Protein AF-A0A1D7XZS8-F1 (afdb_monomer_lite)

Secondary structure (DSSP, 8-state):
-------------------EEES-SS--TT-SEEE--SS------EE-HHHHHT-TTPPTT-EEEE-SSS-EEEEE-SSSEEE---TT--------SS----TT--B-SS--TT-EEEE-TTS-EEEE--SS---------TTSTT--------TT------------TT---TT--B----TTSS-SPPPEEEEETTEEEEE-TTS------SS------S-----S----TTPPPP-PPPP-SHHHHHHHHHHHHHSPPPPTT-EEEEETTEEEEE-SS--EEEEE-SSSSS--EEEEEEEESS--TTEES---BS-TT-TT--BPEEEEE-SS-SS--EEEEEEEESS--TTEES----S-TT-TTSSTTSPP-SSSS-SSSSS-S--

pLDDT: mean 73.13, std 20.8, range [30.55, 97.38]

Sequence (391 aa):
MKKLLILSIAIFSMGLTAQVGINTPVIDASAALEITSTEGGILIPRMTETERDEIIAAADGLMIYQTDATAGFYYYNGTAWTALAGAGSGSWDHVATQNISLQDFWINNDGGAAKGLQIDNDGLLYGTGASAALEQWSVDEDNGPGALNILAENNTGDNIAVRILGNNPDDYYSGGKLVFGDYLSGEYGPYIAESSDEDLEIVLPDGTLDINVNEDVNVSADNLSVTAVLNMNSNPVQNVADPTEAQDVATKNYVDSFIGSGTEGQVLTMVGGVATWIDPCVSSLFYADTDSDGYGDNSVLTVACAQPVGYVSNADDCDDSDANIGAATVWYLDADSDGYGDDFTSITACVQPNGYVTVGFDCNDSDASTNPGAEEVNDGYDNNCDGNIDD

Radius of gyration: 63.7 Å; chains: 1; bounding box: 103×76×210 Å

Foldseek 3Di:
DDDDDDPDDDPPPDDDLDAAEAPDPDDPPPHSYYYDDPPDDDQFAEEAPVVVVPDPPFDAQRWYAHDDDPTAIWGDNRPDTDGPDDPDPPCPVDDPPDDDDQPQQAPDDPPDSFFHWDADPQRWIFTDDDDDDDDTQTPDPPPDDDDRDDDDDDPPPDDDDDDDPPPDPPDPPQPHWDWDDDPPDPDDDTFTFGDDDPDGDGADPVRDDDDDDPDDDDDPDPDDDDPDDDDPPPDDDPPDDQDPDPVSNVVVCCCCVQAPDADPQWDFDQDPNGTDTDNPAPWAKWAFQQVVLQEGDPVGIDTDRDHDPRTHRHNQQPDSVDSVQGGWAKWAAQQPPLQEHAPVHIDTGSDDDPRTHRHYQQPDSVDSQAELPHDFDPPQDRRNNPPDRHD

Structure (mmCIF, N/CA/C/O backbone):
data_AF-A0A1D7XZS8-F1
#
_entry.id   AF-A0A1D7XZS8-F1
#
loop_
_atom_site.group_PDB
_atom_site.id
_atom_site.type_symbol
_atom_site.label_atom_id
_atom_site.label_alt_id
_atom_site.label_comp_id
_atom_site.label_asym_id
_atom_site.label_entity_id
_atom_site.label_seq_id
_atom_site.pdbx_PDB_ins_code
_atom_site.Cartn_x
_atom_site.Cartn_y
_atom_site.Cartn_z
_atom_site.occupancy
_atom_site.B_iso_or_equiv
_atom_site.auth_seq_id
_atom_site.auth_comp_id
_atom_site.auth_asym_id
_atom_site.auth_atom_id
_atom_site.pdbx_PDB_model_num
ATOM 1 N N . MET A 1 1 ? -61.570 -59.603 113.183 1.00 50.09 1 MET A N 1
ATOM 2 C CA . MET A 1 1 ? -60.506 -59.229 112.221 1.00 50.09 1 MET A CA 1
ATOM 3 C C . MET A 1 1 ? -61.133 -58.994 110.855 1.00 50.09 1 MET A C 1
ATOM 5 O O . MET A 1 1 ? -61.981 -59.799 110.493 1.00 50.09 1 MET A O 1
ATOM 9 N N . LYS A 1 2 ? -60.616 -58.005 110.105 1.00 42.25 2 LYS A N 1
ATOM 10 C CA . LYS A 1 2 ? -60.876 -57.672 108.681 1.00 42.25 2 LYS A CA 1
ATOM 11 C C . LYS A 1 2 ? -61.953 -56.601 108.464 1.00 42.25 2 LYS A C 1
ATOM 13 O O . LYS A 1 2 ? -63.057 -56.770 108.947 1.00 42.25 2 LYS A O 1
ATOM 18 N N . LYS A 1 3 ? -61.740 -55.522 107.711 1.00 47.28 3 LYS A N 1
ATOM 19 C CA . LYS A 1 3 ? -60.551 -54.810 107.201 1.00 47.28 3 LYS A CA 1
ATOM 20 C C . LYS A 1 3 ? -61.117 -53.439 106.803 1.00 47.28 3 LYS A C 1
ATOM 22 O O . LYS A 1 3 ? -62.114 -53.385 106.092 1.00 47.28 3 LYS A O 1
ATOM 27 N N . LEU A 1 4 ? -60.517 -52.369 107.307 1.00 50.34 4 LEU A N 1
ATOM 28 C CA . LEU A 1 4 ? -60.847 -50.993 106.953 1.00 50.34 4 LEU A CA 1
ATOM 29 C C . LEU A 1 4 ? -60.444 -50.780 105.482 1.00 50.34 4 LEU A C 1
ATOM 31 O O . LEU A 1 4 ? -59.271 -50.961 105.159 1.00 50.34 4 LEU A O 1
ATOM 35 N N . LEU A 1 5 ? -61.387 -50.462 104.591 1.00 51.59 5 LEU A N 1
ATOM 36 C CA . LEU A 1 5 ? -61.077 -50.093 103.207 1.00 51.59 5 LEU A CA 1
ATOM 37 C C . LEU A 1 5 ? -61.160 -48.567 103.099 1.00 51.59 5 LEU A C 1
ATOM 39 O O . LEU A 1 5 ? -62.227 -48.004 102.879 1.00 51.59 5 LEU A O 1
ATOM 43 N N . ILE A 1 6 ? -60.031 -47.899 103.340 1.00 57.22 6 ILE A N 1
ATOM 44 C CA . ILE A 1 6 ? -59.873 -46.471 103.053 1.00 57.22 6 ILE A CA 1
ATOM 45 C C . ILE A 1 6 ? -59.673 -46.363 101.541 1.00 57.22 6 ILE A C 1
ATOM 47 O O . ILE A 1 6 ? -58.634 -46.761 101.019 1.00 57.22 6 ILE A O 1
ATOM 51 N N . LEU A 1 7 ? -60.691 -45.871 100.838 1.00 55.28 7 LEU A N 1
ATOM 52 C CA . LEU A 1 7 ? -60.605 -45.534 99.422 1.00 55.28 7 LEU A CA 1
ATOM 53 C C . LEU A 1 7 ? -59.886 -44.183 99.301 1.00 55.28 7 LEU A C 1
ATOM 55 O O . LEU A 1 7 ? -60.484 -43.126 99.478 1.00 55.28 7 LEU A O 1
ATOM 59 N N . SER A 1 8 ? -58.581 -44.225 99.055 1.00 58.16 8 SER A N 1
ATOM 60 C CA . SER A 1 8 ? -57.766 -43.057 98.725 1.00 58.16 8 SER A CA 1
ATOM 61 C C . SER A 1 8 ? -58.109 -42.566 97.316 1.00 58.16 8 SER A C 1
ATOM 63 O O . SER A 1 8 ? -57.704 -43.179 96.329 1.00 58.16 8 SER A O 1
ATOM 65 N N . ILE A 1 9 ? -58.858 -41.466 97.227 1.00 63.44 9 ILE A N 1
ATOM 66 C CA . ILE A 1 9 ? -59.061 -40.707 95.988 1.00 63.44 9 ILE A CA 1
ATOM 67 C C . ILE A 1 9 ? -57.753 -39.973 95.675 1.00 63.44 9 ILE A C 1
ATOM 69 O O . ILE A 1 9 ? -57.393 -39.005 96.343 1.00 63.44 9 ILE A O 1
ATOM 73 N N . ALA A 1 10 ? -57.023 -40.463 94.675 1.00 59.81 10 ALA A N 1
ATOM 74 C CA . ALA A 1 10 ? -55.903 -39.751 94.079 1.00 59.81 10 ALA A CA 1
ATOM 75 C C . ALA A 1 10 ? -56.461 -38.643 93.173 1.00 59.81 10 ALA A C 1
ATOM 77 O O . ALA A 1 10 ? -57.046 -38.924 92.128 1.00 59.81 10 ALA A O 1
ATOM 78 N N . ILE A 1 11 ? -56.308 -37.384 93.585 1.00 61.03 11 ILE A N 1
ATOM 79 C CA . ILE A 1 11 ? -56.611 -36.223 92.744 1.00 61.03 11 ILE A CA 1
ATOM 80 C C . ILE A 1 11 ? -55.483 -36.120 91.713 1.00 61.03 11 ILE A C 1
ATOM 82 O O . ILE A 1 11 ? -54.400 -35.617 92.004 1.00 61.03 11 ILE A O 1
ATOM 86 N N . PHE A 1 12 ? -55.717 -36.670 90.522 1.00 59.75 12 PHE A N 1
ATOM 87 C CA . PHE A 1 12 ? -54.808 -36.548 89.389 1.00 59.75 12 PHE A CA 1
ATOM 88 C C . PHE A 1 12 ? -54.987 -35.148 88.789 1.00 59.75 12 PHE A C 1
ATOM 90 O O . PHE A 1 12 ? -56.002 -34.849 88.164 1.00 59.75 12 PHE A O 1
ATOM 97 N N . SER A 1 13 ? -54.020 -34.267 89.040 1.00 58.34 13 SER A N 1
ATOM 98 C CA . SER A 1 13 ? -53.939 -32.934 88.441 1.00 58.34 13 SER A CA 1
ATOM 99 C C . SER A 1 13 ? -53.639 -33.071 86.944 1.00 58.34 13 SER A C 1
ATOM 101 O O . SER A 1 13 ? -52.476 -33.085 86.544 1.00 58.34 13 SER A O 1
ATOM 103 N N . MET A 1 14 ? -54.672 -33.193 86.109 1.00 61.84 14 MET A N 1
ATOM 104 C CA . MET A 1 14 ? -54.529 -33.004 84.665 1.00 61.84 14 MET A CA 1
ATOM 105 C C . MET A 1 14 ? -54.455 -31.500 84.395 1.00 61.84 14 MET A C 1
ATOM 107 O O . MET A 1 14 ? -55.420 -30.780 84.644 1.00 61.84 14 MET A O 1
ATOM 111 N N . GLY A 1 15 ? -53.307 -31.016 83.918 1.00 58.53 15 GLY A N 1
ATOM 112 C CA . GLY A 1 15 ? -53.203 -29.657 83.396 1.00 58.53 15 GLY A CA 1
ATOM 113 C C . GLY A 1 15 ? -54.010 -29.563 82.105 1.00 58.53 15 GLY A C 1
ATOM 114 O O . GLY A 1 15 ? -53.618 -30.142 81.097 1.00 58.53 15 GLY A O 1
ATOM 115 N N . LEU A 1 16 ? -55.154 -28.882 82.142 1.00 60.12 16 LEU A N 1
ATOM 116 C CA . LEU A 1 16 ? -55.897 -28.525 80.937 1.00 60.12 16 LEU A CA 1
ATOM 117 C C . LEU A 1 16 ? -55.290 -27.233 80.386 1.00 60.12 16 LEU A C 1
ATOM 119 O O . LEU A 1 16 ? -55.381 -26.186 81.024 1.00 60.12 16 LEU A O 1
ATOM 123 N N . THR A 1 17 ? -54.664 -27.293 79.215 1.00 64.12 17 THR A N 1
ATOM 124 C CA . THR A 1 17 ? -54.335 -26.092 78.440 1.00 64.12 17 THR A CA 1
ATOM 125 C C . THR A 1 17 ? -55.594 -25.662 77.694 1.00 64.12 17 THR A C 1
ATOM 127 O O . THR A 1 17 ? -56.103 -26.416 76.866 1.00 64.12 17 THR A O 1
ATOM 130 N N . ALA A 1 18 ? -56.131 -24.482 78.001 1.00 73.56 18 ALA A N 1
ATOM 131 C CA . ALA A 1 18 ? -57.262 -23.925 77.266 1.00 73.56 18 ALA A CA 1
ATOM 132 C C . ALA A 1 18 ? -56.742 -23.136 76.054 1.00 73.56 18 ALA A C 1
ATOM 134 O O . ALA A 1 18 ? -56.054 -22.134 76.232 1.00 73.56 18 ALA A O 1
ATOM 135 N N . GLN A 1 19 ? -57.062 -23.590 74.841 1.00 88.50 19 GLN A N 1
ATOM 136 C CA . GLN A 1 19 ? -56.927 -22.784 73.624 1.00 88.50 19 GLN A CA 1
ATOM 137 C C . GLN A 1 19 ? -58.160 -21.887 73.480 1.00 88.50 19 GLN A C 1
ATOM 139 O O . GLN A 1 19 ? -59.268 -22.290 73.848 1.00 88.50 19 GLN A O 1
ATOM 144 N N . VAL A 1 20 ? -57.983 -20.679 72.948 1.00 89.88 20 VAL A N 1
ATOM 145 C CA . VAL A 1 20 ? -59.090 -19.745 72.708 1.00 89.88 20 VAL A CA 1
ATOM 146 C C . VAL A 1 20 ? -59.402 -19.703 71.216 1.00 89.88 20 VAL A C 1
ATOM 148 O O . VAL A 1 20 ? -58.560 -19.322 70.413 1.00 89.88 20 VAL A O 1
ATOM 151 N N . GLY A 1 21 ? -60.625 -20.072 70.845 1.00 88.94 21 GLY A N 1
ATOM 152 C CA . GLY A 1 21 ? -61.147 -19.916 69.488 1.00 88.94 21 GLY A CA 1
ATOM 153 C C . GLY A 1 21 ? -62.226 -18.840 69.465 1.00 88.94 21 GLY A C 1
ATOM 154 O O . GLY A 1 21 ? -63.149 -18.881 70.280 1.00 88.94 21 GLY A O 1
ATOM 155 N N . ILE A 1 22 ? -62.137 -17.884 68.542 1.00 91.38 22 ILE A N 1
ATOM 156 C CA . ILE A 1 22 ? -63.198 -16.903 68.283 1.00 91.38 22 ILE A CA 1
ATOM 157 C C . ILE A 1 22 ? -63.746 -17.165 66.884 1.00 91.38 22 ILE A C 1
ATOM 159 O O . ILE A 1 22 ? -63.009 -17.101 65.902 1.00 91.38 22 ILE A O 1
ATOM 163 N N . ASN A 1 23 ? -65.047 -17.459 66.804 1.00 90.00 23 ASN A N 1
ATOM 164 C CA . ASN A 1 23 ? -65.766 -17.796 65.567 1.00 90.00 23 ASN A CA 1
ATOM 165 C C . ASN A 1 23 ? -65.222 -19.023 64.800 1.00 90.00 23 ASN A C 1
ATOM 167 O O . ASN A 1 23 ? -65.618 -19.245 63.658 1.00 90.00 23 ASN A O 1
ATOM 171 N N . THR A 1 24 ? -64.389 -19.859 65.431 1.00 89.50 24 THR A N 1
ATOM 172 C CA . THR A 1 24 ? -63.979 -21.170 64.907 1.00 89.50 24 THR A CA 1
ATOM 173 C C . THR A 1 24 ? -64.181 -22.272 65.955 1.00 89.50 24 THR A C 1
ATOM 175 O O . THR A 1 24 ? -63.744 -22.117 67.097 1.00 89.50 24 THR A O 1
ATOM 178 N N . PRO A 1 25 ? -64.873 -23.377 65.618 1.00 82.94 25 PRO A N 1
ATOM 179 C CA . PRO A 1 25 ? -65.054 -24.513 66.521 1.00 82.94 25 PRO A CA 1
ATOM 180 C C . PRO A 1 25 ? -63.902 -25.528 66.459 1.00 82.94 25 PRO A C 1
ATOM 182 O O . PRO A 1 25 ? -63.841 -26.423 67.300 1.00 82.94 25 PRO A O 1
ATOM 185 N N . VAL A 1 26 ? -63.016 -25.418 65.465 1.00 87.44 26 VAL A N 1
ATOM 186 C CA . VAL A 1 26 ? -61.825 -26.259 65.313 1.00 87.44 26 VAL A CA 1
ATOM 187 C C . VAL A 1 26 ? -60.626 -25.333 65.399 1.00 87.44 26 VAL A C 1
ATOM 189 O O . VAL A 1 26 ? -60.422 -24.518 64.507 1.00 87.44 26 VAL A O 1
ATOM 192 N N . ILE A 1 27 ? -59.887 -25.439 66.498 1.00 88.75 27 ILE A N 1
ATOM 193 C CA . ILE A 1 27 ? -58.671 -24.662 66.733 1.00 88.75 27 ILE A CA 1
ATOM 194 C C . ILE A 1 27 ? -57.485 -25.537 66.333 1.00 88.75 27 ILE A C 1
ATOM 196 O O . ILE A 1 27 ? -57.446 -26.719 66.694 1.00 88.75 27 ILE A O 1
ATOM 200 N N . ASP A 1 28 ? -56.533 -24.982 65.590 1.00 90.62 28 ASP A N 1
ATOM 201 C CA . ASP A 1 28 ? -55.296 -25.686 65.271 1.00 90.62 28 ASP A CA 1
ATOM 202 C C . ASP A 1 28 ? -54.538 -26.055 66.561 1.00 90.62 28 ASP A C 1
ATOM 204 O O . ASP A 1 28 ? -54.425 -25.266 67.503 1.00 90.62 28 ASP A O 1
ATOM 208 N N . ALA A 1 29 ? -53.991 -27.271 66.624 1.00 88.75 29 ALA A N 1
ATOM 209 C CA . ALA A 1 29 ? -53.291 -27.762 67.813 1.00 88.75 29 ALA A CA 1
ATOM 210 C C . ALA A 1 29 ? -52.065 -26.903 68.193 1.00 88.75 29 ALA A C 1
ATOM 212 O O . ALA A 1 29 ? -51.626 -26.939 69.343 1.00 88.75 29 ALA A O 1
ATOM 213 N N . SER A 1 30 ? -51.520 -26.130 67.250 1.00 89.88 30 SER A N 1
ATOM 214 C CA . SER A 1 30 ? -50.400 -25.209 67.468 1.00 89.88 30 SER A CA 1
ATOM 215 C C . SER A 1 30 ? -50.817 -23.808 67.939 1.00 89.88 30 SER A C 1
ATOM 217 O O . SER A 1 30 ? -49.971 -23.055 68.424 1.00 89.88 30 SER A O 1
ATOM 219 N N . ALA A 1 31 ? -52.102 -23.450 67.849 1.00 89.56 31 ALA A N 1
ATOM 220 C CA . ALA A 1 31 ? -52.586 -22.117 68.186 1.00 89.56 31 ALA A CA 1
ATOM 221 C C . ALA A 1 31 ? -52.987 -22.005 69.667 1.00 89.56 31 ALA A C 1
ATOM 223 O O . ALA A 1 31 ? -53.771 -22.797 70.188 1.00 89.56 31 ALA A O 1
ATOM 224 N N . ALA A 1 32 ? -52.491 -20.977 70.358 1.00 89.62 32 ALA A N 1
ATOM 225 C CA . ALA A 1 32 ? -53.021 -20.584 71.669 1.00 89.62 32 ALA A CA 1
ATOM 226 C C . ALA A 1 32 ? -54.293 -19.717 71.535 1.00 89.62 32 ALA A C 1
ATOM 228 O O . ALA A 1 32 ? -55.173 -19.763 72.398 1.00 89.62 32 ALA A O 1
ATOM 229 N N . LEU A 1 33 ? -54.393 -18.956 70.438 1.00 91.19 33 LEU A N 1
ATOM 230 C CA . LEU A 1 33 ? -55.533 -18.127 70.052 1.00 91.19 33 LEU A CA 1
ATOM 231 C C . LEU A 1 33 ? -55.736 -18.227 68.535 1.00 91.19 33 LEU A C 1
ATOM 233 O O . LEU A 1 33 ? -54.812 -17.928 67.782 1.00 91.19 33 LEU A O 1
ATOM 237 N N . GLU A 1 34 ? -56.941 -18.587 68.097 1.00 92.81 34 GLU A N 1
ATOM 238 C CA . GLU A 1 34 ? -57.340 -18.573 66.687 1.00 92.81 34 GLU A CA 1
ATOM 239 C C . GLU A 1 34 ? -58.623 -17.760 66.505 1.00 92.81 34 GLU A C 1
ATOM 241 O O . GLU A 1 34 ? -59.586 -17.894 67.266 1.00 92.81 34 GLU A O 1
ATOM 246 N N . ILE A 1 35 ? -58.631 -16.880 65.505 1.00 92.88 35 ILE A N 1
ATOM 247 C CA . ILE A 1 35 ? -59.754 -15.990 65.210 1.00 92.88 35 ILE A CA 1
ATOM 248 C C . ILE A 1 35 ? -60.073 -16.118 63.726 1.00 92.88 35 ILE A C 1
ATOM 250 O O . ILE A 1 35 ? -59.239 -15.793 62.884 1.00 92.88 35 ILE A O 1
ATOM 254 N N . THR A 1 36 ? -61.292 -16.544 63.403 1.00 92.94 36 THR A N 1
ATOM 255 C CA . THR A 1 36 ? -61.761 -16.640 62.016 1.00 92.94 36 THR A CA 1
ATOM 256 C C . THR A 1 36 ? -62.870 -15.624 61.780 1.00 92.94 36 THR A C 1
ATOM 258 O O . THR A 1 36 ? -63.898 -15.635 62.447 1.00 92.94 36 THR A O 1
ATOM 261 N N . SER A 1 37 ? -62.684 -14.710 60.834 1.00 91.56 37 SER A N 1
ATOM 262 C CA . SER A 1 37 ? -63.700 -13.716 60.484 1.00 91.56 37 SER A CA 1
ATOM 263 C C . SER A 1 37 ? -63.494 -13.230 59.057 1.00 91.56 37 SER A C 1
ATOM 265 O O . SER A 1 37 ? -62.362 -13.003 58.641 1.00 91.56 37 SER A O 1
ATOM 267 N N . THR A 1 38 ? -64.585 -13.061 58.311 1.00 92.62 38 THR A N 1
ATOM 268 C CA . THR A 1 38 ? -64.575 -12.468 56.962 1.00 92.62 38 THR A CA 1
ATOM 269 C C . THR A 1 38 ? -64.985 -10.995 56.960 1.00 92.62 38 THR A C 1
ATOM 271 O O . THR A 1 38 ? -64.855 -10.334 55.936 1.00 92.62 38 THR A O 1
ATOM 274 N N . GLU A 1 39 ? -65.492 -10.479 58.085 1.00 93.12 39 GLU A N 1
ATOM 275 C CA . GLU A 1 39 ? -66.082 -9.131 58.185 1.00 93.12 39 GLU A CA 1
ATOM 276 C C . GLU A 1 39 ? -65.430 -8.251 59.265 1.00 93.12 39 GLU A C 1
ATOM 278 O O . GLU A 1 39 ? -65.639 -7.041 59.291 1.00 93.12 39 GLU A O 1
ATOM 283 N N . GLY A 1 40 ? -64.634 -8.834 60.164 1.00 89.31 40 GLY A N 1
ATOM 284 C CA . GLY A 1 40 ? -64.031 -8.136 61.302 1.00 89.31 40 GLY A CA 1
ATOM 285 C C . GLY A 1 40 ? -62.576 -8.535 61.523 1.00 89.31 40 GLY A C 1
ATOM 286 O O . GLY A 1 40 ? -62.188 -9.657 61.215 1.00 89.31 40 GLY A O 1
ATOM 287 N N . GLY A 1 41 ? -61.780 -7.618 62.069 1.00 88.62 41 GLY A N 1
ATOM 288 C CA . GLY A 1 41 ? -60.377 -7.845 62.418 1.00 88.62 41 GLY A CA 1
ATOM 289 C C . GLY A 1 41 ? -60.128 -7.805 63.925 1.00 88.62 41 GLY A C 1
ATOM 290 O O . GLY A 1 41 ? -61.054 -7.709 64.730 1.00 88.62 41 GLY A O 1
ATOM 291 N N . ILE A 1 42 ? -58.853 -7.837 64.304 1.00 92.50 42 ILE A N 1
ATOM 292 C CA . ILE A 1 42 ? -58.421 -7.633 65.688 1.00 92.50 42 ILE A CA 1
ATOM 293 C C . ILE A 1 42 ? -58.088 -6.152 65.859 1.00 92.50 42 ILE A C 1
ATOM 295 O O . ILE A 1 42 ? -57.175 -5.638 65.214 1.00 92.50 42 ILE A O 1
ATOM 299 N N . LEU A 1 43 ? -58.817 -5.463 66.738 1.00 91.31 43 LEU A N 1
ATOM 300 C CA . LEU A 1 43 ? -58.447 -4.117 67.164 1.00 91.31 43 LEU A CA 1
ATOM 301 C C . LEU A 1 43 ? -57.498 -4.229 68.359 1.00 91.31 43 LEU A C 1
ATOM 303 O O . LEU A 1 43 ? -57.924 -4.517 69.476 1.00 91.31 43 LEU A O 1
ATOM 307 N N . ILE A 1 44 ? -56.209 -4.025 68.116 1.00 93.62 44 ILE A N 1
ATOM 308 C CA . ILE A 1 44 ? -55.196 -4.016 69.176 1.00 93.62 44 ILE A CA 1
ATOM 309 C C . ILE A 1 44 ? -55.241 -2.698 69.969 1.00 93.62 44 ILE A C 1
ATOM 311 O O . ILE A 1 44 ? -55.820 -1.723 69.475 1.00 93.62 44 ILE A O 1
ATOM 315 N N . PRO A 1 45 ? -54.657 -2.633 71.183 1.00 96.69 45 PRO A N 1
ATOM 316 C CA . PRO A 1 45 ? -54.600 -1.398 71.958 1.00 96.69 45 PRO A CA 1
ATOM 317 C C . PRO A 1 45 ? -54.054 -0.236 71.126 1.00 96.69 45 PRO A C 1
ATOM 319 O O . PRO A 1 45 ? -52.997 -0.346 70.503 1.00 96.69 45 PRO A O 1
ATOM 322 N N . ARG A 1 46 ? -54.809 0.865 71.104 1.00 96.06 46 ARG A N 1
ATOM 323 C CA . ARG A 1 46 ? -54.465 2.089 70.379 1.00 96.06 46 ARG A CA 1
ATOM 324 C C . ARG A 1 46 ? -54.137 3.174 71.382 1.00 96.06 46 ARG A C 1
ATOM 326 O O . ARG A 1 46 ? -54.931 3.388 72.296 1.00 96.06 46 ARG A O 1
ATOM 333 N N . MET A 1 47 ? -53.002 3.827 71.205 1.00 96.88 47 MET A N 1
ATOM 334 C CA . MET A 1 47 ? -52.481 4.801 72.160 1.00 96.88 47 MET A CA 1
ATOM 335 C C . MET A 1 47 ? -51.551 5.796 71.467 1.00 96.88 47 MET A C 1
ATOM 337 O O . MET A 1 47 ? -51.064 5.534 70.365 1.00 96.88 47 MET A O 1
ATOM 341 N N . THR A 1 48 ? -51.317 6.934 72.104 1.00 97.12 48 THR A N 1
ATOM 342 C CA . THR A 1 48 ? -50.293 7.905 71.705 1.00 97.12 48 THR A CA 1
ATOM 343 C C . THR A 1 48 ? -48.888 7.412 72.056 1.00 97.12 48 THR A C 1
ATOM 345 O O . THR A 1 48 ? -48.727 6.508 72.874 1.00 97.12 48 THR A O 1
ATOM 348 N N . GLU A 1 49 ? -47.855 8.015 71.472 1.00 95.75 49 GLU A N 1
ATOM 349 C CA . GLU A 1 49 ? -46.454 7.748 71.812 1.00 95.75 49 GLU A CA 1
ATOM 350 C C . GLU A 1 49 ? -46.188 7.957 73.309 1.00 95.75 49 GLU A C 1
ATOM 352 O O . GLU A 1 49 ? -45.529 7.139 73.944 1.00 95.75 49 GLU A O 1
ATOM 357 N N . THR A 1 50 ? -46.773 9.004 73.898 1.00 96.81 50 THR A N 1
ATOM 358 C CA . THR A 1 50 ? -46.634 9.277 75.336 1.00 96.81 50 THR A CA 1
ATOM 359 C C . THR A 1 50 ? -47.255 8.163 76.181 1.00 96.81 50 THR A C 1
ATOM 361 O O . THR A 1 50 ? -46.610 7.659 77.092 1.00 96.81 50 THR A O 1
ATOM 364 N N . GLU A 1 51 ? -48.470 7.721 75.851 1.00 97.38 51 GLU A N 1
ATOM 365 C CA . GLU A 1 51 ? -49.145 6.621 76.559 1.00 97.38 51 GLU A CA 1
ATOM 366 C C . GLU A 1 51 ? -48.434 5.267 76.357 1.00 97.38 51 GLU A C 1
ATOM 368 O O . GLU A 1 51 ? -48.403 4.438 77.265 1.00 97.38 51 GLU A O 1
ATOM 373 N N . ARG A 1 52 ? -47.832 5.037 75.183 1.00 96.06 52 ARG A N 1
ATOM 374 C CA . ARG A 1 52 ? -46.998 3.859 74.895 1.00 96.06 52 ARG A CA 1
ATOM 375 C C . ARG A 1 52 ? -45.757 3.824 75.787 1.00 96.06 52 ARG A C 1
ATOM 377 O O . ARG A 1 52 ? -45.413 2.769 76.321 1.00 96.06 52 ARG A O 1
ATOM 384 N N . ASP A 1 53 ? -45.093 4.964 75.947 1.00 94.25 53 ASP A N 1
ATOM 385 C CA . ASP A 1 53 ? -43.867 5.083 76.741 1.00 94.25 53 ASP A CA 1
ATOM 386 C C . ASP A 1 53 ? -44.133 5.012 78.258 1.00 94.25 53 ASP A C 1
ATOM 388 O O . ASP A 1 53 ? -43.223 4.730 79.038 1.00 94.25 53 ASP A O 1
ATOM 392 N N . GLU A 1 54 ? -45.390 5.175 78.686 1.00 96.62 54 GLU A N 1
ATOM 393 C CA . GLU A 1 54 ? -45.835 4.939 80.066 1.00 96.62 54 GLU A CA 1
ATOM 394 C C . GLU A 1 54 ? -46.000 3.446 80.416 1.00 96.62 54 GLU A C 1
ATOM 396 O O . GLU A 1 54 ? -46.176 3.102 81.590 1.00 96.62 54 GLU A O 1
ATOM 401 N N . ILE A 1 55 ? -45.919 2.529 79.442 1.00 94.88 55 ILE A N 1
ATOM 402 C CA . ILE A 1 55 ? -45.992 1.085 79.701 1.00 94.88 55 ILE A CA 1
ATOM 403 C C . ILE A 1 55 ? -44.706 0.617 80.397 1.00 94.88 55 ILE A C 1
ATOM 405 O O . ILE A 1 55 ? -43.681 0.338 79.775 1.00 94.88 55 ILE A O 1
ATOM 409 N N . ILE A 1 56 ? -44.778 0.476 81.720 1.00 92.44 56 ILE A N 1
ATOM 410 C CA . ILE A 1 56 ? -43.682 -0.043 82.544 1.00 92.44 56 ILE A CA 1
ATOM 411 C C . ILE A 1 56 ? -43.579 -1.563 82.372 1.00 92.44 56 ILE A C 1
ATOM 413 O O . ILE A 1 56 ? -44.569 -2.276 82.527 1.00 92.44 56 ILE A O 1
ATOM 417 N N . ALA A 1 57 ? -42.361 -2.061 82.128 1.00 92.12 57 ALA A N 1
ATOM 418 C CA . ALA A 1 57 ? -42.063 -3.489 81.976 1.00 92.12 57 ALA A CA 1
ATOM 419 C C . ALA A 1 57 ? -42.902 -4.177 80.878 1.00 92.12 57 ALA A C 1
ATOM 421 O O . ALA A 1 57 ? -43.490 -5.238 81.100 1.00 92.12 57 ALA A O 1
ATOM 422 N N . ALA A 1 58 ? -42.959 -3.561 79.690 1.00 94.06 58 ALA A N 1
ATOM 423 C CA . ALA A 1 58 ? -43.564 -4.162 78.506 1.00 94.06 58 ALA A CA 1
ATOM 424 C C . ALA A 1 58 ? -42.977 -5.560 78.230 1.00 94.06 58 ALA A C 1
ATOM 426 O O . ALA A 1 58 ? -41.767 -5.768 78.317 1.00 94.06 58 ALA A O 1
ATOM 427 N N . ALA A 1 59 ? -43.843 -6.519 77.906 1.00 96.25 59 ALA A N 1
ATOM 428 C CA . ALA A 1 59 ? -43.421 -7.871 77.561 1.00 96.25 59 ALA A CA 1
ATOM 429 C C . ALA A 1 59 ? -42.835 -7.925 76.141 1.00 96.25 59 ALA A C 1
ATOM 431 O O . ALA A 1 59 ? -43.319 -7.233 75.243 1.00 96.25 59 ALA A O 1
ATOM 432 N N . ASP A 1 60 ? -41.843 -8.787 75.922 1.00 96.19 60 ASP A N 1
ATOM 433 C CA . ASP A 1 60 ? -41.295 -9.076 74.595 1.00 96.19 60 ASP A CA 1
ATOM 434 C C . ASP A 1 60 ? -42.418 -9.530 73.647 1.00 96.19 60 ASP A C 1
ATOM 436 O O . ASP A 1 60 ? -43.181 -10.451 73.946 1.00 96.19 60 ASP A O 1
ATOM 440 N N . GLY A 1 61 ? -42.543 -8.860 72.502 1.00 93.81 61 GLY A N 1
ATOM 441 C CA . GLY A 1 61 ? -43.596 -9.103 71.518 1.00 93.81 61 GLY A CA 1
ATOM 442 C C . GLY A 1 61 ? -44.935 -8.415 71.810 1.00 93.81 61 GLY A C 1
ATOM 443 O O . GLY A 1 61 ? -45.871 -8.598 71.031 1.00 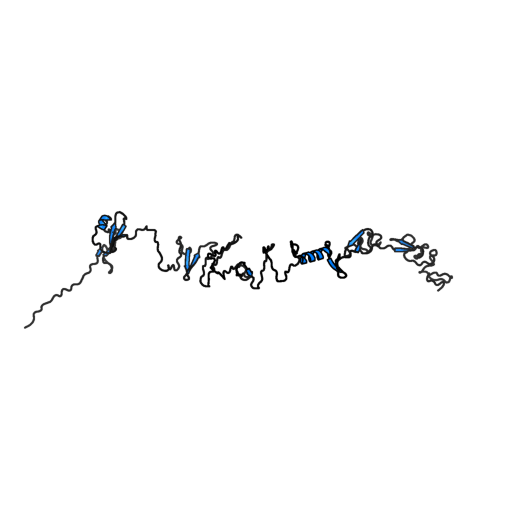93.81 61 GLY A O 1
ATOM 444 N N . LEU A 1 62 ? -45.057 -7.611 72.879 1.00 95.69 62 LEU A N 1
ATOM 445 C CA . LEU A 1 62 ? -46.260 -6.806 73.125 1.00 95.69 62 LEU A CA 1
ATOM 446 C C . LEU A 1 62 ? -46.503 -5.868 71.941 1.00 95.69 62 LEU A C 1
ATOM 448 O O . LEU A 1 62 ? -45.625 -5.078 71.604 1.00 95.69 62 LEU A O 1
ATOM 452 N N . MET A 1 63 ? -47.692 -5.938 71.342 1.00 95.50 63 MET A N 1
ATOM 453 C CA . MET A 1 63 ? -48.040 -5.193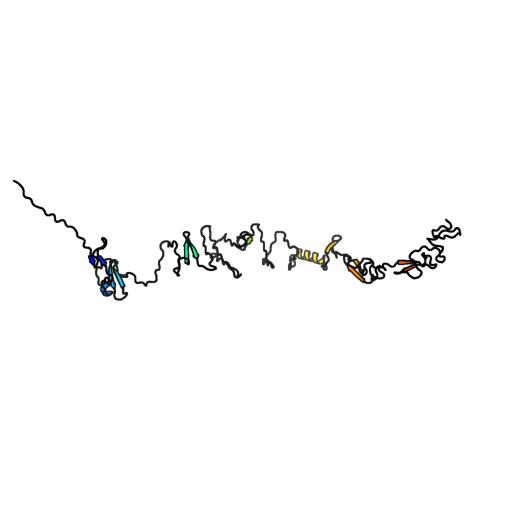 70.133 1.00 95.50 63 MET A CA 1
ATOM 454 C C . MET A 1 63 ? -49.099 -4.123 70.411 1.00 95.50 63 MET A C 1
ATOM 456 O O . MET A 1 63 ? -50.109 -4.386 71.068 1.00 95.50 63 MET A O 1
ATOM 460 N N . ILE A 1 64 ? -48.877 -2.926 69.872 1.00 95.75 64 ILE A N 1
ATOM 461 C CA . ILE A 1 64 ? -49.772 -1.768 69.972 1.00 95.75 64 ILE A CA 1
ATOM 462 C C . ILE A 1 64 ? -49.900 -1.081 68.612 1.00 95.75 64 ILE A C 1
ATOM 464 O O . ILE A 1 64 ? -49.068 -1.266 67.722 1.00 95.75 64 ILE A O 1
ATOM 468 N N . TYR A 1 65 ? -50.948 -0.279 68.451 1.00 94.88 65 TYR A N 1
ATOM 469 C CA . TYR A 1 65 ? -51.063 0.654 67.337 1.00 94.88 65 TYR A CA 1
ATOM 470 C C . TYR A 1 65 ? -50.882 2.080 67.860 1.00 94.88 65 TYR A C 1
ATOM 472 O O . TYR A 1 65 ? -51.715 2.574 68.624 1.00 94.88 65 TYR A O 1
ATOM 480 N N . GLN A 1 66 ? -49.808 2.745 67.446 1.00 94.56 66 GLN A N 1
ATOM 481 C CA . GLN A 1 66 ? -49.567 4.138 67.795 1.00 94.56 66 GLN A CA 1
ATOM 482 C C . GLN A 1 66 ? -50.420 5.050 66.911 1.00 94.56 66 GLN A C 1
ATOM 484 O O . GLN A 1 66 ? -50.445 4.890 65.689 1.00 94.56 66 GLN A O 1
ATOM 489 N N . THR A 1 67 ? -51.136 5.999 67.512 1.00 95.00 67 THR A N 1
ATOM 490 C CA . THR A 1 67 ? -52.084 6.868 66.792 1.00 95.00 67 THR A CA 1
ATOM 491 C C . THR A 1 67 ? -51.523 8.229 66.383 1.00 95.00 67 THR A C 1
ATOM 493 O O . THR A 1 67 ? -52.166 8.927 65.603 1.00 95.00 67 THR A O 1
ATOM 496 N N . ASP A 1 68 ? -50.355 8.613 66.892 1.00 93.44 68 ASP A N 1
ATOM 497 C CA . ASP A 1 68 ? -49.698 9.904 66.663 1.00 93.44 68 ASP A CA 1
ATOM 498 C C . ASP A 1 68 ? -48.193 9.746 66.362 1.00 93.44 68 ASP A C 1
ATOM 500 O O . ASP A 1 68 ? -47.699 8.634 66.167 1.00 93.44 68 ASP A O 1
ATOM 504 N N . ALA A 1 69 ? -47.477 10.872 66.251 1.00 88.75 69 ALA A N 1
ATOM 505 C CA . ALA A 1 69 ? -46.095 10.945 65.772 1.00 88.75 69 ALA A CA 1
ATOM 506 C C . ALA A 1 69 ? -45.909 10.137 64.473 1.00 88.75 69 ALA A C 1
ATOM 508 O O . ALA A 1 69 ? -46.441 10.522 63.430 1.00 88.75 69 ALA A O 1
ATOM 509 N N . THR A 1 70 ? -45.210 9.002 64.532 1.00 89.19 70 THR A N 1
ATOM 510 C CA . THR A 1 70 ? -45.213 8.016 63.444 1.00 89.19 70 THR A CA 1
ATOM 511 C C . THR A 1 70 ? -46.295 6.977 63.720 1.00 89.19 70 THR A C 1
ATOM 513 O O . THR A 1 70 ? -46.064 5.991 64.414 1.00 89.19 70 THR A O 1
ATOM 516 N N . ALA A 1 71 ? -47.500 7.212 63.202 1.00 89.75 71 ALA A N 1
ATOM 517 C CA . ALA A 1 71 ? -48.609 6.286 63.394 1.00 89.75 71 ALA A CA 1
ATOM 518 C C . ALA A 1 71 ? -48.323 4.935 62.717 1.00 89.75 71 ALA A C 1
ATOM 520 O O . ALA A 1 71 ? -47.867 4.886 61.573 1.00 89.75 71 ALA A O 1
ATOM 521 N N . GLY A 1 72 ? -48.625 3.836 63.405 1.00 91.25 72 GLY A N 1
ATOM 522 C CA . GLY A 1 72 ? -48.380 2.499 62.872 1.00 91.25 72 GLY A CA 1
ATOM 523 C C . GLY A 1 72 ? -48.417 1.400 63.923 1.00 91.25 72 GLY A C 1
ATOM 524 O O . GLY A 1 72 ? -48.662 1.642 65.105 1.00 91.25 72 GLY A O 1
ATOM 525 N N . PHE A 1 73 ? -48.169 0.172 63.477 1.00 92.88 73 PHE A N 1
ATOM 526 C CA . PHE A 1 73 ? -48.011 -0.976 64.362 1.00 92.88 73 PHE A CA 1
ATOM 527 C C . PHE A 1 73 ? -46.612 -0.978 64.974 1.00 92.88 73 PHE A C 1
ATOM 529 O O . PHE A 1 73 ? -45.618 -0.869 64.258 1.00 92.88 73 PHE A O 1
ATOM 536 N N . TYR A 1 74 ? -46.544 -1.146 66.290 1.00 93.75 74 TYR A N 1
ATOM 537 C CA . TYR A 1 74 ? -45.298 -1.282 67.035 1.00 93.75 74 TYR A CA 1
ATOM 538 C C . TYR A 1 74 ? -45.335 -2.548 67.873 1.00 93.75 74 TYR A C 1
ATOM 540 O O . TYR A 1 74 ? -46.381 -2.908 68.415 1.00 93.75 74 TYR A O 1
ATOM 548 N N . TYR A 1 75 ? -44.180 -3.188 68.020 1.00 95.25 75 TYR A N 1
ATOM 549 C CA . TYR A 1 75 ? -43.972 -4.240 69.003 1.00 95.25 75 TYR A CA 1
ATOM 550 C C . TYR A 1 75 ? -42.799 -3.893 69.916 1.00 95.25 75 TYR A C 1
ATOM 552 O O . TYR A 1 75 ? -41.844 -3.233 69.499 1.00 95.25 75 TYR A O 1
ATOM 560 N N . TYR A 1 76 ? -42.855 -4.331 71.167 1.00 96.50 76 TYR A N 1
ATOM 561 C CA . TYR A 1 76 ? -41.724 -4.209 72.076 1.00 96.50 76 TYR A CA 1
ATOM 562 C C . TYR A 1 76 ? -40.742 -5.361 71.830 1.00 96.50 76 TYR A C 1
ATOM 564 O O . TYR A 1 76 ? -41.109 -6.528 71.945 1.00 96.50 76 TYR A O 1
ATOM 572 N N . ASN A 1 77 ? -39.494 -5.061 71.471 1.00 92.94 77 ASN A N 1
ATOM 573 C CA . ASN A 1 77 ? -38.488 -6.080 71.130 1.00 92.94 77 ASN A CA 1
ATOM 574 C C . ASN A 1 77 ? -37.680 -6.594 72.345 1.00 92.94 77 ASN A C 1
ATOM 576 O O . ASN A 1 77 ? -36.657 -7.250 72.166 1.00 92.94 77 ASN A O 1
ATOM 580 N N . GLY A 1 78 ? -38.100 -6.229 73.559 1.00 92.50 78 GLY A N 1
ATOM 581 C CA . GLY A 1 78 ? -37.404 -6.492 74.823 1.00 92.50 78 GLY A CA 1
ATOM 582 C C . GLY A 1 78 ? -36.563 -5.322 75.336 1.00 92.50 78 GLY A C 1
ATOM 583 O O . GLY A 1 78 ? -36.316 -5.214 76.538 1.00 92.50 78 GLY A O 1
ATOM 584 N N . THR A 1 79 ? -36.194 -4.384 74.461 1.00 92.56 79 THR A N 1
ATOM 585 C CA . THR A 1 79 ? -35.421 -3.183 74.827 1.00 92.56 79 THR A CA 1
ATOM 586 C C . THR A 1 79 ? -36.055 -1.873 74.369 1.00 92.56 79 THR A C 1
ATOM 588 O O . THR A 1 79 ? -35.892 -0.855 75.037 1.00 92.56 79 THR A O 1
ATOM 591 N N . ALA A 1 80 ? -36.781 -1.880 73.250 1.00 92.94 80 ALA A N 1
ATOM 592 C CA . ALA A 1 80 ? -37.413 -0.697 72.685 1.00 92.94 80 ALA A CA 1
ATOM 593 C C . ALA A 1 80 ? -38.670 -1.042 71.877 1.00 92.94 80 ALA A C 1
ATOM 595 O O . ALA A 1 80 ? -38.832 -2.153 71.358 1.00 92.94 80 ALA A O 1
ATOM 596 N N . TRP A 1 81 ? -39.537 -0.043 71.715 1.00 93.75 81 TRP A N 1
ATOM 597 C CA . TRP A 1 81 ? -40.644 -0.085 70.767 1.00 93.75 81 TRP A CA 1
ATOM 598 C C . TRP A 1 81 ? -40.114 0.011 69.335 1.00 93.75 81 TRP A C 1
ATOM 600 O O . TRP A 1 81 ? -39.487 0.996 68.954 1.00 93.75 81 TRP A O 1
ATOM 610 N N . THR A 1 82 ? -40.361 -1.028 68.539 1.00 92.88 82 THR A N 1
ATOM 611 C CA . THR A 1 82 ? -39.926 -1.141 67.142 1.00 92.88 82 THR A CA 1
ATOM 612 C C . THR A 1 82 ? -41.141 -1.120 66.227 1.00 92.88 82 THR A C 1
ATOM 614 O O . THR A 1 82 ? -42.100 -1.860 66.448 1.00 92.88 82 THR A O 1
ATOM 617 N N . ALA A 1 83 ? -41.107 -0.278 65.195 1.00 89.81 83 ALA A N 1
ATOM 618 C CA . ALA A 1 83 ? -42.161 -0.239 64.190 1.00 89.81 83 ALA A CA 1
ATOM 619 C C . ALA A 1 83 ? -42.154 -1.536 63.367 1.00 89.81 83 ALA A C 1
ATOM 621 O O . ALA A 1 83 ? -41.112 -1.959 62.862 1.00 89.81 83 ALA A O 1
ATOM 622 N N . LEU A 1 84 ? -43.322 -2.146 63.187 1.00 85.88 84 LEU A N 1
ATOM 623 C CA . LEU A 1 84 ? -43.519 -3.290 62.304 1.00 85.88 84 LEU A CA 1
ATOM 624 C C . LEU A 1 84 ? -43.623 -2.761 60.859 1.00 85.88 84 LEU A C 1
ATOM 626 O O . LEU A 1 84 ? -44.718 -2.602 60.338 1.00 85.88 84 LEU A O 1
ATOM 630 N N . ALA A 1 85 ? -42.472 -2.375 60.291 1.00 70.19 85 ALA A N 1
ATOM 631 C CA . ALA A 1 85 ? -42.241 -1.859 58.934 1.00 70.19 85 ALA A CA 1
ATOM 632 C C . ALA A 1 85 ? -43.373 -1.002 58.317 1.00 70.19 85 ALA A C 1
ATOM 634 O O . ALA A 1 85 ? -44.342 -1.508 57.753 1.00 70.19 85 ALA A O 1
ATOM 635 N N . GLY A 1 86 ? -43.188 0.322 58.302 1.00 55.50 86 GLY A N 1
ATOM 636 C CA . GLY A 1 86 ? -43.910 1.182 57.364 1.00 55.50 86 GLY A CA 1
ATOM 637 C C . GLY A 1 86 ? -43.367 0.980 55.947 1.00 55.50 86 GLY A C 1
ATOM 638 O O . GLY A 1 86 ? -42.158 1.064 55.730 1.00 55.50 86 GLY A O 1
ATOM 639 N N . ALA A 1 87 ? -44.243 0.735 54.973 1.00 48.50 87 ALA A N 1
ATOM 640 C CA . ALA A 1 87 ? -43.900 0.834 53.558 1.00 48.50 87 ALA A CA 1
ATOM 641 C C . ALA A 1 87 ? -43.400 2.263 53.270 1.00 48.50 87 ALA A C 1
ATOM 643 O O . ALA A 1 87 ? -44.209 3.182 53.169 1.00 48.50 87 ALA A O 1
ATOM 644 N N . GLY A 1 88 ? -42.080 2.485 53.205 1.00 51.50 88 GLY A N 1
ATOM 645 C CA . GLY A 1 88 ? -41.563 3.821 52.886 1.00 51.50 88 GLY A CA 1
ATOM 646 C C . GLY A 1 88 ? -40.120 4.182 53.238 1.00 51.50 88 GLY A C 1
ATOM 647 O O . GLY A 1 88 ? -39.677 5.236 52.792 1.00 51.50 88 GLY A O 1
ATOM 648 N N . SER A 1 89 ? -39.336 3.375 53.961 1.00 50.47 89 SER A N 1
ATOM 649 C CA . SER A 1 89 ? -37.893 3.650 54.088 1.00 50.47 89 SER A CA 1
ATOM 650 C C . SER A 1 89 ? -37.147 3.123 52.858 1.00 50.47 89 SER A C 1
ATOM 652 O O . SER A 1 89 ? -36.520 2.068 52.896 1.00 50.47 89 SER A O 1
ATOM 654 N N . GLY A 1 90 ? -37.263 3.851 51.744 1.00 50.69 90 GLY A N 1
ATOM 655 C CA . GLY A 1 90 ? -36.592 3.604 50.461 1.00 50.69 90 GLY A CA 1
ATOM 656 C C . GLY A 1 90 ? -35.075 3.821 50.491 1.00 50.69 90 GLY A C 1
ATOM 657 O O . GLY A 1 90 ? -34.534 4.505 49.634 1.00 50.69 90 GLY A O 1
ATOM 658 N N . SER A 1 91 ? -34.395 3.246 51.477 1.00 49.31 91 SER A N 1
ATOM 659 C CA . SER A 1 91 ? -32.941 3.114 51.508 1.00 49.31 91 SER A CA 1
ATOM 660 C C . SER A 1 91 ? -32.612 1.778 52.152 1.00 49.31 91 SER A C 1
ATOM 662 O O . SER A 1 91 ? -32.090 1.697 53.262 1.00 49.31 91 SER A O 1
ATOM 664 N N . TRP A 1 92 ? -32.983 0.711 51.453 1.00 52.25 92 TRP A N 1
ATOM 665 C CA . TRP A 1 92 ? -32.423 -0.609 51.688 1.00 52.25 92 TRP A CA 1
ATOM 666 C C . TRP A 1 92 ? -30.983 -0.600 51.170 1.00 52.25 92 TRP A C 1
ATOM 668 O O . TRP A 1 92 ? -30.689 -1.138 50.108 1.00 52.25 92 TRP A O 1
ATOM 678 N N . ASP A 1 93 ? -30.102 0.093 51.891 1.00 55.06 93 ASP A N 1
ATOM 679 C CA . ASP A 1 93 ? -28.666 0.034 51.645 1.00 55.06 93 ASP A CA 1
ATOM 680 C C . ASP A 1 93 ? -28.182 -1.313 52.191 1.00 55.06 93 ASP A C 1
ATOM 682 O O . ASP A 1 93 ? -27.796 -1.467 53.352 1.00 55.06 93 ASP A O 1
ATOM 686 N N . HIS A 1 94 ? -28.381 -2.353 51.387 1.00 65.81 94 HIS A N 1
ATOM 687 C CA . HIS A 1 94 ? -27.943 -3.694 51.712 1.00 65.81 94 HIS A CA 1
ATOM 688 C C . HIS A 1 94 ? -26.516 -3.870 51.218 1.00 65.81 94 HIS A C 1
ATOM 690 O O . HIS A 1 94 ? -26.275 -4.089 50.034 1.00 65.81 94 HIS A O 1
ATOM 696 N N . VAL A 1 95 ? -25.565 -3.848 52.148 1.00 67.44 95 VAL A N 1
ATOM 697 C CA . VAL A 1 95 ? -24.242 -4.414 51.889 1.00 67.44 95 VAL A CA 1
ATOM 698 C C . VAL A 1 95 ? -24.395 -5.929 51.910 1.00 67.44 95 VAL A C 1
ATOM 700 O O . VAL A 1 95 ? -24.658 -6.522 52.959 1.00 67.44 95 VAL A O 1
ATOM 703 N N . ALA A 1 96 ? -24.257 -6.565 50.750 1.00 66.31 96 ALA A N 1
ATOM 704 C CA . ALA A 1 96 ? -24.205 -8.014 50.676 1.00 66.31 96 ALA A CA 1
ATOM 705 C C . ALA A 1 96 ? -22.945 -8.501 51.407 1.00 66.31 96 ALA A C 1
ATOM 707 O O . ALA A 1 96 ? -21.822 -8.276 50.967 1.00 66.31 96 ALA A O 1
ATOM 708 N N . THR A 1 97 ? -23.123 -9.139 52.563 1.00 68.62 97 THR A N 1
ATOM 709 C CA . THR A 1 97 ? -22.024 -9.750 53.337 1.00 68.62 97 THR A CA 1
ATOM 710 C C . THR A 1 97 ? -21.693 -11.167 52.866 1.00 68.62 97 THR A C 1
ATOM 712 O O . THR A 1 97 ? -20.802 -11.814 53.410 1.00 68.62 97 THR A O 1
ATOM 715 N N . GLN A 1 98 ? -22.427 -11.653 51.866 1.00 74.44 98 GLN A N 1
ATOM 716 C CA . GLN A 1 98 ? -22.271 -12.937 51.194 1.00 74.44 98 GLN A CA 1
ATOM 717 C C . GLN A 1 98 ? -22.580 -12.750 49.706 1.00 74.44 98 GLN A C 1
ATOM 719 O O . GLN A 1 98 ? -23.232 -11.774 49.328 1.00 74.44 98 GLN A O 1
ATOM 724 N N . ASN A 1 99 ? -22.149 -13.697 48.875 1.00 67.44 99 ASN A N 1
ATOM 725 C CA . ASN A 1 99 ? -22.422 -13.673 47.440 1.00 67.44 99 ASN A CA 1
ATOM 726 C C . ASN A 1 99 ? -23.937 -13.632 47.178 1.00 67.44 99 ASN A C 1
ATOM 728 O O . ASN A 1 99 ? -24.698 -14.426 47.738 1.00 67.44 99 ASN A O 1
ATOM 732 N N . ILE A 1 100 ? -24.373 -12.725 46.303 1.00 72.88 100 ILE A N 1
ATOM 733 C CA . ILE A 1 100 ? -25.761 -12.665 45.838 1.00 72.88 100 ILE A CA 1
ATOM 734 C C . ILE A 1 100 ? -25.931 -13.738 44.757 1.00 72.88 100 ILE A C 1
ATOM 736 O O . ILE A 1 100 ? -25.495 -13.558 43.625 1.00 72.88 100 ILE A O 1
ATOM 740 N N . SER A 1 101 ? -26.548 -14.871 45.101 1.00 72.69 101 SER A N 1
ATOM 741 C CA . SER A 1 101 ? -26.881 -15.912 44.121 1.00 72.69 101 SER A CA 1
ATOM 742 C C . SER A 1 101 ? -28.167 -15.540 43.383 1.00 72.69 101 SER A C 1
ATOM 744 O O . SER A 1 101 ? -29.248 -15.557 43.971 1.00 72.69 101 SER A O 1
ATOM 746 N N . LEU A 1 102 ? -28.045 -15.196 42.100 1.00 69.38 102 LEU A N 1
ATOM 747 C CA . LEU A 1 102 ? -29.179 -14.818 41.251 1.00 69.38 102 LEU A CA 1
ATOM 748 C C . LEU A 1 102 ? -29.817 -16.004 40.509 1.00 69.38 102 LEU A C 1
ATOM 750 O O . LEU A 1 102 ? -30.926 -15.862 40.004 1.00 69.38 102 LEU A O 1
ATOM 754 N N . GLN A 1 103 ? -29.169 -17.177 40.482 1.00 73.50 103 GLN A N 1
ATOM 755 C CA . GLN A 1 103 ? -29.600 -18.337 39.682 1.00 73.50 103 GLN A CA 1
ATOM 756 C C . GLN A 1 103 ? -29.910 -17.907 38.236 1.00 73.50 103 GLN A C 1
ATOM 758 O O . GLN A 1 103 ? -29.028 -17.349 37.592 1.00 73.50 103 GLN A O 1
ATOM 763 N N . ASP A 1 104 ? -31.148 -18.101 37.769 1.00 66.38 104 ASP A N 1
ATOM 764 C CA . ASP A 1 104 ? -31.620 -17.743 36.423 1.00 66.38 104 ASP A CA 1
ATOM 765 C C . ASP A 1 104 ? -32.235 -16.325 36.338 1.00 66.38 104 ASP A C 1
ATOM 767 O O . ASP A 1 104 ? -32.780 -15.937 35.300 1.00 66.38 104 ASP A O 1
ATOM 771 N N . PHE A 1 105 ? -32.219 -15.551 37.429 1.00 66.75 105 PHE A N 1
ATOM 772 C CA . PHE A 1 105 ? -32.812 -14.214 37.482 1.00 66.75 105 PHE A CA 1
ATOM 773 C C . PHE A 1 105 ? -31.810 -13.121 37.093 1.00 66.75 105 PHE A C 1
ATOM 775 O O . PHE A 1 105 ? -30.628 -13.169 37.421 1.00 66.75 105 PHE A O 1
ATOM 782 N N . TRP A 1 106 ? -32.317 -12.086 36.425 1.00 69.88 106 TRP A N 1
ATOM 783 C CA . TRP A 1 106 ? -31.532 -10.960 35.921 1.00 69.88 106 TRP A CA 1
ATOM 784 C C . TRP A 1 106 ? -31.693 -9.737 36.828 1.00 69.88 106 TRP A C 1
ATOM 786 O O . TRP A 1 106 ? -32.793 -9.470 37.317 1.00 69.88 106 TRP A O 1
ATOM 796 N N . ILE A 1 107 ? -30.633 -8.938 36.993 1.00 74.75 107 ILE A N 1
ATOM 797 C CA . ILE A 1 107 ? -30.756 -7.589 37.557 1.00 74.75 107 ILE A CA 1
ATOM 798 C C . ILE A 1 107 ? -31.322 -6.689 36.457 1.00 74.75 107 ILE A C 1
ATOM 800 O O . ILE A 1 107 ? -30.623 -6.337 35.504 1.00 74.75 107 ILE A O 1
ATOM 804 N N . ASN A 1 108 ? -32.602 -6.332 36.564 1.00 67.94 108 ASN A N 1
ATOM 805 C CA . ASN A 1 108 ? -33.260 -5.424 35.630 1.00 67.94 108 ASN A CA 1
ATOM 806 C C . ASN A 1 108 ? -34.334 -4.561 36.302 1.00 67.94 108 ASN A C 1
ATOM 808 O O . ASN A 1 108 ? -34.858 -4.901 37.359 1.00 67.94 108 ASN A O 1
ATOM 812 N N . ASN A 1 109 ? -34.644 -3.428 35.669 1.00 60.34 109 ASN A N 1
ATOM 813 C CA . ASN A 1 109 ? -35.699 -2.509 36.108 1.00 60.34 109 ASN A CA 1
ATOM 814 C C . ASN A 1 109 ? -37.059 -2.796 35.437 1.00 60.34 109 ASN A C 1
ATOM 816 O O . ASN A 1 109 ? -38.087 -2.291 35.875 1.00 60.34 109 ASN A O 1
ATOM 820 N N . ASP A 1 110 ? -37.074 -3.611 34.378 1.00 56.81 110 ASP A N 1
ATOM 821 C CA . ASP A 1 110 ? -38.238 -3.746 33.493 1.00 56.81 110 ASP A CA 1
ATOM 822 C C . ASP A 1 110 ? -39.105 -4.985 33.787 1.00 56.81 110 ASP A C 1
ATOM 824 O O . ASP A 1 110 ? -40.107 -5.212 33.109 1.00 56.81 110 ASP A O 1
ATOM 828 N N . GLY A 1 111 ? -38.747 -5.810 34.782 1.00 54.91 111 GLY A N 1
ATOM 829 C CA . GLY A 1 111 ? -39.555 -6.955 35.227 1.00 54.91 111 GLY A CA 1
ATOM 830 C C . GLY A 1 111 ? -39.706 -8.080 34.192 1.00 54.91 111 GLY A C 1
ATOM 831 O O . GLY A 1 111 ? -40.551 -8.961 34.351 1.00 54.91 111 GLY A O 1
ATOM 832 N N . GLY A 1 112 ? -38.913 -8.055 33.116 1.00 57.25 112 GLY A N 1
ATOM 833 C CA . GLY A 1 112 ? -38.914 -9.063 32.057 1.00 57.25 112 GLY A CA 1
ATOM 834 C C . GLY A 1 112 ? -37.902 -10.180 32.317 1.00 57.25 112 GLY A C 1
ATOM 835 O O . GLY A 1 112 ? -36.787 -9.924 32.753 1.00 57.25 112 GLY A O 1
ATOM 836 N N . ALA A 1 113 ? -38.254 -11.425 31.992 1.00 55.66 113 ALA A N 1
ATOM 837 C CA . ALA A 1 113 ? -37.430 -12.613 32.260 1.00 55.66 113 ALA A CA 1
ATOM 838 C C . ALA A 1 113 ? -36.207 -12.805 31.329 1.00 55.66 113 ALA A C 1
ATOM 840 O O . ALA A 1 113 ? -35.598 -13.867 31.353 1.00 55.66 113 ALA A O 1
ATOM 841 N N . ALA A 1 114 ? -35.870 -11.839 30.465 1.00 55.88 114 ALA A N 1
ATOM 842 C CA . ALA A 1 114 ? -34.889 -12.055 29.389 1.00 55.88 114 ALA A CA 1
ATOM 843 C C . ALA A 1 114 ? -34.045 -10.821 29.023 1.00 55.88 114 ALA A C 1
ATOM 845 O O . ALA A 1 114 ? -33.513 -10.758 27.917 1.00 55.88 114 ALA A O 1
ATOM 846 N N . LYS A 1 115 ? -33.994 -9.797 29.886 1.00 63.06 115 LYS A N 1
ATOM 847 C CA . LYS A 1 115 ? -33.201 -8.580 29.645 1.00 63.06 115 LYS A CA 1
ATOM 848 C C . LYS A 1 115 ? -32.626 -8.068 30.958 1.00 63.06 115 LYS A C 1
ATOM 850 O O . LYS A 1 115 ? -33.392 -7.933 31.904 1.00 63.06 115 LYS A O 1
ATOM 855 N N . GLY A 1 116 ? -31.333 -7.768 31.039 1.00 65.12 116 GLY A N 1
ATOM 856 C CA . GLY A 1 116 ? -30.706 -7.242 32.261 1.00 65.12 116 GLY A CA 1
ATOM 857 C C . GLY A 1 116 ? -29.208 -7.504 32.329 1.00 65.12 116 GLY A C 1
ATOM 858 O O . GLY A 1 116 ? -28.614 -7.841 31.311 1.00 65.12 116 GLY A O 1
ATOM 859 N N . LEU A 1 117 ? -28.633 -7.399 33.528 1.00 71.81 117 LEU A N 1
ATOM 860 C CA . LEU A 1 117 ? -27.264 -7.816 33.850 1.00 71.81 117 LEU A CA 1
ATOM 861 C C . LEU A 1 117 ? -27.285 -9.077 34.728 1.00 71.81 117 LEU A C 1
ATOM 863 O O . LEU A 1 117 ? -28.081 -9.158 35.667 1.00 71.81 117 LEU A O 1
ATOM 867 N N . GLN A 1 118 ? -26.409 -10.036 34.447 1.00 69.25 118 GLN A N 1
ATOM 868 C CA . GLN A 1 118 ? -26.227 -11.260 35.225 1.00 69.25 118 GLN A CA 1
ATOM 869 C C . GLN A 1 118 ? -24.731 -11.548 35.391 1.00 69.25 118 GLN A C 1
ATOM 871 O O . GLN A 1 118 ? -23.931 -11.181 34.538 1.00 69.25 118 GLN A O 1
ATOM 876 N N . ILE A 1 119 ? -24.359 -12.161 36.513 1.00 69.25 119 ILE A N 1
ATOM 877 C CA . ILE A 1 119 ? -23.004 -12.653 36.776 1.00 69.25 119 ILE A CA 1
ATOM 878 C C . ILE A 1 119 ? -23.101 -14.181 36.766 1.00 69.25 119 ILE A C 1
ATOM 880 O O . ILE A 1 119 ? -23.979 -14.719 37.449 1.00 69.25 119 ILE A O 1
ATOM 884 N N . ASP A 1 120 ? -22.291 -14.874 35.966 1.00 61.22 120 ASP A N 1
ATOM 885 C CA . ASP A 1 120 ? -22.275 -16.344 35.967 1.00 61.22 120 ASP A CA 1
ATOM 886 C C . ASP A 1 120 ? -21.525 -16.923 37.183 1.00 61.22 120 ASP A C 1
ATOM 888 O O . ASP A 1 120 ? -21.115 -16.210 38.102 1.00 61.22 120 ASP A O 1
ATOM 892 N N . ASN A 1 121 ? -21.393 -18.252 37.220 1.00 56.56 121 ASN A N 1
ATOM 893 C CA . ASN A 1 121 ? -20.717 -18.954 38.313 1.00 56.56 121 ASN A CA 1
ATOM 894 C C . ASN A 1 121 ? -19.214 -18.647 38.395 1.00 56.56 121 ASN A C 1
ATOM 896 O O . ASN A 1 121 ? -18.624 -18.896 39.447 1.00 56.56 121 ASN A O 1
ATOM 900 N N . ASP A 1 122 ? -18.637 -18.097 37.328 1.00 52.81 122 ASP A N 1
ATOM 901 C CA . ASP A 1 122 ? -17.215 -17.795 37.198 1.00 52.81 122 ASP A CA 1
ATOM 902 C C . ASP A 1 122 ? -16.935 -16.296 37.444 1.00 52.81 122 ASP A C 1
ATOM 904 O O . ASP A 1 122 ? -15.789 -15.860 37.469 1.00 52.81 122 ASP A O 1
ATOM 908 N N . GLY A 1 123 ? -17.976 -15.502 37.734 1.00 53.41 123 GLY A N 1
ATOM 909 C CA . GLY A 1 123 ? -17.853 -14.079 38.056 1.00 53.41 123 GLY A CA 1
ATOM 910 C C . GLY A 1 123 ? -17.934 -13.157 36.839 1.00 53.41 123 GLY A C 1
ATOM 911 O O . GLY A 1 123 ? -17.780 -11.942 36.986 1.00 53.41 123 GLY A O 1
ATOM 912 N N . LEU A 1 124 ? -18.226 -13.702 35.656 1.00 53.50 124 LEU A N 1
ATOM 913 C CA . LEU A 1 124 ? -18.304 -12.942 34.419 1.00 53.50 124 LEU A CA 1
ATOM 914 C C . LEU A 1 124 ? -19.643 -12.209 34.317 1.00 53.50 124 LEU A C 1
ATOM 916 O O . LEU A 1 124 ? -20.716 -12.808 34.409 1.00 53.50 124 LEU A O 1
ATOM 920 N N . LEU A 1 125 ? -19.582 -10.897 34.091 1.00 66.81 125 LEU A N 1
ATOM 921 C CA . LEU A 1 125 ? -20.762 -10.065 33.874 1.00 66.81 125 LEU A CA 1
ATOM 922 C C . LEU A 1 125 ? -21.242 -10.187 32.420 1.00 66.81 125 LEU A C 1
ATOM 924 O O . LEU A 1 125 ? -20.496 -9.884 31.495 1.00 66.81 125 LEU A O 1
ATOM 928 N N . TYR A 1 126 ? -22.506 -10.551 32.206 1.00 62.16 126 TYR A N 1
ATOM 929 C CA . TYR A 1 126 ? -23.145 -10.549 30.890 1.00 62.16 126 TYR A CA 1
ATOM 930 C C . TYR A 1 126 ? -24.477 -9.799 30.904 1.00 62.16 126 TYR A C 1
ATOM 932 O O . TYR A 1 126 ? -25.229 -9.814 31.879 1.00 62.16 126 TYR A O 1
ATOM 940 N N . GLY A 1 127 ? -24.774 -9.121 29.794 1.00 59.53 127 GLY A N 1
ATOM 941 C CA . GLY A 1 127 ? -26.040 -8.436 29.570 1.00 59.53 127 GLY A CA 1
ATOM 942 C C . GLY A 1 127 ? -26.678 -8.881 28.263 1.00 59.53 127 GLY A C 1
ATOM 943 O O . GLY A 1 127 ? -25.982 -9.054 27.268 1.00 59.53 127 GLY A O 1
ATOM 944 N N . THR A 1 128 ? -27.998 -9.072 28.238 1.00 58.00 128 THR A N 1
ATOM 945 C CA . THR A 1 128 ? -28.716 -9.352 26.983 1.00 58.00 128 THR A CA 1
ATOM 946 C C . THR A 1 128 ? -29.855 -8.360 26.783 1.00 58.00 128 THR A C 1
ATOM 948 O O . THR A 1 128 ? -30.621 -8.051 27.696 1.00 58.00 128 THR A O 1
ATOM 951 N N . GLY A 1 129 ? -29.949 -7.815 25.568 1.00 48.75 129 GLY A N 1
ATOM 952 C CA . GLY A 1 129 ? -30.969 -6.854 25.167 1.00 48.75 129 GLY A CA 1
ATOM 953 C C . GLY A 1 129 ? -31.143 -6.873 23.651 1.00 48.75 129 GLY A C 1
ATOM 954 O O . GLY A 1 129 ? -30.301 -6.387 22.909 1.00 48.75 129 GLY A O 1
ATOM 955 N N . ALA A 1 130 ? -32.231 -7.471 23.170 1.00 38.25 130 ALA A N 1
ATOM 956 C CA . ALA A 1 130 ? -32.503 -7.604 21.741 1.00 38.25 130 ALA A CA 1
ATOM 957 C C . ALA A 1 130 ? -32.821 -6.249 21.074 1.00 38.25 130 ALA A C 1
ATOM 959 O O . ALA A 1 130 ? -33.909 -5.716 21.288 1.00 38.25 130 ALA A O 1
ATOM 960 N N . SER A 1 131 ? -31.896 -5.707 20.275 1.00 38.66 131 SER A N 1
ATOM 961 C CA . SER A 1 131 ? -31.936 -5.685 18.797 1.00 38.66 131 SER A CA 1
ATOM 962 C C . SER A 1 131 ? -30.831 -4.751 18.275 1.00 38.66 131 SER A C 1
ATOM 964 O O . SER A 1 131 ? -30.930 -3.548 18.482 1.00 38.66 131 SER A O 1
ATOM 966 N N . ALA A 1 132 ? -29.842 -5.314 17.572 1.00 40.09 132 ALA A N 1
ATOM 967 C CA . ALA A 1 132 ? -28.681 -4.638 16.976 1.00 40.09 132 ALA A CA 1
ATOM 968 C C . ALA A 1 132 ? -27.729 -3.951 17.981 1.00 40.09 132 ALA A C 1
ATOM 970 O O . ALA A 1 132 ? -28.081 -2.972 18.626 1.00 40.09 132 ALA A O 1
ATOM 971 N N . ALA A 1 133 ? -26.501 -4.474 18.046 1.00 40.16 133 ALA A N 1
ATOM 972 C CA . ALA A 1 133 ? -25.350 -3.911 18.752 1.00 40.16 133 ALA A CA 1
ATOM 973 C C . ALA A 1 133 ? -25.522 -3.729 20.268 1.00 40.16 133 ALA A C 1
ATOM 975 O O . ALA A 1 133 ? -25.660 -2.615 20.758 1.00 40.16 133 ALA A O 1
ATOM 976 N N . LEU A 1 134 ? -25.424 -4.825 21.020 1.00 38.59 134 LEU A N 1
ATOM 977 C CA . LEU A 1 134 ? -24.702 -4.776 22.290 1.00 38.59 134 LEU A CA 1
ATOM 978 C C . LEU A 1 134 ? -23.787 -5.992 22.341 1.00 38.59 134 LEU A C 1
ATOM 980 O O . LEU A 1 134 ? -24.199 -7.111 22.647 1.00 38.59 134 LEU A O 1
ATOM 984 N N . GLU A 1 135 ? -22.566 -5.715 21.904 1.00 45.06 135 GLU A N 1
ATOM 985 C CA . GLU A 1 135 ? -21.3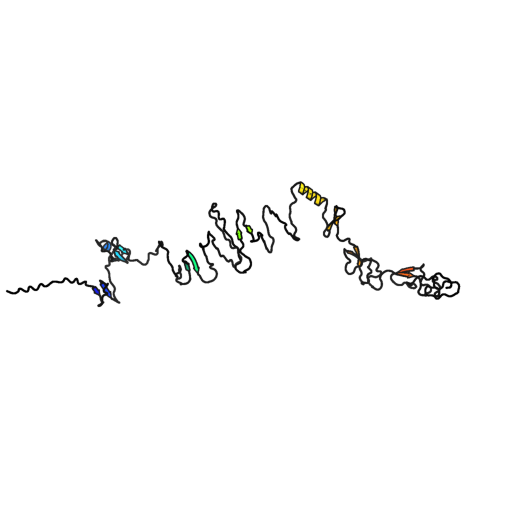90 -6.559 21.959 1.00 45.06 135 GLU A CA 1
ATOM 986 C C . GLU A 1 135 ? -21.143 -6.997 23.401 1.00 45.06 135 GLU A C 1
ATOM 988 O O . GLU A 1 135 ? -21.274 -6.239 24.365 1.00 45.06 135 GLU A O 1
ATOM 993 N N . GLN A 1 136 ? -20.847 -8.280 23.527 1.00 45.56 136 GLN A N 1
ATOM 994 C CA . GLN A 1 136 ? -20.536 -8.967 24.762 1.00 45.56 136 GLN A CA 1
ATOM 995 C C . GLN A 1 136 ? -19.325 -8.306 25.436 1.00 45.56 136 GLN A C 1
ATOM 997 O O . GLN A 1 136 ? -18.223 -8.333 24.897 1.00 45.56 136 GLN A O 1
ATOM 1002 N N . TRP A 1 137 ? -19.512 -7.738 26.628 1.00 45.25 137 TRP A N 1
ATOM 1003 C CA . TRP A 1 137 ? -18.400 -7.257 27.447 1.00 45.25 137 TRP A CA 1
ATOM 1004 C C . TRP A 1 137 ? -17.915 -8.408 28.334 1.00 45.25 137 TRP A C 1
ATOM 1006 O O . TRP A 1 137 ? -18.410 -8.583 29.442 1.00 45.25 137 TRP A O 1
ATOM 1016 N N . SER A 1 138 ? -16.996 -9.242 27.836 1.00 43.12 138 SER A N 1
ATOM 1017 C CA . SER A 1 138 ? -16.364 -10.283 28.658 1.00 43.12 138 SER A CA 1
ATOM 1018 C C . SER A 1 138 ? -15.065 -9.764 29.276 1.00 43.12 138 SER A C 1
ATOM 1020 O O . SER A 1 138 ? -14.145 -9.390 28.548 1.00 43.12 138 SER A O 1
ATOM 1022 N N . VAL A 1 139 ? -14.962 -9.786 30.603 1.00 44.84 139 VAL A N 1
ATOM 1023 C CA . VAL A 1 139 ? -13.677 -9.749 31.316 1.00 44.84 139 VAL A CA 1
ATOM 1024 C C . VAL A 1 139 ? -13.365 -11.194 31.704 1.00 44.84 139 VAL A C 1
ATOM 1026 O O . VAL A 1 139 ? -13.793 -11.654 32.754 1.00 44.84 139 VAL A O 1
ATOM 1029 N N . ASP A 1 140 ? -12.736 -11.936 30.794 1.00 38.50 140 ASP A N 1
ATOM 1030 C CA . ASP A 1 140 ? -12.325 -13.327 31.021 1.00 38.50 140 ASP A CA 1
ATOM 1031 C C . ASP A 1 140 ? -11.040 -13.343 31.871 1.00 38.50 140 ASP A C 1
ATOM 1033 O O . ASP A 1 140 ? -10.025 -12.772 31.465 1.00 38.50 140 ASP A O 1
ATOM 1037 N N . GLU A 1 141 ? -11.085 -13.952 33.060 1.00 38.81 141 GLU A N 1
ATOM 1038 C CA . GLU A 1 141 ? -9.905 -14.156 33.917 1.00 38.81 141 GLU A CA 1
ATOM 1039 C C . GLU A 1 141 ? -9.243 -15.538 33.724 1.00 38.81 141 GLU A C 1
ATOM 1041 O O . GLU A 1 141 ? -8.177 -15.785 34.294 1.00 38.81 141 GLU A O 1
ATOM 1046 N N . ASP A 1 142 ? -9.772 -16.430 32.880 1.00 38.62 142 ASP A N 1
ATOM 1047 C CA . ASP A 1 142 ? -9.348 -17.837 32.864 1.00 38.62 142 ASP A CA 1
ATOM 1048 C C . ASP A 1 142 ? -8.146 -18.169 31.954 1.00 38.62 142 ASP A C 1
ATOM 1050 O O . ASP A 1 142 ? -7.816 -19.342 31.782 1.00 38.62 142 ASP A O 1
ATOM 1054 N N . ASN A 1 143 ? -7.401 -17.183 31.424 1.00 37.78 143 ASN A N 1
ATOM 1055 C CA . ASN A 1 143 ? -6.167 -17.447 30.650 1.00 37.78 143 ASN A CA 1
ATOM 1056 C C . ASN A 1 143 ? -5.000 -16.446 30.841 1.00 37.78 143 ASN A C 1
ATOM 1058 O O . ASN A 1 143 ? -4.258 -16.159 29.901 1.00 37.78 143 ASN A O 1
ATOM 1062 N N . GLY A 1 144 ? -4.739 -15.974 32.065 1.00 30.55 144 GLY A N 1
ATOM 1063 C CA . GLY A 1 144 ? -3.535 -15.168 32.353 1.00 30.55 144 GLY A CA 1
ATOM 1064 C C . GLY A 1 144 ? -3.658 -13.684 31.962 1.00 30.55 144 GLY A C 1
ATOM 1065 O O . GLY A 1 144 ? -4.691 -13.256 31.460 1.00 30.55 144 GLY A O 1
ATOM 1066 N N . PRO A 1 145 ? -2.658 -12.846 32.297 1.00 36.31 145 PRO A N 1
ATOM 1067 C CA . PRO A 1 145 ? -2.892 -11.491 32.789 1.00 36.31 145 PRO A CA 1
ATOM 1068 C C . PRO A 1 145 ? -3.459 -10.530 31.731 1.00 36.31 145 PRO A C 1
ATOM 1070 O O . PRO A 1 145 ? -2.784 -10.185 30.767 1.00 36.31 145 PRO A O 1
ATOM 1073 N N . GLY A 1 146 ? -4.657 -10.001 32.001 1.00 39.47 146 GLY A N 1
ATOM 1074 C CA . GLY A 1 146 ? -5.004 -8.603 31.720 1.00 39.47 146 GLY A CA 1
ATOM 1075 C C . GLY A 1 146 ? -5.363 -8.204 30.286 1.00 39.47 146 GLY A C 1
ATOM 1076 O O . GLY A 1 146 ? -5.196 -7.033 29.949 1.00 39.47 146 GLY A O 1
ATOM 1077 N N . ALA A 1 147 ? -5.880 -9.101 29.446 1.00 37.44 147 ALA A N 1
ATOM 1078 C CA . ALA A 1 147 ? -6.429 -8.691 28.153 1.00 37.44 147 ALA A CA 1
ATOM 1079 C C . ALA A 1 147 ? -7.905 -8.272 28.289 1.00 37.44 147 ALA A C 1
ATOM 1081 O O . ALA A 1 147 ? -8.809 -9.104 28.316 1.00 37.44 147 ALA A O 1
ATOM 1082 N N . LEU A 1 148 ? -8.161 -6.961 28.352 1.00 46.44 148 LEU A N 1
ATOM 1083 C CA . LEU A 1 148 ? -9.498 -6.408 28.134 1.00 46.44 148 LEU A CA 1
ATOM 1084 C C . LEU A 1 148 ? -9.847 -6.565 26.649 1.00 46.44 148 LEU A C 1
ATOM 1086 O O . LEU A 1 148 ? -9.349 -5.814 25.809 1.00 46.44 148 LEU A O 1
ATOM 1090 N N . ASN A 1 149 ? -10.698 -7.535 26.325 1.00 41.88 149 ASN A N 1
ATOM 1091 C CA . ASN A 1 149 ? -11.144 -7.753 24.957 1.00 41.88 149 ASN A CA 1
ATOM 1092 C C . ASN A 1 149 ? -12.256 -6.741 24.625 1.00 41.88 149 ASN A C 1
ATOM 1094 O O . ASN A 1 149 ? -13.402 -6.902 25.044 1.00 41.88 149 ASN A O 1
ATOM 1098 N N . ILE A 1 150 ? -11.907 -5.656 23.929 1.00 49.69 150 ILE A N 1
ATOM 1099 C CA . ILE A 1 150 ? -12.879 -4.679 23.423 1.00 49.69 150 ILE A CA 1
ATOM 1100 C C . ILE A 1 150 ? -13.254 -5.106 22.004 1.00 49.69 150 ILE A C 1
ATOM 1102 O O . ILE A 1 150 ? -12.568 -4.761 21.045 1.00 49.69 150 ILE A O 1
ATOM 1106 N N . LEU A 1 151 ? -14.342 -5.865 21.874 1.00 43.22 151 LEU A N 1
ATOM 1107 C CA . LEU A 1 151 ? -15.046 -5.979 20.600 1.00 43.22 151 LEU A CA 1
ATOM 1108 C C . LEU A 1 151 ? -15.742 -4.638 20.375 1.00 43.22 151 LEU A C 1
ATOM 1110 O O . LEU A 1 151 ? -16.619 -4.271 21.149 1.00 43.22 151 LEU A O 1
ATOM 1114 N N . ALA A 1 152 ? -15.281 -3.886 19.383 1.00 46.62 152 ALA A N 1
ATOM 1115 C CA . ALA A 1 152 ? -15.971 -2.715 18.879 1.00 46.62 152 ALA A CA 1
ATOM 1116 C C . ALA A 1 152 ? -16.054 -2.873 17.363 1.00 46.62 152 ALA A C 1
ATOM 1118 O O . ALA A 1 152 ? -15.032 -2.908 16.684 1.00 46.62 152 ALA A O 1
ATOM 1119 N N . GLU A 1 153 ? -17.256 -2.989 16.822 1.00 44.19 153 GLU A N 1
ATOM 1120 C CA . GLU A 1 153 ? -17.515 -2.955 15.391 1.00 44.19 153 GLU A CA 1
ATOM 1121 C C . GLU A 1 153 ? -18.006 -1.558 15.017 1.00 44.19 153 GLU A C 1
ATOM 1123 O O . GLU A 1 153 ? -19.084 -1.112 15.423 1.00 44.19 153 GLU A O 1
ATOM 1128 N N . ASN A 1 154 ? -17.223 -0.845 14.204 1.00 43.09 154 ASN A N 1
ATOM 1129 C CA . ASN A 1 154 ? -17.667 0.417 13.635 1.00 43.09 154 ASN A CA 1
ATOM 1130 C C . ASN A 1 154 ? -18.239 0.225 12.224 1.00 43.09 154 ASN A C 1
ATOM 1132 O O . ASN A 1 154 ? -17.522 0.268 11.227 1.00 43.09 154 ASN A O 1
ATOM 1136 N N . ASN A 1 155 ? -19.563 0.091 12.140 1.00 44.16 155 ASN A N 1
ATOM 1137 C CA . ASN A 1 155 ? -20.292 -0.001 10.871 1.00 44.16 155 ASN A CA 1
ATOM 1138 C C . ASN A 1 155 ? -20.425 1.342 10.114 1.00 44.16 155 ASN A C 1
ATOM 1140 O O . ASN A 1 155 ? -21.054 1.376 9.055 1.00 44.16 155 ASN A O 1
ATOM 1144 N N . THR A 1 156 ? -19.875 2.452 10.628 1.00 40.47 156 THR A N 1
ATOM 1145 C CA . THR A 1 156 ? -19.904 3.778 9.974 1.00 40.47 156 THR A CA 1
ATOM 1146 C C . THR A 1 156 ? -18.568 4.206 9.366 1.00 40.47 156 THR A C 1
ATOM 1148 O O . THR A 1 156 ? -18.514 5.267 8.749 1.00 40.47 156 THR A O 1
ATOM 1151 N N . GLY A 1 157 ? -17.518 3.381 9.466 1.00 36.56 157 GLY A N 1
ATOM 1152 C CA . GLY A 1 157 ? -16.214 3.656 8.851 1.00 36.56 157 GLY A CA 1
ATOM 1153 C C . GLY A 1 157 ? -15.331 4.656 9.607 1.00 36.56 157 GLY A C 1
ATOM 1154 O O . GLY A 1 157 ? -14.324 5.090 9.052 1.00 36.56 157 GLY A O 1
ATOM 1155 N N . ASP A 1 158 ? -15.666 5.019 10.852 1.00 39.56 158 ASP A N 1
ATOM 1156 C CA . ASP A 1 158 ? -14.761 5.817 11.690 1.00 39.56 158 ASP A CA 1
ATOM 1157 C C . ASP A 1 158 ? -13.746 4.928 12.430 1.00 39.56 158 ASP A C 1
ATOM 1159 O O . ASP A 1 158 ? -14.002 3.765 12.757 1.00 39.56 158 ASP A O 1
ATOM 1163 N N . ASN A 1 159 ? -12.589 5.498 12.763 1.00 38.44 159 ASN A N 1
ATOM 1164 C CA . ASN A 1 159 ? -11.558 4.796 13.522 1.00 38.44 159 ASN A CA 1
ATOM 1165 C C . ASN A 1 159 ? -12.039 4.467 14.943 1.00 38.44 159 ASN A C 1
ATOM 1167 O O . ASN A 1 159 ? -12.496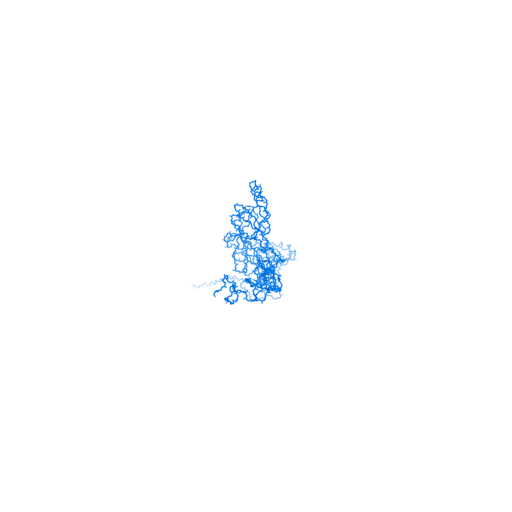 5.343 15.681 1.00 38.44 159 ASN A O 1
ATOM 1171 N N . ILE A 1 160 ? -11.865 3.213 15.358 1.00 44.50 160 ILE A N 1
ATOM 1172 C CA . ILE A 1 160 ? -12.033 2.797 16.752 1.00 44.50 160 ILE A CA 1
ATOM 1173 C C . ILE A 1 160 ? -10.775 3.216 17.514 1.00 44.50 160 ILE A C 1
ATOM 1175 O O . ILE A 1 160 ? -9.697 2.655 17.327 1.00 44.50 160 ILE A O 1
ATOM 1179 N N . ALA A 1 161 ? -10.899 4.224 18.375 1.00 38.81 161 ALA A N 1
ATOM 1180 C CA . ALA A 1 161 ? -9.800 4.676 19.220 1.00 38.81 161 ALA A CA 1
ATOM 1181 C C . ALA A 1 161 ? -9.768 3.872 20.531 1.00 38.81 161 ALA A C 1
ATOM 1183 O O . ALA A 1 161 ? -10.467 4.202 21.490 1.00 38.81 161 ALA A O 1
ATOM 1184 N N . VAL A 1 162 ? -8.931 2.833 20.595 1.00 46.69 162 VAL A N 1
ATOM 1185 C CA . VAL A 1 162 ? -8.633 2.126 21.851 1.00 46.69 162 VAL A CA 1
ATOM 1186 C C . VAL A 1 162 ? -7.521 2.879 22.586 1.00 46.69 162 VAL A C 1
ATOM 1188 O O . VAL A 1 162 ? -6.349 2.790 22.232 1.00 46.69 162 VAL A O 1
ATOM 1191 N N . ARG A 1 163 ? -7.878 3.661 23.613 1.00 40.28 163 ARG A N 1
ATOM 1192 C CA . ARG A 1 163 ? -6.904 4.333 24.488 1.00 40.28 163 ARG A CA 1
ATOM 1193 C C . ARG A 1 163 ? -6.588 3.440 25.686 1.00 40.28 163 ARG A C 1
ATOM 1195 O O . ARG A 1 163 ? -7.346 3.424 26.653 1.00 40.28 163 ARG A O 1
ATOM 1202 N N . ILE A 1 164 ? -5.455 2.744 25.650 1.00 45.47 164 ILE A N 1
ATOM 1203 C CA . ILE A 1 164 ? -4.928 2.039 26.824 1.00 45.47 164 ILE A CA 1
ATOM 1204 C C . ILE A 1 164 ? -4.295 3.091 27.744 1.00 45.47 164 ILE A C 1
ATOM 1206 O O . ILE A 1 164 ? -3.235 3.642 27.457 1.00 45.47 164 ILE A O 1
ATOM 1210 N N . LEU A 1 165 ? -4.988 3.441 28.828 1.00 36.88 165 LEU A N 1
ATOM 1211 C CA . LEU A 1 165 ? -4.445 4.316 29.865 1.00 36.88 165 LEU A CA 1
ATOM 1212 C C . LEU A 1 165 ? -3.526 3.490 30.770 1.00 36.88 165 LEU A C 1
ATOM 1214 O O . LEU A 1 165 ? -3.982 2.901 31.746 1.00 36.88 165 LEU A O 1
ATOM 1218 N N . GLY A 1 166 ? -2.230 3.454 30.459 1.00 38.97 166 GLY A N 1
ATOM 1219 C CA . GLY A 1 166 ? -1.224 3.035 31.431 1.00 38.97 166 GLY A CA 1
ATOM 1220 C C . GLY A 1 166 ? -1.205 4.041 32.581 1.00 38.97 166 GLY A C 1
ATOM 1221 O O . GLY A 1 166 ? -0.752 5.169 32.412 1.00 38.97 166 GLY A O 1
ATOM 1222 N N . ASN A 1 167 ? -1.749 3.669 33.740 1.00 36.31 167 ASN A N 1
ATOM 1223 C CA . ASN A 1 167 ? -1.844 4.558 34.904 1.00 36.31 167 ASN A CA 1
ATOM 1224 C C . ASN A 1 167 ? -0.615 4.495 35.830 1.00 36.31 167 ASN A C 1
ATOM 1226 O O . ASN A 1 167 ? -0.677 5.007 36.947 1.00 36.31 167 ASN A O 1
ATOM 1230 N N . ASN A 1 168 ? 0.501 3.900 35.398 1.00 38.16 168 ASN A N 1
ATOM 1231 C CA . ASN A 1 168 ? 1.688 3.774 36.236 1.00 38.16 168 ASN A CA 1
ATOM 1232 C C . ASN A 1 168 ? 2.979 3.734 35.390 1.00 38.16 168 ASN A C 1
ATOM 1234 O O . ASN A 1 168 ? 3.109 2.836 34.561 1.00 38.16 168 ASN A O 1
ATOM 1238 N N . PRO A 1 169 ? 3.932 4.668 35.578 1.00 44.94 169 PRO A N 1
ATOM 1239 C CA . PRO A 1 169 ? 5.223 4.642 34.883 1.00 44.94 169 PRO A CA 1
ATOM 1240 C C . PRO A 1 169 ? 6.127 3.460 35.281 1.00 44.94 169 PRO A C 1
ATOM 1242 O O . PRO A 1 169 ? 7.130 3.238 34.612 1.00 44.94 169 PRO A O 1
ATOM 1245 N N . ASP A 1 170 ? 5.770 2.700 36.324 1.00 38.62 170 ASP A N 1
ATOM 1246 C CA . ASP A 1 170 ? 6.542 1.545 36.809 1.00 38.62 170 ASP A CA 1
ATOM 1247 C C . ASP A 1 170 ? 5.906 0.176 36.472 1.00 38.62 170 ASP A C 1
ATOM 1249 O O . ASP A 1 170 ? 6.491 -0.862 36.791 1.00 38.62 170 ASP A O 1
ATOM 1253 N N . ASP A 1 171 ? 4.734 0.134 35.821 1.00 38.12 171 ASP A N 1
ATOM 1254 C CA . ASP A 1 171 ? 4.108 -1.138 35.433 1.00 38.12 171 ASP A CA 1
ATOM 1255 C C . ASP A 1 171 ? 4.595 -1.578 34.048 1.00 38.12 171 ASP A C 1
ATOM 1257 O O . ASP A 1 171 ? 4.087 -1.182 32.999 1.00 38.12 171 ASP A O 1
ATOM 1261 N N . TYR A 1 172 ? 5.614 -2.430 34.078 1.00 35.38 172 TYR A N 1
ATOM 1262 C CA . TYR A 1 172 ? 6.182 -3.139 32.940 1.00 35.38 172 TYR A CA 1
ATOM 1263 C C . TYR A 1 172 ? 5.152 -4.132 32.360 1.00 35.38 172 TYR A C 1
ATOM 1265 O O . TYR A 1 172 ? 5.142 -5.312 32.708 1.00 35.38 172 TYR A O 1
ATOM 1273 N N . TYR A 1 173 ? 4.252 -3.669 31.487 1.00 35.53 173 TYR A N 1
ATOM 1274 C CA . TYR A 1 173 ? 3.362 -4.540 30.708 1.00 35.53 173 TYR A CA 1
ATOM 1275 C C . TYR A 1 173 ? 4.095 -5.089 29.477 1.00 35.53 173 TYR A C 1
ATOM 1277 O O . TYR A 1 173 ? 3.806 -4.730 28.339 1.00 35.53 173 TYR A O 1
ATOM 1285 N N . SER A 1 174 ? 5.040 -6.001 29.694 1.00 34.06 174 SER A N 1
ATOM 1286 C CA . SER A 1 174 ? 5.554 -6.856 28.624 1.00 34.06 174 SER A CA 1
ATOM 1287 C C . SER A 1 174 ? 4.486 -7.901 28.275 1.00 34.06 174 SER A C 1
ATOM 1289 O O . SER A 1 174 ? 4.406 -8.942 28.930 1.00 34.06 174 SER A O 1
ATOM 1291 N N . GLY A 1 175 ? 3.621 -7.615 27.297 1.00 34.50 175 GLY A N 1
ATOM 1292 C CA . GLY A 1 175 ? 2.654 -8.604 26.793 1.00 34.50 175 GLY A CA 1
ATOM 1293 C C . GLY A 1 175 ? 1.283 -8.087 26.354 1.00 34.50 175 GLY A C 1
ATOM 1294 O O . GLY A 1 175 ? 0.415 -8.903 26.050 1.00 34.50 175 GLY A O 1
ATOM 1295 N N . GLY A 1 176 ? 1.058 -6.770 26.303 1.00 35.31 176 GLY A N 1
ATOM 1296 C CA . GLY A 1 176 ? -0.166 -6.205 25.728 1.00 35.31 176 GLY A CA 1
ATOM 1297 C C . GLY A 1 176 ? -0.233 -6.442 24.217 1.00 35.31 176 GLY A C 1
ATOM 1298 O O . GLY A 1 176 ? 0.242 -5.624 23.439 1.00 35.31 176 GLY A O 1
ATOM 1299 N N . LYS A 1 177 ? -0.805 -7.574 23.801 1.00 38.41 177 LYS A N 1
ATOM 1300 C CA . LYS A 1 177 ? -0.965 -7.956 22.394 1.00 38.41 177 LYS A CA 1
ATOM 1301 C C . LYS A 1 177 ? -2.186 -7.252 21.796 1.00 38.41 177 LYS A C 1
ATOM 1303 O O . LYS A 1 177 ? -3.320 -7.601 22.118 1.00 38.41 177 LYS A O 1
ATOM 1308 N N . LEU A 1 178 ? -1.962 -6.284 20.910 1.00 42.56 178 LEU A N 1
ATOM 1309 C CA . LEU A 1 178 ? -3.015 -5.685 20.084 1.00 42.56 178 LEU A CA 1
ATOM 1310 C C . LEU A 1 178 ? -3.200 -6.556 18.834 1.00 42.56 178 LEU A C 1
ATOM 1312 O O . LEU A 1 178 ? -2.313 -6.631 17.986 1.00 42.56 178 LEU A O 1
ATOM 1316 N N . VAL A 1 179 ? -4.330 -7.264 18.756 1.00 40.47 179 VAL A N 1
ATOM 1317 C CA . VAL A 1 179 ? -4.676 -8.139 17.625 1.00 40.47 179 VAL A CA 1
ATOM 1318 C C . VAL A 1 179 ? -5.690 -7.424 16.743 1.00 40.47 179 VAL A C 1
ATOM 1320 O O . VAL A 1 179 ? -6.826 -7.211 17.158 1.00 40.47 179 VAL A O 1
ATOM 1323 N N . PHE A 1 180 ? -5.296 -7.088 15.517 1.00 40.91 180 PHE A N 1
ATOM 1324 C CA . PHE A 1 180 ? -6.232 -6.706 14.462 1.00 40.91 180 PHE A CA 1
ATOM 1325 C C . PHE A 1 180 ? -6.553 -7.961 13.643 1.00 40.91 180 PHE A C 1
ATOM 1327 O O . PHE A 1 180 ? -5.648 -8.630 13.145 1.00 40.91 180 PHE A O 1
ATOM 1334 N N . GLY A 1 181 ? -7.828 -8.318 13.531 1.00 39.00 181 GLY A N 1
ATOM 1335 C CA . GLY A 1 181 ? -8.271 -9.433 12.702 1.00 39.00 181 GLY A CA 1
ATOM 1336 C C . GLY A 1 181 ? -9.656 -9.151 12.146 1.00 39.00 181 GLY A C 1
ATOM 1337 O O . GLY A 1 181 ? -10.557 -8.787 12.897 1.00 39.00 181 GLY A O 1
ATOM 1338 N N . ASP A 1 182 ? -9.820 -9.310 10.836 1.00 36.38 182 ASP A N 1
ATOM 1339 C CA . ASP A 1 182 ? -11.139 -9.401 10.221 1.00 36.38 182 ASP A CA 1
ATOM 1340 C C . ASP A 1 182 ? -11.696 -10.801 10.518 1.00 36.38 182 ASP A C 1
ATOM 1342 O O . ASP A 1 182 ? -11.144 -11.813 10.084 1.00 36.38 182 ASP A O 1
ATOM 1346 N N . TYR A 1 183 ? -12.765 -10.878 11.309 1.00 36.69 183 TYR A N 1
ATOM 1347 C CA . TYR A 1 183 ? -13.383 -12.152 11.680 1.00 36.69 183 TYR A CA 1
ATOM 1348 C C . TYR A 1 183 ? -14.224 -12.757 10.534 1.00 36.69 183 TYR A C 1
ATOM 1350 O O . TYR A 1 183 ? -14.746 -13.862 10.681 1.00 36.69 183 TYR A O 1
ATOM 1358 N N . LEU A 1 184 ? -14.382 -12.076 9.387 1.00 35.31 184 LEU A N 1
ATOM 1359 C CA . LEU A 1 184 ? -15.392 -12.448 8.386 1.00 35.31 184 LEU A CA 1
ATOM 1360 C C . LEU A 1 184 ? -14.896 -13.211 7.149 1.00 35.31 184 LEU A C 1
ATOM 1362 O O . LEU A 1 184 ? -15.742 -13.724 6.415 1.00 35.31 184 LEU A O 1
ATOM 1366 N N . SER A 1 185 ? -13.590 -13.353 6.896 1.00 35.44 185 SER A N 1
ATOM 1367 C CA . SER A 1 185 ? -13.120 -13.906 5.608 1.00 35.44 185 SER A CA 1
ATOM 1368 C C . SER A 1 185 ? -12.414 -15.267 5.660 1.00 35.44 185 SER A C 1
ATOM 1370 O O . SER A 1 185 ? -12.270 -15.902 4.619 1.00 35.44 185 SER A O 1
ATOM 1372 N N . GLY A 1 186 ? -12.047 -15.788 6.836 1.00 36.38 186 GLY A N 1
ATOM 1373 C CA . GLY A 1 186 ? -11.484 -17.144 6.954 1.00 36.38 186 GLY A CA 1
ATOM 1374 C C . GLY A 1 186 ? -10.129 -17.354 6.261 1.00 36.38 186 GLY A C 1
ATOM 1375 O O . GLY A 1 186 ? -9.685 -18.495 6.134 1.00 36.38 186 GLY A O 1
ATOM 1376 N N . GLU A 1 187 ? -9.453 -16.284 5.849 1.00 38.16 187 GLU A N 1
ATOM 1377 C CA . GLU A 1 187 ? -8.130 -16.324 5.237 1.00 38.16 187 GLU A CA 1
ATOM 1378 C C . GLU A 1 187 ? -7.283 -15.192 5.843 1.00 38.16 187 GLU A C 1
ATOM 1380 O O . GLU A 1 187 ? -7.742 -14.060 5.936 1.00 38.16 187 GLU A O 1
ATOM 1385 N N . TYR A 1 188 ? -6.056 -15.530 6.253 1.00 39.19 188 TYR A N 1
ATOM 1386 C CA . TYR A 1 188 ? -5.041 -14.719 6.953 1.00 39.19 188 TYR A CA 1
ATOM 1387 C C . TYR A 1 188 ? -5.123 -14.678 8.492 1.00 39.19 188 TYR A C 1
ATOM 1389 O O . TYR A 1 188 ? -6.100 -14.274 9.113 1.00 39.19 188 TYR A O 1
ATOM 1397 N N . GLY A 1 189 ? -4.051 -15.198 9.103 1.00 35.59 189 GLY A N 1
ATOM 1398 C CA . GLY A 1 189 ? -3.892 -15.396 10.541 1.00 35.59 189 GLY A CA 1
ATOM 1399 C C . GLY A 1 189 ? -3.652 -14.104 11.335 1.00 35.59 189 GLY A C 1
ATOM 1400 O O . GLY A 1 189 ? -3.487 -13.035 10.756 1.00 35.59 189 GLY A O 1
ATOM 1401 N N . PRO A 1 190 ? -3.635 -14.205 12.676 1.00 41.22 190 PRO A N 1
ATOM 1402 C CA . PRO A 1 190 ? -3.673 -13.057 13.579 1.00 41.22 190 PRO A CA 1
ATOM 1403 C C . PRO A 1 190 ? -2.431 -12.173 13.431 1.00 41.22 190 PRO A C 1
ATOM 1405 O O . PRO A 1 190 ? -1.313 -12.644 13.643 1.00 41.22 190 PRO A O 1
ATOM 1408 N N . TYR A 1 191 ? -2.637 -10.887 13.132 1.00 44.19 191 TYR A N 1
ATOM 1409 C CA . TYR A 1 191 ? -1.591 -9.869 13.206 1.00 44.19 191 TYR A CA 1
ATOM 1410 C C . TYR A 1 191 ? -1.156 -9.709 14.667 1.00 44.19 191 TYR A C 1
ATOM 1412 O O . TYR A 1 191 ? -1.983 -9.489 15.556 1.00 44.19 191 TYR A O 1
ATOM 1420 N N . ILE A 1 192 ? 0.142 -9.873 14.921 1.00 39.03 192 ILE A N 1
ATOM 1421 C CA . ILE A 1 192 ? 0.752 -9.704 16.238 1.00 39.03 192 ILE A CA 1
ATOM 1422 C C . ILE A 1 192 ? 1.504 -8.375 16.201 1.00 39.03 192 ILE A C 1
ATOM 1424 O O . ILE A 1 192 ? 2.522 -8.269 15.526 1.00 39.03 192 ILE A O 1
ATOM 1428 N N . ALA A 1 193 ? 0.994 -7.368 16.907 1.00 39.09 193 ALA A N 1
ATOM 1429 C CA . ALA A 1 193 ? 1.799 -6.214 17.278 1.00 39.09 193 ALA A CA 1
ATOM 1430 C C . ALA A 1 193 ? 2.411 -6.492 18.657 1.00 39.09 193 ALA A C 1
ATOM 1432 O O . ALA A 1 193 ? 1.677 -6.625 19.641 1.00 39.09 193 ALA A O 1
ATOM 1433 N N . GLU A 1 194 ? 3.736 -6.619 18.723 1.00 40.25 194 GLU A N 1
ATOM 1434 C CA . GLU A 1 194 ? 4.478 -6.605 19.986 1.00 40.25 194 GLU A CA 1
ATOM 1435 C C . GLU A 1 194 ? 5.108 -5.219 20.139 1.00 40.25 194 GLU A C 1
ATOM 1437 O O . GLU A 1 194 ? 5.797 -4.732 19.248 1.00 40.25 194 GLU A O 1
ATOM 1442 N N . SER A 1 195 ? 4.838 -4.546 21.258 1.00 38.16 195 SER A N 1
ATOM 1443 C CA . SER A 1 195 ? 5.515 -3.296 21.596 1.00 38.16 195 SER A CA 1
ATOM 1444 C C . SER A 1 195 ? 6.798 -3.626 22.356 1.00 38.16 195 SER A C 1
ATOM 1446 O O . SER A 1 195 ? 6.744 -3.916 23.556 1.00 38.16 195 SER A O 1
ATOM 1448 N N . SER A 1 196 ? 7.949 -3.586 21.687 1.00 41.22 196 SER A N 1
ATOM 1449 C CA . SER A 1 196 ? 9.232 -3.502 22.386 1.00 41.22 196 SER A CA 1
ATOM 1450 C C . SER A 1 196 ? 9.680 -2.041 22.466 1.00 41.22 196 SER A C 1
ATOM 1452 O O . SER A 1 196 ? 10.051 -1.430 21.470 1.00 41.22 196 SER A O 1
ATOM 1454 N N . ASP A 1 197 ? 9.602 -1.509 23.682 1.00 43.00 197 ASP A N 1
ATOM 1455 C CA . ASP A 1 197 ? 10.277 -0.334 24.248 1.00 43.00 197 ASP A CA 1
ATOM 1456 C C . ASP A 1 197 ? 10.211 1.060 23.601 1.00 43.00 197 ASP A C 1
ATOM 1458 O O . ASP A 1 197 ? 10.659 1.972 24.277 1.00 43.00 197 ASP A O 1
ATOM 1462 N N . GLU A 1 198 ? 9.609 1.303 22.433 1.00 43.22 198 GLU A N 1
ATOM 1463 C CA . GLU A 1 198 ? 9.111 2.655 22.050 1.00 43.22 198 GLU A CA 1
ATOM 1464 C C . GLU A 1 198 ? 8.345 2.691 20.713 1.00 43.22 198 GLU A C 1
ATOM 1466 O O . GLU A 1 198 ? 7.627 3.657 20.456 1.00 43.22 198 GLU A O 1
ATOM 1471 N N . ASP A 1 199 ? 8.396 1.618 19.916 1.00 43.69 199 ASP A N 1
ATOM 1472 C CA . ASP A 1 199 ? 7.763 1.556 18.596 1.00 43.69 199 ASP A CA 1
ATOM 1473 C C . ASP A 1 199 ? 6.716 0.431 18.493 1.00 43.69 199 ASP A C 1
ATOM 1475 O O . ASP A 1 199 ? 6.840 -0.643 19.087 1.00 43.69 199 ASP A O 1
ATOM 1479 N N . LEU A 1 200 ? 5.651 0.685 17.725 1.00 46.75 200 LEU A N 1
ATOM 1480 C CA . LEU A 1 200 ? 4.667 -0.327 17.339 1.00 46.75 200 LEU A CA 1
ATOM 1481 C C . LEU A 1 200 ? 5.255 -1.168 16.196 1.00 46.75 200 LEU A C 1
ATOM 1483 O O . LEU A 1 200 ? 5.243 -0.733 15.044 1.00 46.75 200 LEU A O 1
ATOM 1487 N N . GLU A 1 201 ? 5.757 -2.366 16.500 1.00 49.22 201 GLU A N 1
ATOM 1488 C CA . GLU A 1 201 ? 6.296 -3.284 15.493 1.00 49.22 201 GLU A CA 1
ATOM 1489 C C . GLU A 1 201 ? 5.172 -4.187 14.953 1.00 49.22 201 GLU A C 1
ATOM 1491 O O . GLU A 1 201 ? 4.630 -5.034 15.666 1.00 49.22 201 GLU A O 1
ATOM 1496 N N . ILE A 1 202 ? 4.778 -3.994 13.689 1.00 55.03 202 ILE A N 1
ATOM 1497 C CA . ILE A 1 202 ? 3.851 -4.895 12.986 1.00 55.03 202 ILE A CA 1
ATOM 1498 C C . ILE A 1 202 ? 4.706 -5.898 12.210 1.00 55.03 202 ILE A C 1
ATOM 1500 O O . ILE A 1 202 ? 5.172 -5.602 11.113 1.00 55.03 202 ILE A O 1
ATOM 1504 N N . VAL A 1 203 ? 4.935 -7.075 12.788 1.00 52.41 203 VAL A N 1
ATOM 1505 C CA . VAL A 1 203 ? 5.766 -8.123 12.180 1.00 52.41 203 VAL A CA 1
ATOM 1506 C C . VAL A 1 203 ? 4.874 -9.289 11.771 1.00 52.41 203 VAL A C 1
ATOM 1508 O O . VAL A 1 203 ? 4.175 -9.879 12.599 1.00 52.41 203 VAL A O 1
ATOM 1511 N N . LEU A 1 204 ? 4.874 -9.637 10.484 1.00 54.97 204 LEU A N 1
ATOM 1512 C CA . LEU A 1 204 ? 4.245 -10.864 10.005 1.00 54.97 204 LEU A CA 1
ATOM 1513 C C . LEU A 1 204 ? 5.005 -12.088 10.552 1.00 54.97 204 LEU A C 1
ATOM 1515 O O . LEU A 1 204 ? 6.193 -11.994 10.856 1.00 54.97 204 LEU A O 1
ATOM 1519 N N . PRO A 1 205 ? 4.374 -13.272 10.655 1.00 47.31 205 PRO A N 1
ATOM 1520 C CA . PRO A 1 205 ? 5.018 -14.477 11.196 1.00 47.31 205 PRO A CA 1
ATOM 1521 C C . PRO A 1 205 ? 6.323 -14.907 10.501 1.00 47.31 205 PRO A C 1
ATOM 1523 O O . PRO A 1 205 ? 7.075 -15.709 11.052 1.00 47.31 205 PRO A O 1
ATOM 1526 N N . ASP A 1 206 ? 6.584 -14.415 9.290 1.00 57.34 206 ASP A N 1
ATOM 1527 C CA . ASP A 1 206 ? 7.807 -14.650 8.520 1.00 57.34 206 ASP A CA 1
ATOM 1528 C C . ASP A 1 206 ? 8.893 -13.574 8.729 1.00 57.34 206 ASP A C 1
ATOM 1530 O O . ASP A 1 206 ? 9.942 -13.626 8.085 1.00 57.34 206 ASP A O 1
ATOM 1534 N N . GLY A 1 207 ? 8.675 -12.627 9.646 1.00 54.78 207 GLY A N 1
ATOM 1535 C CA . GLY A 1 207 ? 9.596 -11.531 9.937 1.00 54.78 207 GLY A CA 1
ATOM 1536 C C . GLY A 1 207 ? 9.500 -10.362 8.956 1.00 54.78 207 GLY A C 1
ATOM 1537 O O . GLY A 1 207 ? 10.382 -9.505 8.958 1.00 54.78 207 GLY A O 1
ATOM 1538 N N . THR A 1 208 ? 8.478 -10.331 8.094 1.00 53.16 208 THR A N 1
ATOM 1539 C CA . THR A 1 208 ? 8.288 -9.259 7.111 1.00 53.16 208 THR A CA 1
ATOM 1540 C C . THR A 1 208 ? 7.245 -8.238 7.568 1.00 53.16 208 THR A C 1
ATOM 1542 O O . THR A 1 208 ? 6.335 -8.543 8.333 1.00 53.16 208 THR A O 1
ATOM 1545 N N . LEU A 1 209 ? 7.383 -6.998 7.101 1.00 64.50 209 LEU A N 1
ATOM 1546 C CA . LEU A 1 209 ? 6.354 -5.965 7.193 1.00 64.50 209 LEU A CA 1
ATOM 1547 C C . LEU A 1 209 ? 5.823 -5.739 5.775 1.00 64.50 209 LEU A C 1
ATOM 1549 O O . LEU A 1 209 ? 6.528 -5.165 4.945 1.00 64.50 209 LEU A O 1
ATOM 1553 N N . ASP A 1 210 ? 4.609 -6.215 5.490 1.00 57.47 210 ASP A N 1
ATOM 1554 C CA . ASP A 1 210 ? 3.942 -5.996 4.201 1.00 57.47 210 ASP A CA 1
ATOM 1555 C C . ASP A 1 210 ? 2.943 -4.835 4.327 1.00 57.47 210 ASP A C 1
ATOM 1557 O O . ASP A 1 210 ? 1.891 -4.962 4.960 1.00 57.47 210 ASP A O 1
ATOM 1561 N N . ILE A 1 211 ? 3.296 -3.671 3.770 1.00 64.12 211 ILE A N 1
ATOM 1562 C CA . ILE A 1 211 ? 2.433 -2.482 3.727 1.00 64.12 211 ILE A CA 1
ATOM 1563 C C . ILE A 1 211 ? 1.770 -2.437 2.349 1.00 64.12 211 ILE A C 1
ATOM 1565 O O . ILE A 1 211 ? 2.290 -1.829 1.414 1.00 64.12 211 ILE A O 1
ATOM 1569 N N . ASN A 1 212 ? 0.609 -3.079 2.224 1.00 56.22 212 ASN A N 1
ATOM 1570 C CA . ASN A 1 212 ? -0.196 -3.030 1.006 1.00 56.22 212 ASN A CA 1
ATOM 1571 C C . ASN A 1 212 ? -1.222 -1.892 1.099 1.00 56.22 212 ASN A C 1
ATOM 1573 O O . ASN A 1 212 ? -2.310 -2.054 1.653 1.00 56.22 212 ASN A O 1
ATOM 1577 N N . VAL A 1 213 ? -0.854 -0.721 0.587 1.00 60.72 213 VAL A N 1
ATOM 1578 C CA . VAL A 1 213 ? -1.735 0.449 0.489 1.00 60.72 213 VAL A CA 1
ATOM 1579 C C . VAL A 1 213 ? -2.009 0.772 -0.979 1.00 60.72 213 VAL A C 1
ATOM 1581 O O . VAL A 1 213 ? -1.144 0.625 -1.837 1.00 60.72 213 VAL A O 1
ATOM 1584 N N . ASN A 1 214 ? -3.222 1.245 -1.274 1.00 56.53 214 ASN A N 1
ATOM 1585 C CA . ASN A 1 214 ? -3.616 1.675 -2.624 1.00 56.53 214 ASN A CA 1
ATOM 1586 C C . ASN A 1 214 ? -3.077 3.076 -2.998 1.00 56.53 214 ASN A C 1
ATOM 1588 O O . ASN A 1 214 ? -3.405 3.590 -4.066 1.00 56.53 214 ASN A O 1
ATOM 1592 N N . GLU A 1 215 ? -2.297 3.701 -2.112 1.00 64.88 215 GLU A N 1
ATOM 1593 C CA . GLU A 1 215 ? -1.758 5.063 -2.219 1.00 64.88 215 GLU A CA 1
ATOM 1594 C C . GLU A 1 215 ? -0.291 5.102 -1.742 1.00 64.88 215 GLU A C 1
ATOM 1596 O O . GLU A 1 215 ? 0.302 4.064 -1.456 1.00 64.88 215 GLU A O 1
ATOM 1601 N N . ASP A 1 216 ? 0.314 6.288 -1.661 1.00 61.41 216 ASP A N 1
ATOM 1602 C CA . ASP A 1 216 ? 1.711 6.450 -1.250 1.00 61.41 216 ASP A CA 1
ATOM 1603 C C . ASP A 1 216 ? 1.939 6.063 0.226 1.00 61.41 216 ASP A C 1
ATOM 1605 O O . ASP A 1 216 ? 1.236 6.520 1.131 1.00 61.41 216 ASP A O 1
ATOM 1609 N N . VAL A 1 217 ? 2.988 5.273 0.494 1.00 66.06 217 VAL A N 1
ATOM 1610 C CA . VAL A 1 217 ? 3.473 5.011 1.860 1.00 66.06 217 VAL A CA 1
ATOM 1611 C C . VAL A 1 217 ? 4.396 6.150 2.288 1.00 66.06 217 VAL A C 1
ATOM 1613 O O . VAL A 1 217 ? 5.522 6.260 1.803 1.00 66.06 217 VAL A O 1
ATOM 1616 N N . ASN A 1 218 ? 3.951 6.982 3.232 1.00 62.88 218 ASN A N 1
ATOM 1617 C CA . ASN A 1 218 ? 4.802 8.013 3.824 1.00 62.88 218 ASN A CA 1
ATOM 1618 C C . ASN A 1 218 ? 5.526 7.478 5.071 1.00 62.88 218 ASN A C 1
ATOM 1620 O O . ASN A 1 218 ? 4.917 7.323 6.130 1.00 62.88 218 ASN A O 1
ATOM 1624 N N . VAL A 1 219 ? 6.831 7.218 4.956 1.00 69.44 219 VAL A N 1
ATOM 1625 C CA . VAL A 1 219 ? 7.685 6.808 6.083 1.00 69.44 219 VAL A CA 1
ATOM 1626 C C . VAL A 1 219 ? 8.365 8.046 6.672 1.00 69.44 219 VAL A C 1
ATOM 1628 O O . VAL A 1 219 ? 9.379 8.515 6.162 1.00 69.44 219 VAL A O 1
ATOM 1631 N N . SER A 1 220 ? 7.803 8.584 7.756 1.00 61.59 220 SER A N 1
ATOM 1632 C CA . SER A 1 220 ? 8.351 9.743 8.477 1.00 61.59 220 SER A CA 1
ATOM 1633 C C . SER A 1 220 ? 9.330 9.298 9.569 1.00 61.59 220 SER A C 1
ATOM 1635 O O . SER A 1 220 ? 9.036 9.429 10.756 1.00 61.59 220 SER A O 1
ATOM 1637 N N . ALA A 1 221 ? 10.479 8.753 9.174 1.00 61.69 221 ALA A N 1
ATOM 1638 C CA . ALA A 1 221 ? 11.564 8.415 10.095 1.00 61.69 221 ALA A CA 1
ATOM 1639 C C . ALA A 1 221 ? 12.721 9.418 9.964 1.00 61.69 221 ALA A C 1
ATOM 1641 O O . ALA A 1 221 ? 13.048 9.832 8.852 1.00 61.69 221 ALA A O 1
ATOM 1642 N N . ASP A 1 222 ? 13.380 9.759 11.080 1.00 61.34 222 ASP A N 1
ATOM 1643 C CA . ASP A 1 222 ? 14.613 10.568 11.068 1.00 61.34 222 ASP A CA 1
ATOM 1644 C C . ASP A 1 222 ? 15.736 9.874 10.276 1.00 61.34 222 ASP A C 1
ATOM 1646 O O . ASP A 1 222 ? 16.547 10.539 9.637 1.00 61.34 222 ASP A O 1
ATOM 1650 N N . ASN A 1 223 ? 15.766 8.535 10.290 1.00 61.97 223 ASN A N 1
ATOM 1651 C CA . ASN A 1 223 ? 16.653 7.700 9.484 1.00 61.97 223 ASN A CA 1
ATOM 1652 C C . ASN A 1 223 ? 15.922 6.424 9.037 1.00 61.97 223 ASN A C 1
ATOM 1654 O O . ASN A 1 223 ? 15.419 5.674 9.870 1.00 61.97 223 ASN A O 1
ATOM 1658 N N . LEU A 1 224 ? 15.932 6.131 7.733 1.00 72.31 224 LEU A N 1
ATOM 1659 C CA . LEU A 1 224 ? 15.503 4.843 7.180 1.00 72.31 224 LEU A CA 1
ATOM 1660 C C . LEU A 1 224 ? 16.742 3.978 6.901 1.00 72.31 224 LEU A C 1
ATOM 1662 O O . LEU A 1 224 ? 17.497 4.249 5.968 1.00 72.31 224 LEU A O 1
ATOM 1666 N N . SER A 1 225 ? 16.971 2.946 7.717 1.00 69.62 225 SER A N 1
ATOM 1667 C CA . SER A 1 225 ? 18.073 1.995 7.513 1.00 69.62 225 SER A CA 1
ATOM 1668 C C . SER A 1 225 ? 17.592 0.789 6.711 1.00 69.62 225 SER A C 1
ATOM 1670 O O . SER A 1 225 ? 16.812 -0.020 7.203 1.00 69.62 225 SER A O 1
ATOM 1672 N N . VAL A 1 226 ? 18.068 0.656 5.473 1.00 75.12 226 VAL A N 1
ATOM 1673 C CA . VAL A 1 226 ? 17.776 -0.503 4.621 1.00 75.12 226 VAL A CA 1
ATOM 1674 C C . VAL A 1 226 ? 19.008 -1.407 4.587 1.00 75.12 226 VAL A C 1
ATOM 1676 O O . VAL A 1 226 ? 20.030 -1.057 4.002 1.00 75.12 226 VAL A O 1
ATOM 1679 N N . THR A 1 227 ? 18.936 -2.562 5.250 1.00 69.00 227 THR A N 1
ATOM 1680 C CA . THR A 1 227 ? 20.068 -3.501 5.403 1.00 69.00 227 THR A CA 1
ATOM 1681 C C . THR A 1 227 ? 20.083 -4.624 4.360 1.00 69.00 227 THR A C 1
ATOM 1683 O O . THR A 1 227 ? 21.076 -5.345 4.244 1.00 69.00 227 THR A O 1
ATOM 1686 N N . ALA A 1 228 ? 19.008 -4.758 3.580 1.00 76.81 228 ALA A N 1
ATOM 1687 C CA . ALA A 1 228 ? 18.855 -5.716 2.488 1.00 76.81 228 ALA A CA 1
ATOM 1688 C C . ALA A 1 228 ? 18.677 -5.003 1.134 1.00 76.81 228 ALA A C 1
ATOM 1690 O O . ALA A 1 228 ? 18.603 -3.780 1.059 1.00 76.81 228 ALA A O 1
ATOM 1691 N N . VAL A 1 229 ? 18.624 -5.763 0.037 1.00 75.50 229 VAL A N 1
ATOM 1692 C CA . VAL A 1 229 ? 18.384 -5.191 -1.297 1.00 75.50 229 VAL A CA 1
ATOM 1693 C C . VAL A 1 229 ? 16.967 -4.618 -1.366 1.00 75.50 229 VAL A C 1
ATOM 1695 O O . VAL A 1 229 ? 15.994 -5.358 -1.233 1.00 75.50 229 VAL A O 1
ATOM 1698 N N . LEU A 1 230 ? 16.856 -3.314 -1.630 1.00 79.50 230 LEU A N 1
ATOM 1699 C CA . LEU A 1 230 ? 15.588 -2.659 -1.943 1.00 79.50 230 LEU A CA 1
ATOM 1700 C C . LEU A 1 230 ? 15.235 -2.894 -3.416 1.00 79.50 230 LEU A C 1
ATOM 1702 O O . LEU A 1 230 ? 15.920 -2.387 -4.305 1.00 79.50 230 LEU A O 1
ATOM 1706 N N . ASN A 1 231 ? 14.168 -3.646 -3.694 1.00 76.38 231 ASN A N 1
ATOM 1707 C CA . ASN A 1 231 ? 13.650 -3.764 -5.057 1.00 76.38 231 ASN A CA 1
ATOM 1708 C C . ASN A 1 231 ? 12.719 -2.584 -5.373 1.00 76.38 231 ASN A C 1
ATOM 1710 O O . ASN A 1 231 ? 11.592 -2.531 -4.891 1.00 76.38 231 ASN A O 1
ATOM 1714 N N . MET A 1 232 ? 13.189 -1.655 -6.205 1.00 76.56 232 MET A N 1
ATOM 1715 C CA . MET A 1 232 ? 12.432 -0.468 -6.616 1.00 76.56 232 MET A CA 1
ATOM 1716 C C . MET A 1 232 ? 11.694 -0.625 -7.956 1.00 76.56 232 MET A C 1
ATOM 1718 O O . MET A 1 232 ? 10.970 0.285 -8.363 1.00 76.56 232 MET A O 1
ATOM 1722 N N . ASN A 1 233 ? 11.859 -1.751 -8.663 1.00 77.50 233 ASN A N 1
ATOM 1723 C CA . ASN A 1 233 ? 11.454 -1.902 -10.066 1.00 77.50 233 ASN A CA 1
ATOM 1724 C C . ASN A 1 233 ? 11.907 -0.686 -10.910 1.00 77.50 233 ASN A C 1
ATOM 1726 O O . ASN A 1 233 ? 13.097 -0.390 -10.969 1.00 77.50 233 ASN A O 1
ATOM 1730 N N . SER A 1 234 ? 10.973 0.025 -11.549 1.00 78.25 234 SER A N 1
ATOM 1731 C CA . SER A 1 234 ? 11.241 1.222 -12.362 1.00 78.25 234 SER A CA 1
ATOM 1732 C C . SER A 1 234 ? 11.019 2.544 -11.615 1.00 78.25 234 SER A C 1
ATOM 1734 O O . SER A 1 234 ? 10.999 3.597 -12.248 1.00 78.25 234 SER A O 1
ATOM 1736 N N . ASN A 1 235 ? 10.828 2.515 -10.292 1.00 74.75 235 ASN A N 1
ATOM 1737 C CA . ASN A 1 235 ? 10.542 3.720 -9.518 1.00 74.75 235 ASN A CA 1
ATOM 1738 C C . ASN A 1 235 ? 11.839 4.443 -9.115 1.00 74.75 235 ASN A C 1
ATOM 1740 O O . ASN A 1 235 ? 12.713 3.825 -8.503 1.00 74.75 235 ASN A O 1
ATOM 1744 N N . PRO A 1 236 ? 11.985 5.743 -9.423 1.00 74.50 236 PRO A N 1
ATOM 1745 C CA . PRO A 1 236 ? 13.164 6.513 -9.040 1.00 74.50 236 PRO A CA 1
ATOM 1746 C C . PRO A 1 236 ? 13.102 6.965 -7.574 1.00 74.50 236 PRO A C 1
ATOM 1748 O O . PRO A 1 236 ? 12.031 7.291 -7.062 1.00 74.50 236 PRO A O 1
ATOM 1751 N N . VAL A 1 237 ? 14.263 7.081 -6.917 1.00 78.19 237 VAL A N 1
ATOM 1752 C CA . VAL A 1 237 ? 14.376 7.836 -5.657 1.00 78.19 237 VAL A CA 1
ATOM 1753 C C . VAL A 1 237 ? 14.410 9.321 -6.012 1.00 78.19 237 VAL A C 1
ATOM 1755 O O . VAL A 1 237 ? 15.293 9.764 -6.746 1.00 78.19 237 VAL A O 1
ATOM 1758 N N . GLN A 1 238 ? 13.448 10.094 -5.517 1.00 75.88 238 GLN A N 1
ATOM 1759 C CA . GLN A 1 238 ? 13.376 11.538 -5.751 1.00 75.88 238 GLN A CA 1
ATOM 1760 C C . GLN A 1 238 ? 13.851 12.312 -4.518 1.00 75.88 238 GLN A C 1
ATOM 1762 O O . GLN A 1 238 ? 13.835 11.789 -3.408 1.00 75.88 238 GLN A O 1
ATOM 1767 N N . ASN A 1 239 ? 14.245 13.574 -4.711 1.00 70.00 239 ASN A N 1
ATOM 1768 C CA . ASN A 1 239 ? 14.609 14.500 -3.629 1.00 70.00 239 ASN A CA 1
ATOM 1769 C C . ASN A 1 239 ? 15.759 14.023 -2.722 1.00 70.00 239 ASN A C 1
ATOM 1771 O O . ASN A 1 239 ? 15.844 14.425 -1.562 1.00 70.00 239 ASN A O 1
ATOM 1775 N N . VAL A 1 240 ? 16.666 13.196 -3.247 1.00 76.06 240 VAL A N 1
ATOM 1776 C CA . VAL A 1 240 ? 17.922 12.872 -2.562 1.00 76.06 240 VAL A CA 1
ATOM 1777 C C . VAL A 1 240 ? 18.786 14.131 -2.554 1.00 76.06 240 VAL A C 1
ATOM 1779 O O . VAL A 1 240 ? 19.114 14.663 -3.614 1.00 76.06 240 VAL A O 1
ATOM 1782 N N . ALA A 1 241 ? 19.115 14.633 -1.364 1.00 75.94 241 ALA A N 1
ATOM 1783 C CA . ALA A 1 241 ? 20.020 15.767 -1.228 1.00 75.94 241 ALA A CA 1
ATOM 1784 C C . ALA A 1 241 ? 21.418 15.408 -1.755 1.00 75.94 241 ALA A C 1
ATOM 1786 O O . ALA A 1 241 ? 21.849 14.256 -1.662 1.00 75.94 241 ALA A O 1
ATOM 1787 N N . ASP A 1 242 ? 22.137 16.403 -2.276 1.00 77.94 242 ASP A N 1
ATOM 1788 C CA . ASP A 1 242 ? 23.539 16.221 -2.646 1.00 77.94 242 ASP A CA 1
ATOM 1789 C C . ASP A 1 242 ? 24.348 15.728 -1.428 1.00 77.94 242 ASP A C 1
ATOM 1791 O O . ASP A 1 242 ? 24.104 16.185 -0.303 1.00 77.94 242 ASP A O 1
ATOM 1795 N N . PRO A 1 243 ? 25.317 14.814 -1.620 1.00 80.94 243 PRO A N 1
ATOM 1796 C CA . PRO A 1 243 ? 26.161 14.347 -0.530 1.00 80.94 243 PRO A CA 1
ATOM 1797 C C . PRO A 1 243 ? 26.882 15.528 0.128 1.00 80.94 243 PRO A C 1
ATOM 1799 O O . PRO A 1 243 ? 27.269 16.478 -0.547 1.00 80.94 243 PRO A O 1
ATOM 1802 N N . THR A 1 244 ? 27.083 15.480 1.445 1.00 82.88 244 THR A N 1
ATOM 1803 C CA . THR A 1 244 ? 27.764 16.553 2.194 1.00 82.88 244 THR A CA 1
ATOM 1804 C C . THR A 1 244 ? 29.227 16.241 2.497 1.00 82.88 244 THR A C 1
ATOM 1806 O O . THR A 1 244 ? 30.016 17.155 2.737 1.00 82.88 244 THR A O 1
ATOM 1809 N N . GLU A 1 245 ? 29.606 14.961 2.487 1.00 87.38 245 GLU A N 1
ATOM 1810 C CA . GLU A 1 245 ? 30.983 14.526 2.712 1.00 87.38 245 GLU A CA 1
ATOM 1811 C C . GLU A 1 245 ? 31.878 14.892 1.528 1.00 87.38 245 GLU A C 1
ATOM 1813 O O . GLU A 1 245 ? 31.540 14.668 0.366 1.00 87.38 245 GLU A O 1
ATOM 1818 N N . ALA A 1 246 ? 33.062 15.438 1.810 1.00 80.31 246 ALA A N 1
ATOM 1819 C CA . ALA A 1 246 ? 33.925 16.015 0.778 1.00 80.31 246 ALA A CA 1
ATOM 1820 C C . ALA A 1 246 ? 34.365 14.998 -0.295 1.00 80.31 246 ALA A C 1
ATOM 1822 O O . ALA A 1 246 ? 34.585 15.376 -1.446 1.00 80.31 246 ALA A O 1
ATOM 1823 N N . GLN A 1 247 ? 34.488 13.716 0.067 1.00 78.88 247 GLN A N 1
ATOM 1824 C CA . GLN A 1 247 ? 34.825 12.637 -0.871 1.00 78.88 247 GLN A CA 1
ATOM 1825 C C . GLN A 1 247 ? 33.649 12.281 -1.790 1.00 78.88 247 GLN A C 1
ATOM 1827 O O . GLN A 1 247 ? 33.848 12.077 -2.989 1.00 78.88 247 GLN A O 1
ATOM 1832 N N . ASP A 1 248 ? 32.429 12.286 -1.262 1.00 81.38 248 ASP A N 1
ATOM 1833 C CA . ASP A 1 248 ? 31.216 11.957 -2.012 1.00 81.38 248 ASP A CA 1
ATOM 1834 C C . ASP A 1 248 ? 30.785 13.127 -2.902 1.00 81.38 248 ASP A C 1
ATOM 1836 O O . ASP A 1 248 ? 30.421 12.921 -4.057 1.00 81.38 248 ASP A O 1
ATOM 1840 N N . VAL A 1 249 ? 30.955 14.369 -2.430 1.00 79.50 249 VAL A N 1
ATOM 1841 C CA . VAL A 1 249 ? 30.839 15.588 -3.249 1.00 79.50 249 VAL A CA 1
ATOM 1842 C C . VAL A 1 249 ? 31.833 15.554 -4.405 1.00 79.50 249 VAL A C 1
ATOM 1844 O O . VAL A 1 249 ? 31.469 15.853 -5.539 1.00 79.50 249 VAL A O 1
ATOM 1847 N N . ALA A 1 250 ? 33.093 15.189 -4.149 1.00 77.00 250 ALA A N 1
ATOM 1848 C CA . ALA A 1 250 ? 34.109 15.099 -5.195 1.00 77.00 250 ALA A CA 1
ATOM 1849 C C . ALA A 1 250 ? 33.793 13.989 -6.206 1.00 77.00 250 ALA A C 1
ATOM 1851 O O . ALA A 1 250 ? 34.000 14.188 -7.400 1.00 77.00 250 ALA A O 1
ATOM 1852 N N . THR A 1 251 ? 33.258 12.856 -5.747 1.00 78.00 251 THR A N 1
ATOM 1853 C CA . THR A 1 251 ? 32.857 11.737 -6.611 1.00 78.00 251 THR A CA 1
ATOM 1854 C C . THR A 1 251 ? 31.632 12.095 -7.446 1.00 78.00 251 THR A C 1
ATOM 1856 O O . THR A 1 251 ? 31.653 11.881 -8.654 1.00 78.00 251 THR A O 1
ATOM 1859 N N . LYS A 1 252 ? 30.611 12.727 -6.855 1.00 77.38 252 LYS A N 1
ATOM 1860 C CA . LYS A 1 252 ? 29.455 13.255 -7.586 1.00 77.38 252 LYS A CA 1
ATOM 1861 C C . LYS A 1 252 ? 29.877 14.301 -8.612 1.00 77.38 252 LYS A C 1
ATOM 1863 O O . LYS A 1 252 ? 29.565 14.157 -9.783 1.00 77.38 252 LYS A O 1
ATOM 1868 N N . ASN A 1 253 ? 30.665 15.296 -8.206 1.00 73.00 253 ASN A N 1
ATOM 1869 C CA . ASN A 1 253 ? 31.177 16.320 -9.117 1.00 73.00 253 ASN A CA 1
ATOM 1870 C C . ASN A 1 253 ? 32.044 15.723 -10.228 1.00 73.00 253 ASN A C 1
ATOM 1872 O O . ASN A 1 253 ? 32.033 16.230 -11.342 1.00 73.00 253 ASN A O 1
ATOM 1876 N N . TYR A 1 254 ? 32.803 14.664 -9.942 1.00 70.44 254 TYR A N 1
ATOM 1877 C CA . TYR A 1 254 ? 33.553 13.936 -10.957 1.00 70.44 254 TYR A CA 1
ATOM 1878 C C . TYR A 1 254 ? 32.608 13.240 -11.938 1.00 70.44 254 TYR A C 1
ATOM 1880 O O . TYR A 1 254 ? 32.765 13.441 -13.135 1.00 70.44 254 TYR A O 1
ATOM 1888 N N . VAL A 1 255 ? 31.609 12.492 -11.457 1.00 69.62 255 VAL A N 1
ATOM 1889 C CA . VAL A 1 255 ? 30.622 11.793 -12.298 1.00 69.62 255 VAL A CA 1
ATOM 1890 C C . VAL A 1 255 ? 29.806 12.780 -13.137 1.00 69.62 255 VAL A C 1
ATOM 1892 O O . VAL A 1 255 ? 29.766 12.626 -14.352 1.00 69.62 255 VAL A O 1
ATOM 1895 N N . ASP A 1 256 ? 29.262 13.833 -12.528 1.00 67.69 256 ASP A N 1
ATOM 1896 C CA . ASP A 1 256 ? 28.452 14.864 -13.194 1.00 67.69 256 ASP A CA 1
ATOM 1897 C C . ASP A 1 256 ? 29.266 15.693 -14.209 1.00 67.69 256 ASP A C 1
ATOM 1899 O O . ASP A 1 256 ? 28.719 16.234 -15.169 1.00 67.69 256 ASP A O 1
ATOM 1903 N N . SER A 1 257 ? 30.583 15.814 -14.002 1.00 67.25 257 SER A N 1
ATOM 1904 C CA . SER A 1 257 ? 31.490 16.565 -14.884 1.00 67.25 257 SER A CA 1
ATOM 1905 C C . SER A 1 257 ? 32.102 15.702 -15.994 1.00 67.25 257 SER A C 1
ATOM 1907 O O . SER A 1 257 ? 32.348 16.200 -17.093 1.00 67.25 257 SER A O 1
ATOM 1909 N N . PHE A 1 258 ? 32.341 14.407 -15.748 1.00 65.19 258 PHE A N 1
ATOM 1910 C CA . PHE A 1 258 ? 32.851 13.469 -16.759 1.00 65.19 258 PHE A CA 1
ATOM 1911 C C . PHE A 1 258 ? 31.750 12.876 -17.636 1.00 65.19 258 PHE A C 1
ATOM 1913 O O . PHE A 1 258 ? 32.000 12.552 -18.795 1.00 65.19 258 PHE A O 1
ATOM 1920 N N . ILE A 1 259 ? 30.545 12.731 -17.094 1.00 63.41 259 ILE A N 1
ATOM 1921 C CA . ILE A 1 259 ? 29.374 12.219 -17.791 1.00 63.41 259 ILE A CA 1
ATOM 1922 C C . ILE A 1 259 ? 28.352 13.353 -17.765 1.00 63.41 259 ILE A C 1
ATOM 1924 O O . ILE A 1 259 ? 27.562 13.467 -16.835 1.00 63.41 259 ILE A O 1
ATOM 1928 N N . GLY A 1 260 ? 28.400 14.232 -18.774 1.00 66.38 260 GLY A N 1
ATOM 1929 C CA . GLY A 1 260 ? 27.389 15.286 -18.937 1.00 66.38 260 GLY A CA 1
ATOM 1930 C C . GLY A 1 260 ? 25.974 14.697 -19.016 1.00 66.38 260 GLY A C 1
ATOM 1931 O O . GLY A 1 260 ? 25.816 13.488 -19.136 1.00 66.38 260 GLY A O 1
ATOM 1932 N N . SER A 1 261 ? 24.917 15.504 -18.972 1.00 65.06 261 SER A N 1
ATOM 1933 C CA . SER A 1 261 ? 23.555 14.968 -19.113 1.00 65.06 261 SER A CA 1
ATOM 1934 C C . SER A 1 261 ? 23.312 14.448 -20.534 1.00 65.06 261 SER A C 1
ATOM 1936 O O . SER A 1 261 ? 23.474 15.205 -21.494 1.00 65.06 261 SER A O 1
ATOM 1938 N N . GLY A 1 262 ? 22.896 13.186 -20.664 1.00 65.50 262 GLY A N 1
ATOM 1939 C CA . GLY A 1 262 ? 22.370 12.647 -21.918 1.00 65.50 262 GLY A CA 1
ATOM 1940 C C . GLY A 1 262 ? 21.051 13.322 -22.295 1.00 65.50 262 GLY A C 1
ATOM 1941 O O . GLY A 1 262 ? 20.312 13.791 -21.427 1.00 65.50 262 GLY A O 1
ATOM 1942 N N . THR A 1 263 ? 20.749 13.389 -23.587 1.00 71.38 263 THR A N 1
ATOM 1943 C CA . THR A 1 263 ? 19.410 13.757 -24.060 1.00 71.38 263 THR A CA 1
ATOM 1944 C C . THR A 1 263 ? 18.480 12.548 -24.006 1.00 71.38 263 THR A C 1
ATOM 1946 O O . THR A 1 263 ? 18.930 11.400 -24.026 1.00 71.38 263 THR A O 1
ATOM 1949 N N . GLU A 1 264 ? 17.172 12.798 -23.949 1.00 67.62 264 GLU A N 1
ATOM 1950 C CA . GLU A 1 264 ? 16.148 11.749 -23.969 1.00 67.62 264 GLU A CA 1
ATOM 1951 C C . GLU A 1 264 ? 16.371 10.786 -25.154 1.00 67.62 264 GLU A C 1
ATOM 1953 O O . GLU A 1 264 ? 16.594 11.225 -26.281 1.00 67.62 264 GLU A O 1
ATOM 1958 N N . GLY A 1 265 ? 16.382 9.475 -24.881 1.00 62.69 265 GLY A N 1
ATOM 1959 C CA . GLY A 1 265 ? 16.627 8.418 -25.875 1.00 62.69 265 GLY A CA 1
ATOM 1960 C C . GLY A 1 265 ? 18.076 7.921 -25.991 1.00 62.69 265 GLY A C 1
ATOM 1961 O O . GLY A 1 265 ? 18.296 6.856 -26.564 1.00 62.69 265 GLY A O 1
ATOM 1962 N N . GLN A 1 266 ? 19.063 8.615 -25.414 1.00 76.19 266 GLN A N 1
ATOM 1963 C CA . GLN A 1 266 ? 20.457 8.154 -25.421 1.00 76.19 266 GLN A CA 1
ATOM 1964 C C . GLN A 1 266 ? 20.721 7.083 -24.355 1.00 76.19 266 GLN A C 1
ATOM 1966 O O . GLN A 1 266 ? 20.179 7.126 -23.251 1.00 76.19 266 GLN A O 1
ATOM 1971 N N . VAL A 1 267 ? 21.624 6.149 -24.662 1.00 73.50 267 VAL A N 1
ATOM 1972 C CA . VAL A 1 267 ? 22.092 5.119 -23.728 1.00 73.50 267 VAL A CA 1
ATOM 1973 C C . VAL A 1 267 ? 23.551 5.383 -23.378 1.00 73.50 267 VAL A C 1
ATOM 1975 O O . VAL A 1 267 ? 24.413 5.516 -24.250 1.00 73.50 267 VAL A O 1
ATOM 1978 N N . LEU A 1 268 ? 23.850 5.437 -22.083 1.00 79.50 268 LEU A N 1
ATOM 1979 C CA . LEU A 1 268 ? 25.217 5.562 -21.591 1.00 79.50 268 LEU A CA 1
ATOM 1980 C C . LEU A 1 268 ? 25.969 4.240 -21.804 1.00 79.50 268 LEU A C 1
ATOM 1982 O O . LEU A 1 268 ? 25.655 3.231 -21.175 1.00 79.50 268 LEU A O 1
ATOM 1986 N N . THR A 1 269 ? 26.963 4.243 -22.690 1.00 78.00 269 THR A N 1
ATOM 1987 C CA . THR A 1 269 ? 27.740 3.054 -23.080 1.00 78.00 269 THR A CA 1
ATOM 1988 C C . THR A 1 269 ? 29.237 3.301 -22.900 1.00 78.00 269 THR A C 1
ATOM 1990 O O . THR A 1 269 ? 29.708 4.432 -22.993 1.00 78.00 269 THR A O 1
ATOM 1993 N N . MET A 1 270 ? 30.008 2.239 -22.654 1.00 75.38 270 MET A N 1
ATOM 1994 C CA . MET A 1 270 ? 31.470 2.300 -22.561 1.00 75.38 270 MET A CA 1
ATOM 1995 C C . MET A 1 270 ? 32.103 2.085 -23.941 1.00 75.38 270 MET A C 1
ATOM 1997 O O . MET A 1 270 ? 32.129 0.959 -24.436 1.00 75.38 270 MET A O 1
ATOM 2001 N N . VAL A 1 271 ? 32.660 3.135 -24.548 1.00 67.56 271 VAL A N 1
ATOM 2002 C CA . VAL A 1 271 ? 33.432 3.036 -25.800 1.00 67.56 271 VAL A CA 1
ATOM 2003 C C . VAL A 1 271 ? 34.888 3.365 -25.514 1.00 67.56 271 VAL A C 1
ATOM 2005 O O . VAL A 1 271 ? 35.219 4.437 -25.017 1.00 67.56 271 VAL A O 1
ATOM 2008 N N . GLY A 1 272 ? 35.779 2.404 -25.774 1.00 72.56 272 GLY A N 1
ATOM 2009 C CA . GLY A 1 272 ? 37.214 2.578 -25.521 1.00 72.56 272 GLY A CA 1
ATOM 2010 C C . GLY A 1 272 ? 37.575 2.823 -24.048 1.00 72.56 272 GLY A C 1
ATOM 2011 O O . GLY A 1 272 ? 38.605 3.432 -23.776 1.00 72.56 272 GLY A O 1
ATOM 2012 N N . GLY A 1 273 ? 36.740 2.375 -23.101 1.00 72.56 273 GLY A N 1
ATOM 2013 C CA . GLY A 1 273 ? 36.950 2.579 -21.660 1.00 72.56 273 GLY A CA 1
ATOM 2014 C C . GLY A 1 273 ? 36.501 3.945 -21.130 1.00 72.56 273 GLY A C 1
ATOM 2015 O O . GLY A 1 273 ? 36.768 4.256 -19.973 1.00 72.56 273 GLY A O 1
ATOM 2016 N N . VAL A 1 274 ? 35.818 4.747 -21.953 1.00 70.62 274 VAL A N 1
ATOM 2017 C CA . VAL A 1 274 ? 35.221 6.030 -21.567 1.00 70.62 274 VAL A CA 1
ATOM 2018 C C . VAL A 1 274 ? 33.700 5.904 -21.623 1.00 70.62 274 VAL A C 1
ATOM 2020 O O . VAL A 1 274 ? 33.156 5.340 -22.573 1.00 70.62 274 VAL A O 1
ATOM 2023 N N . ALA A 1 275 ? 33.017 6.415 -20.598 1.00 73.81 275 ALA A N 1
ATOM 2024 C CA . ALA A 1 275 ? 31.562 6.483 -20.567 1.00 73.81 275 ALA A CA 1
ATOM 2025 C C . ALA A 1 275 ? 31.081 7.578 -21.528 1.00 73.81 275 ALA A C 1
ATOM 2027 O O . ALA A 1 275 ? 31.415 8.749 -21.365 1.00 73.81 275 ALA A O 1
ATOM 2028 N N . THR A 1 276 ? 30.315 7.191 -22.540 1.00 73.75 276 THR A N 1
ATOM 2029 C CA . THR A 1 276 ? 29.824 8.078 -23.598 1.00 73.75 276 THR A CA 1
ATOM 2030 C C . THR A 1 276 ? 28.327 7.881 -23.780 1.00 73.75 276 THR A C 1
ATOM 2032 O O . THR A 1 276 ? 27.866 6.742 -23.866 1.00 73.75 276 THR A O 1
ATOM 2035 N N . TRP A 1 277 ? 27.568 8.973 -23.863 1.00 77.31 277 TRP A N 1
ATOM 2036 C CA . TRP A 1 277 ? 26.175 8.917 -24.304 1.00 77.31 277 TRP A CA 1
ATOM 2037 C C . TRP A 1 277 ? 26.146 8.632 -25.795 1.00 77.31 277 TRP A C 1
ATOM 2039 O O . TRP A 1 277 ? 26.675 9.407 -26.591 1.00 77.31 277 TRP A O 1
ATOM 2049 N N . ILE A 1 278 ? 25.569 7.495 -26.160 1.00 67.69 278 ILE A N 1
ATOM 2050 C CA . ILE A 1 278 ? 25.417 7.081 -27.547 1.00 67.69 278 ILE A CA 1
ATOM 2051 C C . ILE A 1 278 ? 23.931 7.072 -27.836 1.00 67.69 278 ILE A C 1
ATOM 2053 O O . ILE A 1 278 ? 23.146 6.529 -27.057 1.00 67.69 278 ILE A O 1
ATOM 2057 N N . ASP A 1 279 ? 23.548 7.689 -28.947 1.00 71.06 279 ASP A N 1
ATOM 2058 C CA . ASP A 1 279 ? 22.245 7.414 -29.528 1.00 71.06 279 ASP A CA 1
ATOM 2059 C C . ASP A 1 279 ? 22.269 5.944 -29.984 1.00 71.06 279 ASP A C 1
ATOM 2061 O O . ASP A 1 279 ? 23.060 5.607 -30.872 1.00 71.06 279 ASP A O 1
ATOM 2065 N N . PRO A 1 280 ? 21.500 5.036 -29.348 1.00 67.44 280 PRO A N 1
ATOM 2066 C CA . PRO A 1 280 ? 21.524 3.605 -29.664 1.00 67.44 280 PRO A CA 1
ATOM 2067 C C . PRO A 1 280 ? 21.126 3.317 -31.118 1.00 67.44 280 PRO A C 1
ATOM 2069 O O . PRO A 1 280 ? 21.273 2.194 -31.599 1.00 67.44 280 PRO A O 1
ATOM 2072 N N . CYS A 1 281 ? 20.634 4.333 -31.815 1.00 66.44 281 CYS A N 1
ATOM 2073 C CA . CYS A 1 281 ? 20.307 4.321 -33.210 1.00 66.44 281 CYS A CA 1
ATOM 2074 C C . CYS A 1 281 ? 21.285 5.212 -33.989 1.00 66.44 281 CYS A C 1
ATOM 2076 O O . CYS A 1 281 ? 21.277 6.438 -33.886 1.00 66.44 281 CYS A O 1
ATOM 2078 N N . VAL A 1 282 ? 22.109 4.601 -34.843 1.00 67.69 282 VAL A N 1
ATOM 2079 C CA . VAL A 1 282 ? 22.719 5.353 -35.944 1.00 67.69 282 VAL A CA 1
ATOM 2080 C C . VAL A 1 282 ? 21.599 5.623 -36.937 1.00 67.69 282 VAL A C 1
ATOM 2082 O O . VAL A 1 282 ? 21.195 4.733 -37.687 1.00 67.69 282 VAL A O 1
ATOM 2085 N N . SER A 1 283 ? 21.044 6.827 -36.887 1.00 70.31 283 SER A N 1
ATOM 2086 C CA . SER A 1 283 ? 19.959 7.201 -37.778 1.00 70.31 283 SER A CA 1
ATOM 2087 C C . SER A 1 283 ? 20.427 7.161 -39.236 1.00 70.31 283 SER A C 1
ATOM 2089 O O . SER A 1 283 ? 21.502 7.652 -39.586 1.00 70.31 283 SER A O 1
ATOM 2091 N N . SER A 1 284 ? 19.642 6.490 -40.075 1.00 85.44 284 SER A N 1
ATOM 2092 C CA . SER A 1 284 ? 19.884 6.347 -41.512 1.00 85.44 284 SER A CA 1
ATOM 2093 C C . SER A 1 284 ? 18.871 7.181 -42.288 1.00 85.44 284 SER A C 1
ATOM 2095 O O . SER A 1 284 ? 17.791 7.493 -41.776 1.00 85.44 284 SER A O 1
ATOM 2097 N N . LEU A 1 285 ? 19.231 7.561 -43.514 1.00 91.75 285 LEU A N 1
ATOM 2098 C CA . LEU A 1 285 ? 18.307 8.209 -44.441 1.00 91.75 285 LEU A CA 1
ATOM 2099 C C . LEU A 1 285 ? 17.399 7.148 -45.068 1.00 91.75 285 LEU A C 1
ATOM 2101 O O . LEU A 1 285 ? 17.876 6.089 -45.476 1.00 91.75 285 LEU A O 1
ATOM 2105 N N . PHE A 1 286 ? 16.111 7.460 -45.147 1.00 94.38 286 PHE A N 1
ATOM 2106 C CA . PHE A 1 286 ? 15.106 6.686 -45.863 1.00 94.38 286 PHE A CA 1
ATOM 2107 C C . PHE A 1 286 ? 14.298 7.623 -46.764 1.00 94.38 286 PHE A C 1
ATOM 2109 O O . PHE A 1 286 ? 14.031 8.756 -46.371 1.00 94.38 286 PHE A O 1
ATOM 2116 N N . TYR A 1 287 ? 13.898 7.157 -47.938 1.00 96.69 287 TYR A N 1
ATOM 2117 C CA . TYR A 1 287 ? 13.220 7.916 -48.992 1.00 96.69 287 TYR A CA 1
ATOM 2118 C C . TYR A 1 287 ? 11.820 7.342 -49.197 1.00 96.69 287 TYR A C 1
ATOM 2120 O O . TYR A 1 287 ? 11.664 6.132 -49.053 1.00 96.69 287 TYR A O 1
ATOM 2128 N N . ALA A 1 288 ? 10.807 8.179 -49.414 1.00 96.50 288 ALA A N 1
ATOM 2129 C CA . ALA A 1 288 ? 9.432 7.708 -49.580 1.00 96.50 288 ALA A CA 1
ATOM 2130 C C . ALA A 1 288 ? 9.328 6.779 -50.795 1.00 96.50 288 ALA A C 1
ATOM 2132 O O . ALA A 1 288 ? 9.984 7.040 -51.792 1.00 96.50 288 ALA A O 1
ATOM 2133 N N . ASP A 1 289 ? 8.556 5.706 -50.646 1.00 96.00 289 ASP A N 1
ATOM 2134 C CA . ASP A 1 289 ? 8.238 4.710 -51.677 1.00 96.00 289 ASP A CA 1
ATOM 2135 C C . ASP A 1 289 ? 6.706 4.651 -51.752 1.00 96.00 289 ASP A C 1
ATOM 2137 O O . ASP A 1 289 ? 6.037 3.889 -51.036 1.00 96.00 289 ASP A O 1
ATOM 2141 N N . THR A 1 290 ? 6.137 5.618 -52.470 1.00 95.19 290 THR A N 1
ATOM 2142 C CA . THR A 1 290 ? 4.704 5.933 -52.447 1.00 95.19 290 THR A CA 1
ATOM 2143 C C . THR A 1 290 ? 3.901 4.952 -53.300 1.00 95.19 290 THR A C 1
ATOM 2145 O O . THR A 1 290 ? 2.760 4.626 -52.945 1.00 95.19 290 THR A O 1
ATOM 2148 N N . ASP A 1 291 ? 4.475 4.451 -54.390 1.00 94.00 291 ASP A N 1
ATOM 2149 C CA . ASP A 1 291 ? 3.847 3.470 -55.276 1.00 94.00 291 ASP A CA 1
ATOM 2150 C C . ASP A 1 291 ? 4.230 2.008 -54.966 1.00 94.00 291 ASP A C 1
ATOM 2152 O O . ASP A 1 291 ? 3.576 1.085 -55.468 1.00 94.00 291 ASP A O 1
ATOM 2156 N N . SER A 1 292 ? 5.156 1.799 -54.018 1.00 94.12 292 SER A N 1
ATOM 2157 C CA . SER A 1 292 ? 5.560 0.497 -53.476 1.00 94.12 292 SER A CA 1
ATOM 2158 C C . SER A 1 292 ? 6.317 -0.395 -54.463 1.00 94.12 292 SER A C 1
ATOM 2160 O O . SER A 1 292 ? 6.184 -1.627 -54.400 1.00 94.12 292 SER A O 1
ATOM 2162 N N . ASP A 1 293 ? 7.098 0.194 -55.366 1.00 93.00 293 ASP A N 1
ATOM 2163 C CA . ASP A 1 293 ? 7.946 -0.531 -56.314 1.00 93.00 293 ASP A CA 1
ATOM 2164 C C . ASP A 1 293 ? 9.354 -0.858 -55.762 1.00 93.00 293 ASP A C 1
ATOM 2166 O O . ASP A 1 293 ? 10.050 -1.739 -56.285 1.00 93.00 293 ASP A O 1
ATOM 2170 N N . GLY A 1 294 ? 9.721 -0.246 -54.629 1.00 94.50 294 GLY A N 1
ATOM 2171 C CA . GLY A 1 294 ? 10.981 -0.463 -53.920 1.00 94.50 294 GLY A CA 1
ATOM 2172 C C . GLY A 1 294 ? 12.087 0.549 -54.235 1.00 94.50 294 GLY A C 1
ATOM 2173 O O . GLY A 1 294 ? 13.191 0.423 -53.679 1.00 94.50 294 GLY A O 1
ATOM 2174 N N . TYR A 1 295 ? 11.822 1.537 -55.084 1.00 95.12 295 TYR A N 1
ATOM 2175 C CA . TYR A 1 295 ? 12.660 2.708 -55.301 1.00 95.12 295 TYR A CA 1
ATOM 2176 C C . TYR A 1 295 ? 12.136 3.890 -54.474 1.00 95.12 295 TYR A C 1
ATOM 2178 O O . TYR A 1 295 ? 10.999 3.890 -54.024 1.00 95.12 295 TYR A O 1
ATOM 2186 N N . GLY A 1 296 ? 13.021 4.824 -54.112 1.00 95.00 296 GLY A N 1
ATOM 2187 C CA . GLY A 1 296 ? 12.653 5.937 -53.233 1.00 95.00 296 GLY A CA 1
ATOM 2188 C C . GLY A 1 296 ? 12.818 7.319 -53.858 1.00 95.00 296 GLY A C 1
ATOM 2189 O O . GLY A 1 296 ? 13.814 7.571 -54.540 1.00 95.00 296 GLY A O 1
ATOM 2190 N N . ASP A 1 297 ? 11.905 8.246 -53.547 1.00 93.25 297 ASP A N 1
ATOM 2191 C CA . ASP A 1 297 ? 11.967 9.646 -53.987 1.00 93.25 297 ASP A CA 1
ATOM 2192 C C . ASP A 1 297 ? 13.074 10.427 -53.260 1.00 93.25 297 ASP A C 1
ATOM 2194 O O . ASP A 1 297 ? 12.983 10.749 -52.069 1.00 93.25 297 ASP A O 1
ATOM 2198 N N . ASN A 1 298 ? 14.102 10.846 -54.002 1.00 90.25 298 ASN A N 1
ATOM 2199 C CA . ASN A 1 298 ? 15.193 11.686 -53.496 1.00 90.25 298 ASN A CA 1
ATOM 2200 C C . ASN A 1 298 ? 14.736 13.061 -52.947 1.00 90.25 298 ASN A C 1
ATOM 2202 O O . ASN A 1 298 ? 15.493 13.748 -52.254 1.00 90.25 298 ASN A O 1
ATOM 2206 N N . SER A 1 299 ? 13.510 13.485 -53.246 1.00 90.50 299 SER A N 1
ATOM 2207 C CA . SER A 1 299 ? 12.913 14.745 -52.793 1.00 90.50 299 SER A CA 1
ATOM 2208 C C . SER A 1 299 ? 12.164 14.612 -51.465 1.00 90.50 299 SER A C 1
ATOM 2210 O O . SER A 1 299 ? 11.955 15.623 -50.783 1.00 90.50 299 SER A O 1
ATOM 2212 N N . VAL A 1 300 ? 11.784 13.392 -51.072 1.00 92.94 300 VAL A N 1
ATOM 2213 C CA . VAL A 1 300 ? 11.011 13.113 -49.858 1.00 92.94 300 VAL A CA 1
ATOM 2214 C C . VAL A 1 300 ? 11.768 12.108 -49.001 1.00 92.94 300 VAL A C 1
ATOM 2216 O O . VAL A 1 300 ? 11.651 10.899 -49.158 1.00 92.94 300 VAL A O 1
ATOM 2219 N N . LEU A 1 301 ? 12.538 12.624 -48.041 1.00 94.00 301 LEU A N 1
ATOM 2220 C CA . LEU A 1 301 ? 13.365 11.809 -47.154 1.00 94.00 301 LEU A CA 1
ATOM 2221 C C . LEU A 1 301 ? 13.031 12.013 -45.676 1.00 94.00 301 LEU A C 1
ATOM 2223 O O . LEU A 1 301 ? 12.609 13.087 -45.241 1.00 94.00 301 LEU A O 1
ATOM 2227 N N . THR A 1 302 ? 13.295 10.979 -44.889 1.00 91.44 302 THR A N 1
ATOM 2228 C CA . THR A 1 302 ? 13.204 10.975 -43.434 1.00 91.44 302 THR A CA 1
ATOM 2229 C C . THR A 1 302 ? 14.453 10.354 -42.815 1.00 91.44 302 THR A C 1
ATOM 2231 O O . THR A 1 302 ? 15.191 9.602 -43.451 1.00 91.44 302 THR A O 1
ATOM 2234 N N . VAL A 1 303 ? 14.705 10.692 -41.554 1.00 86.25 303 VAL A N 1
ATOM 2235 C CA . VAL A 1 303 ? 15.827 10.176 -40.767 1.00 86.25 303 VAL A CA 1
ATOM 2236 C C . VAL A 1 303 ? 15.244 9.298 -39.669 1.00 86.25 303 VAL A C 1
ATOM 2238 O O . VAL A 1 303 ? 14.483 9.782 -38.831 1.00 86.25 303 VAL A O 1
ATOM 2241 N N . ALA A 1 304 ? 15.570 8.005 -39.679 1.00 83.75 304 ALA A N 1
ATOM 2242 C CA . ALA A 1 304 ? 14.994 7.039 -38.745 1.00 83.75 304 ALA A CA 1
ATOM 2243 C C . ALA A 1 304 ? 15.978 5.928 -38.356 1.00 83.75 304 ALA A C 1
ATOM 2245 O O . ALA A 1 304 ? 17.038 5.749 -38.953 1.00 83.75 304 ALA A O 1
ATOM 2246 N N . CYS A 1 305 ? 15.601 5.176 -37.324 1.00 83.56 305 CYS A N 1
ATOM 2247 C CA . CYS A 1 305 ? 16.402 4.101 -36.726 1.00 83.56 305 CYS A CA 1
ATOM 2248 C C . CYS A 1 305 ? 16.184 2.726 -37.337 1.00 83.56 305 CYS A C 1
ATOM 2250 O O . CYS A 1 305 ? 17.017 1.833 -37.220 1.00 83.56 305 CYS A O 1
ATOM 2252 N N . ALA A 1 306 ? 15.038 2.567 -37.973 1.00 86.62 306 ALA A N 1
ATOM 2253 C CA . ALA A 1 306 ? 14.659 1.428 -38.774 1.00 86.62 306 ALA A CA 1
ATOM 2254 C C . ALA A 1 306 ? 13.840 1.978 -39.937 1.00 86.62 306 ALA A C 1
ATOM 2256 O O . ALA A 1 306 ? 13.247 3.051 -39.799 1.00 86.62 306 ALA A O 1
ATOM 2257 N N . GLN A 1 307 ? 13.814 1.245 -41.048 1.00 90.06 307 GLN A N 1
ATOM 2258 C CA . GLN A 1 307 ? 13.046 1.604 -42.236 1.00 90.06 307 GLN A CA 1
ATOM 2259 C C . GLN A 1 307 ? 11.578 1.847 -41.858 1.00 90.06 307 GLN A C 1
ATOM 2261 O O . GLN A 1 307 ? 10.906 0.908 -41.415 1.00 90.06 307 GLN A O 1
ATOM 2266 N N . PRO A 1 308 ? 11.075 3.089 -41.972 1.00 92.62 308 PRO A N 1
ATOM 2267 C CA . PRO A 1 308 ? 9.667 3.369 -41.749 1.00 92.62 308 PRO A CA 1
ATOM 2268 C C . PRO A 1 308 ? 8.812 2.674 -42.808 1.00 92.62 308 PRO A C 1
ATOM 2270 O O . PRO A 1 308 ? 9.250 2.443 -43.932 1.00 92.62 308 PRO A O 1
ATOM 2273 N N . VAL A 1 309 ? 7.567 2.355 -42.460 1.00 92.56 309 VAL A N 1
ATOM 2274 C CA . VAL A 1 309 ? 6.606 1.833 -43.441 1.00 92.56 309 VAL A CA 1
ATOM 2275 C C . VAL A 1 309 ? 6.378 2.890 -44.527 1.00 92.56 309 VAL A C 1
ATOM 2277 O O . VAL A 1 309 ? 6.102 4.042 -44.192 1.00 92.56 309 VAL A O 1
ATOM 2280 N N . GLY A 1 310 ? 6.476 2.490 -45.799 1.00 93.44 310 GLY A N 1
ATOM 2281 C CA . GLY A 1 310 ? 6.337 3.385 -46.957 1.00 93.44 310 GLY A CA 1
ATOM 2282 C C . GLY A 1 310 ? 7.600 4.181 -47.300 1.00 93.44 310 GLY A C 1
ATOM 2283 O O . GLY A 1 310 ? 7.498 5.219 -47.940 1.00 93.44 310 GLY A O 1
ATOM 2284 N N . TYR A 1 311 ? 8.768 3.751 -46.815 1.00 95.81 311 TYR A N 1
ATOM 2285 C CA . TYR A 1 311 ? 10.059 4.329 -47.180 1.00 95.81 311 TYR A CA 1
ATOM 2286 C C . TYR A 1 311 ? 11.078 3.223 -47.478 1.00 95.81 311 TYR A C 1
ATOM 2288 O O . TYR A 1 311 ? 10.999 2.154 -46.875 1.00 95.81 311 TYR A O 1
ATOM 2296 N N . VAL A 1 312 ? 12.081 3.491 -48.315 1.00 96.06 312 VAL A N 1
ATOM 2297 C CA . VAL A 1 312 ? 13.203 2.600 -48.671 1.00 96.06 312 VAL A CA 1
ATOM 2298 C C . VAL A 1 312 ? 14.560 3.282 -48.471 1.00 96.06 312 VAL A C 1
ATOM 2300 O O . VAL A 1 312 ? 14.642 4.464 -48.159 1.00 96.06 312 VAL A O 1
ATOM 2303 N N . SER A 1 313 ? 15.659 2.531 -48.567 1.00 94.69 313 SER A N 1
ATOM 2304 C CA . SER A 1 313 ? 17.015 3.036 -48.286 1.00 94.69 313 SER A CA 1
ATOM 2305 C C . SER A 1 313 ? 17.771 3.570 -49.511 1.00 94.69 313 SER A C 1
ATOM 2307 O O . SER A 1 313 ? 18.943 3.920 -49.385 1.00 94.69 313 SER A O 1
ATOM 2309 N N . ASN A 1 314 ? 17.150 3.568 -50.691 1.00 94.06 314 ASN A N 1
ATOM 2310 C CA . ASN A 1 314 ? 17.711 4.108 -51.931 1.00 94.06 314 ASN A CA 1
ATOM 2311 C C . ASN A 1 314 ? 16.914 5.345 -52.369 1.00 94.06 314 ASN A C 1
ATOM 2313 O O . ASN A 1 314 ? 15.795 5.534 -51.908 1.00 94.06 314 ASN A O 1
ATOM 2317 N N . ALA A 1 315 ? 17.512 6.172 -53.221 1.00 94.50 315 ALA A N 1
ATOM 2318 C CA . ALA A 1 315 ? 16.939 7.432 -53.696 1.00 94.50 315 ALA A CA 1
ATOM 2319 C C . ALA A 1 315 ? 16.815 7.424 -55.226 1.00 94.50 315 ALA A C 1
ATOM 2321 O O . ALA A 1 315 ? 17.103 8.429 -55.882 1.00 94.50 315 ALA A O 1
ATOM 2322 N N . ASP A 1 316 ? 16.544 6.244 -55.783 1.00 94.31 316 ASP A N 1
ATOM 2323 C CA . ASP A 1 316 ? 16.748 5.977 -57.201 1.00 94.31 316 ASP A CA 1
ATOM 2324 C C . ASP A 1 316 ? 15.463 6.149 -58.025 1.00 94.31 316 ASP A C 1
ATOM 2326 O O . ASP A 1 316 ? 15.524 5.985 -59.241 1.00 94.31 316 ASP A O 1
ATOM 2330 N N . ASP A 1 317 ? 14.329 6.490 -57.404 1.00 93.56 317 ASP A N 1
ATOM 2331 C CA . ASP A 1 317 ? 13.044 6.578 -58.095 1.00 93.56 317 ASP A CA 1
ATOM 2332 C C . ASP A 1 317 ? 12.947 7.817 -58.994 1.00 93.56 317 ASP A C 1
ATOM 2334 O O . ASP A 1 317 ? 13.228 8.954 -58.595 1.00 93.56 317 ASP A O 1
ATOM 2338 N N . CYS A 1 318 ? 12.552 7.577 -60.237 1.00 92.56 318 CYS A N 1
ATOM 2339 C CA . CYS A 1 318 ? 12.309 8.597 -61.234 1.00 92.56 318 CYS A CA 1
ATOM 2340 C C . CYS A 1 318 ? 10.898 9.202 -61.166 1.00 92.56 318 CYS A C 1
ATOM 2342 O O . CYS A 1 318 ? 10.739 10.367 -61.549 1.00 92.56 318 CYS A O 1
ATOM 2344 N N . ASP A 1 319 ? 9.890 8.431 -60.753 1.00 92.00 319 ASP A N 1
ATOM 2345 C CA . ASP A 1 319 ? 8.495 8.851 -60.611 1.00 92.00 319 ASP A CA 1
ATOM 2346 C C . ASP A 1 319 ? 7.793 8.016 -59.532 1.00 92.00 319 ASP A C 1
ATOM 2348 O O . ASP A 1 319 ? 7.081 7.068 -59.844 1.00 92.00 319 ASP A O 1
ATOM 2352 N N . ASP A 1 320 ? 7.895 8.480 -58.282 1.00 90.56 320 ASP A N 1
ATOM 2353 C CA . ASP A 1 320 ? 7.305 7.891 -57.060 1.00 90.56 320 ASP A CA 1
ATOM 2354 C C . ASP A 1 320 ? 5.760 7.823 -57.073 1.00 90.56 320 ASP A C 1
ATOM 2356 O O . ASP A 1 320 ? 5.100 7.630 -56.056 1.00 90.56 320 ASP A O 1
ATOM 2360 N N . SER A 1 321 ? 5.118 8.063 -58.215 1.00 93.00 321 SER A N 1
ATOM 2361 C CA . SER A 1 321 ? 3.678 7.908 -58.400 1.00 93.00 321 SER A CA 1
ATOM 2362 C C . SER A 1 321 ? 3.283 6.817 -59.400 1.00 93.00 321 SER A C 1
ATOM 2364 O O . SER A 1 321 ? 2.079 6.562 -59.551 1.00 93.00 321 SER A O 1
ATOM 2366 N N . ASP A 1 322 ? 4.245 6.162 -60.057 1.00 93.06 322 ASP A N 1
ATOM 2367 C CA . ASP A 1 322 ? 4.028 5.110 -61.052 1.00 93.06 322 ASP A CA 1
ATOM 2368 C C . ASP A 1 322 ? 5.035 3.957 -60.913 1.00 93.06 322 ASP A C 1
ATOM 2370 O O . ASP A 1 322 ? 6.113 3.981 -61.501 1.00 93.06 322 ASP A O 1
ATOM 2374 N N . ALA A 1 323 ? 4.580 2.861 -60.293 1.00 93.69 323 ALA A N 1
ATOM 2375 C CA . ALA A 1 323 ? 5.372 1.661 -60.001 1.00 93.69 323 ALA A CA 1
ATOM 2376 C C . ALA A 1 323 ? 5.956 0.924 -61.230 1.00 93.69 323 ALA A C 1
ATOM 2378 O O . ALA A 1 323 ? 6.525 -0.164 -61.110 1.00 93.69 323 ALA A O 1
ATOM 2379 N N . ASN A 1 324 ? 5.736 1.434 -62.447 1.00 92.38 324 ASN A N 1
ATOM 2380 C CA . ASN A 1 324 ? 6.370 0.944 -63.670 1.00 92.38 324 ASN A CA 1
ATOM 2381 C C . ASN A 1 324 ? 7.627 1.747 -64.057 1.00 92.38 324 ASN A C 1
ATOM 2383 O O . ASN A 1 324 ? 8.296 1.367 -65.022 1.00 92.38 324 ASN A O 1
ATOM 2387 N N . ILE A 1 325 ? 7.939 2.842 -63.355 1.00 91.12 325 ILE A N 1
ATOM 2388 C CA . ILE A 1 325 ? 9.042 3.765 -63.645 1.00 91.12 325 ILE A CA 1
ATOM 2389 C C . ILE A 1 325 ? 9.968 3.868 -62.423 1.00 91.12 325 ILE A C 1
ATOM 2391 O O . ILE A 1 325 ? 10.033 4.899 -61.772 1.00 91.12 325 ILE A O 1
ATOM 2395 N N . GLY A 1 326 ? 10.748 2.817 -62.165 1.00 89.88 326 GLY A N 1
ATOM 2396 C CA . GLY A 1 326 ? 11.764 2.829 -61.107 1.00 89.88 326 GLY A CA 1
ATOM 2397 C C . GLY A 1 326 ? 13.054 3.566 -61.509 1.00 89.88 326 GLY A C 1
ATOM 2398 O O . GLY A 1 326 ? 13.044 4.650 -62.092 1.00 89.88 326 GLY A O 1
ATOM 2399 N N . ALA A 1 327 ? 14.211 2.952 -61.247 1.00 92.81 327 ALA A N 1
ATOM 2400 C CA . ALA A 1 327 ? 15.508 3.583 -61.501 1.00 92.81 327 ALA A CA 1
ATOM 2401 C C . ALA A 1 327 ? 15.790 3.958 -62.971 1.00 92.81 327 ALA A C 1
ATOM 2403 O O . ALA A 1 327 ? 15.482 3.223 -63.917 1.00 92.81 327 ALA A O 1
ATOM 2404 N N . ALA A 1 328 ? 16.484 5.086 -63.159 1.00 92.69 328 ALA A N 1
ATOM 2405 C CA . ALA A 1 328 ? 16.895 5.553 -64.479 1.00 92.69 328 ALA A CA 1
ATOM 2406 C C . ALA A 1 328 ? 17.747 4.503 -65.219 1.00 92.69 328 ALA A C 1
ATOM 2408 O O . ALA A 1 328 ? 18.751 4.006 -64.707 1.00 92.69 328 ALA A O 1
ATOM 2409 N N . THR A 1 329 ? 17.363 4.199 -66.459 1.00 93.44 329 THR A N 1
ATOM 2410 C CA . THR A 1 329 ? 18.004 3.181 -67.302 1.00 93.44 329 THR A CA 1
ATOM 2411 C C . THR A 1 329 ? 18.905 3.841 -68.350 1.00 93.44 329 THR A C 1
ATOM 2413 O O . THR A 1 329 ? 18.659 4.974 -68.771 1.00 93.44 329 THR A O 1
ATOM 2416 N N . VAL A 1 330 ? 19.979 3.161 -68.760 1.00 95.12 330 VAL A N 1
ATOM 2417 C CA . VAL A 1 330 ? 20.811 3.584 -69.900 1.00 95.12 330 VAL A CA 1
ATOM 2418 C C . VAL A 1 330 ? 20.157 3.106 -71.195 1.00 95.12 330 VAL A C 1
ATOM 2420 O O . VAL A 1 330 ? 19.814 1.934 -71.320 1.00 95.12 330 VAL A O 1
ATOM 2423 N N . TRP A 1 331 ? 19.998 4.020 -72.144 1.00 97.00 331 TRP A N 1
ATOM 2424 C CA . TRP A 1 331 ? 19.414 3.790 -73.459 1.00 97.00 331 TRP A CA 1
ATOM 2425 C C . TRP A 1 331 ? 20.444 4.128 -74.536 1.00 97.00 331 TRP A C 1
ATOM 2427 O O . TRP A 1 331 ? 21.074 5.183 -74.460 1.00 97.00 331 TRP A O 1
ATOM 2437 N N . TYR A 1 332 ? 20.596 3.268 -75.533 1.00 97.38 332 TYR A N 1
ATOM 2438 C CA . TYR A 1 332 ? 21.546 3.382 -76.644 1.00 97.38 332 TYR A CA 1
ATOM 2439 C C . TYR A 1 332 ? 20.815 3.851 -77.899 1.00 97.38 332 TYR A C 1
ATOM 2441 O O . TYR A 1 332 ? 19.687 3.415 -78.123 1.00 97.38 332 TYR A O 1
ATOM 2449 N N . LEU A 1 333 ? 21.390 4.791 -78.654 1.00 97.25 333 LEU A N 1
ATOM 2450 C CA . LEU A 1 333 ? 20.795 5.277 -79.902 1.00 97.25 333 LEU A CA 1
ATOM 2451 C C . LEU A 1 333 ? 20.703 4.108 -80.887 1.00 97.25 333 LEU A C 1
ATOM 2453 O O . LEU A 1 333 ? 21.686 3.408 -81.056 1.00 97.25 333 LEU A O 1
ATOM 2457 N N . ASP A 1 334 ? 19.532 3.928 -81.485 1.00 97.12 334 ASP A N 1
ATOM 2458 C CA . ASP A 1 334 ? 19.239 2.929 -82.518 1.00 97.12 334 ASP A CA 1
ATOM 2459 C C . ASP A 1 334 ? 18.870 3.700 -83.793 1.00 97.12 334 ASP A C 1
ATOM 2461 O O . ASP A 1 334 ? 17.716 4.103 -84.012 1.00 97.12 334 ASP A O 1
ATOM 2465 N N . ALA A 1 335 ? 19.891 4.069 -84.565 1.00 96.38 335 ALA A N 1
ATOM 2466 C CA . ALA A 1 335 ? 19.762 4.990 -85.686 1.00 96.38 335 ALA A CA 1
ATOM 2467 C C . ALA A 1 335 ? 19.230 4.315 -86.958 1.00 96.38 335 ALA A C 1
ATOM 2469 O O . ALA A 1 335 ? 18.613 4.999 -87.789 1.00 96.38 335 ALA A O 1
ATOM 2470 N N . ASP A 1 336 ? 19.421 3.006 -87.110 1.00 95.56 336 ASP A N 1
ATOM 2471 C CA . ASP A 1 336 ? 18.942 2.223 -88.253 1.00 95.56 336 ASP A CA 1
ATOM 2472 C C . ASP A 1 336 ? 17.710 1.343 -87.956 1.00 95.56 336 ASP A C 1
ATOM 2474 O O . ASP A 1 336 ? 17.073 0.852 -88.895 1.00 95.56 336 ASP A O 1
ATOM 2478 N N . SER A 1 337 ? 17.260 1.317 -86.696 1.00 95.62 337 SER A N 1
ATOM 2479 C CA . SER A 1 337 ? 16.014 0.703 -86.222 1.00 95.62 337 SER A CA 1
ATOM 2480 C C . SER A 1 337 ? 15.996 -0.826 -86.265 1.00 95.62 337 SER A C 1
ATOM 2482 O O . SER A 1 337 ? 14.949 -1.416 -86.572 1.00 95.62 337 SER A O 1
ATOM 2484 N N . ASP A 1 338 ? 17.121 -1.470 -85.961 1.00 94.12 338 ASP A N 1
ATOM 2485 C CA . ASP A 1 338 ? 17.238 -2.930 -85.920 1.00 94.12 338 ASP A CA 1
ATOM 2486 C C . ASP A 1 338 ? 17.031 -3.551 -84.524 1.00 94.12 338 ASP A C 1
ATOM 2488 O O . ASP A 1 338 ? 16.794 -4.760 -84.405 1.00 94.12 338 ASP A O 1
ATOM 2492 N N . GLY A 1 339 ? 16.981 -2.712 -83.485 1.00 95.06 339 GLY A N 1
ATOM 2493 C CA . GLY A 1 339 ? 16.742 -3.107 -82.099 1.00 95.06 339 GLY A CA 1
ATOM 2494 C C . GLY A 1 339 ? 17.999 -3.225 -81.234 1.00 95.06 339 GLY A C 1
ATOM 2495 O O . GLY A 1 339 ? 17.858 -3.491 -80.034 1.00 95.06 339 GLY A O 1
ATOM 2496 N N . TYR A 1 340 ? 19.179 -3.008 -81.809 1.00 96.69 340 TYR A N 1
ATOM 2497 C CA . TYR A 1 340 ? 20.450 -2.817 -81.121 1.00 96.69 340 TYR A CA 1
ATOM 2498 C C . TYR A 1 340 ? 20.856 -1.344 -81.227 1.00 96.69 340 TYR A C 1
ATOM 2500 O O . TYR A 1 340 ? 20.345 -0.609 -82.061 1.00 96.69 340 TYR A O 1
ATOM 2508 N N . GLY A 1 341 ? 21.683 -0.865 -80.302 1.00 96.19 341 GLY A N 1
ATOM 2509 C CA . GLY A 1 341 ? 22.109 0.530 -80.312 1.00 96.19 341 GLY A CA 1
ATOM 2510 C C . GLY A 1 341 ? 23.599 0.714 -80.080 1.00 96.19 341 GLY A C 1
ATOM 2511 O O . GLY A 1 341 ? 24.284 -0.166 -79.551 1.00 96.19 341 GLY A O 1
ATOM 2512 N N . ASP A 1 342 ? 24.084 1.898 -80.446 1.00 94.44 342 ASP A N 1
ATOM 2513 C CA . ASP A 1 342 ? 25.487 2.292 -80.342 1.00 94.44 342 ASP A CA 1
ATOM 2514 C C . ASP A 1 342 ? 25.922 2.492 -78.879 1.00 94.44 342 ASP A C 1
ATOM 2516 O O . ASP A 1 342 ? 25.511 3.440 -78.197 1.00 94.44 342 ASP A O 1
ATOM 2520 N N . ASP A 1 343 ? 26.846 1.650 -78.408 1.00 92.94 343 ASP A N 1
ATOM 2521 C CA . ASP A 1 343 ? 27.467 1.747 -77.080 1.00 92.94 343 ASP A CA 1
ATOM 2522 C C . ASP A 1 343 ? 28.183 3.087 -76.834 1.00 92.94 343 ASP A C 1
ATOM 2524 O O . ASP A 1 343 ? 28.322 3.528 -75.685 1.00 92.94 343 ASP A O 1
ATOM 2528 N N . PHE A 1 344 ? 28.640 3.757 -77.896 1.00 93.12 344 PHE A N 1
ATOM 2529 C CA . PHE A 1 344 ? 29.304 5.055 -77.817 1.00 93.12 344 PHE A CA 1
ATOM 2530 C C . PHE A 1 344 ? 28.322 6.230 -77.751 1.00 93.12 344 PHE A C 1
ATOM 2532 O O . PHE A 1 344 ? 28.729 7.332 -77.357 1.00 93.12 344 PHE A O 1
ATOM 2539 N N . THR A 1 345 ? 27.040 6.002 -78.051 1.00 94.69 345 THR A N 1
ATOM 2540 C CA . THR A 1 345 ? 25.992 7.026 -78.069 1.00 94.69 345 THR A CA 1
ATOM 2541 C C . THR A 1 345 ? 24.805 6.605 -77.203 1.00 94.69 345 THR A C 1
ATOM 2543 O O . THR A 1 345 ? 23.784 6.118 -77.679 1.00 94.69 345 THR A O 1
ATOM 2546 N N . SER A 1 346 ? 24.910 6.863 -75.898 1.00 96.19 346 SER A N 1
ATOM 2547 C CA . SER A 1 346 ? 23.864 6.536 -74.924 1.00 96.19 346 SER A CA 1
ATOM 2548 C C . SER A 1 346 ? 23.385 7.737 -74.108 1.00 96.19 346 SER A C 1
ATOM 2550 O O . SER A 1 346 ? 24.090 8.734 -73.927 1.00 96.19 346 SER A O 1
ATOM 2552 N N . ILE A 1 347 ? 22.158 7.633 -73.594 1.00 96.19 347 ILE A N 1
ATOM 2553 C CA . ILE A 1 347 ? 21.550 8.573 -72.651 1.00 96.19 347 ILE A CA 1
ATOM 2554 C C . ILE A 1 347 ? 20.922 7.821 -71.478 1.00 96.19 347 ILE A C 1
ATOM 2556 O O . ILE A 1 347 ? 20.344 6.753 -71.640 1.00 96.19 347 ILE A O 1
ATOM 2560 N N . THR A 1 348 ? 21.004 8.393 -70.281 1.00 95.56 348 THR A N 1
ATOM 2561 C CA . THR A 1 348 ? 20.310 7.864 -69.101 1.00 95.56 348 THR A CA 1
ATOM 2562 C C . THR A 1 348 ? 18.955 8.548 -68.969 1.00 95.56 348 THR A C 1
ATOM 2564 O O . THR A 1 348 ? 18.888 9.775 -68.884 1.00 95.56 348 THR A O 1
ATOM 2567 N N . ALA A 1 349 ? 17.879 7.766 -68.970 1.00 93.75 349 ALA A N 1
ATOM 2568 C CA . ALA A 1 349 ? 16.513 8.265 -68.887 1.00 93.75 349 ALA A CA 1
ATOM 2569 C C . ALA A 1 349 ? 15.600 7.273 -68.155 1.00 93.75 349 ALA A C 1
ATOM 2571 O O . ALA A 1 349 ? 15.798 6.060 -68.204 1.00 93.75 349 ALA A O 1
ATOM 2572 N N . CYS A 1 350 ? 14.576 7.811 -67.498 1.00 92.06 350 CYS A N 1
ATOM 2573 C CA . CYS A 1 350 ? 13.586 7.039 -66.744 1.00 92.06 350 CYS A CA 1
ATOM 2574 C C . CYS A 1 350 ? 12.648 6.236 -67.655 1.00 92.06 350 CYS A C 1
ATOM 2576 O O . CYS A 1 350 ? 12.255 5.121 -67.343 1.00 92.06 350 CYS A O 1
ATOM 2578 N N . VAL A 1 351 ? 12.326 6.797 -68.820 1.00 92.25 351 VAL A N 1
ATOM 2579 C CA . VAL A 1 351 ? 11.476 6.175 -69.839 1.00 92.25 351 VAL A CA 1
ATOM 2580 C C . VAL A 1 351 ? 12.213 6.149 -71.167 1.00 92.25 351 VAL A C 1
ATOM 2582 O O . VAL A 1 351 ? 13.036 7.030 -71.422 1.00 92.25 351 VAL A O 1
ATOM 2585 N N . GLN A 1 352 ? 11.887 5.167 -72.010 1.00 94.06 352 GLN A N 1
ATOM 2586 C CA . GLN A 1 352 ? 12.489 4.991 -73.331 1.00 94.06 352 GLN A CA 1
ATOM 2587 C C . GLN A 1 352 ? 12.427 6.280 -74.163 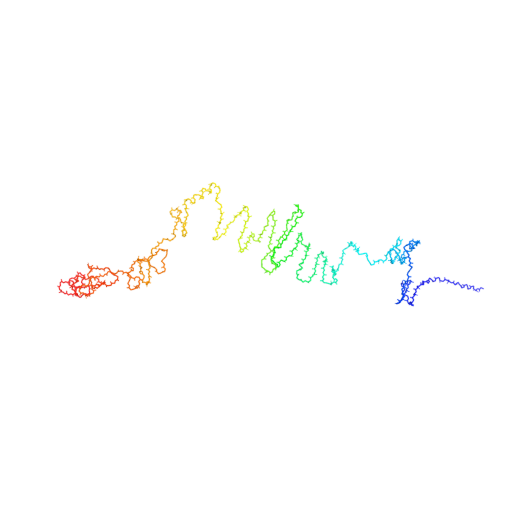1.00 94.06 352 GLN A C 1
ATOM 2589 O O . GLN A 1 352 ? 11.336 6.725 -74.539 1.00 94.06 352 GLN A O 1
ATOM 2594 N N . PRO A 1 353 ? 13.577 6.876 -74.505 1.00 95.38 353 PRO A N 1
ATOM 2595 C CA . PRO A 1 353 ? 13.637 7.982 -75.447 1.00 95.38 353 PRO A CA 1
ATOM 2596 C C . PRO A 1 353 ? 13.352 7.500 -76.875 1.00 95.38 353 PRO A C 1
ATOM 2598 O O . PRO A 1 353 ? 13.668 6.373 -77.251 1.00 95.38 353 PRO A O 1
ATOM 2601 N N . ASN A 1 354 ? 12.761 8.362 -77.704 1.00 95.00 354 ASN A N 1
ATOM 2602 C CA . ASN A 1 354 ? 12.456 8.002 -79.088 1.00 95.00 354 ASN A CA 1
ATOM 2603 C C . ASN A 1 354 ? 13.740 7.761 -79.901 1.00 95.00 354 ASN A C 1
ATOM 2605 O O . ASN A 1 354 ? 14.567 8.668 -79.995 1.00 95.00 354 ASN A O 1
ATOM 2609 N N . GLY A 1 355 ? 13.836 6.597 -80.549 1.00 94.75 355 GLY A N 1
ATOM 2610 C CA . GLY A 1 355 ? 15.008 6.181 -81.328 1.00 94.75 355 GLY A CA 1
ATOM 2611 C C . GLY A 1 355 ? 16.136 5.593 -80.481 1.00 94.75 355 GLY A C 1
ATOM 2612 O O . GLY A 1 355 ? 17.271 5.604 -80.926 1.00 94.75 355 GLY A O 1
ATOM 2613 N N . TYR A 1 356 ? 15.851 5.158 -79.251 1.00 97.38 356 TYR A N 1
ATOM 2614 C CA . TYR A 1 356 ? 16.827 4.492 -78.395 1.00 97.38 356 TYR A CA 1
ATOM 2615 C C . TYR A 1 356 ? 16.284 3.155 -77.882 1.00 97.38 356 TYR A C 1
ATOM 2617 O O . TYR A 1 356 ? 15.076 3.015 -77.673 1.00 97.38 356 TYR A O 1
ATOM 2625 N N . VAL A 1 357 ? 17.170 2.205 -77.600 1.00 96.81 357 VAL A N 1
ATOM 2626 C CA . VAL A 1 357 ? 16.869 0.853 -77.097 1.00 96.81 357 VAL A CA 1
ATOM 2627 C C . VAL A 1 357 ? 17.721 0.521 -75.867 1.00 96.81 357 VAL A C 1
ATOM 2629 O O . VAL A 1 357 ? 18.688 1.213 -75.564 1.00 96.81 357 VAL A O 1
ATOM 2632 N N . THR A 1 358 ? 17.357 -0.510 -75.099 1.00 95.75 358 THR A N 1
ATOM 2633 C CA . THR A 1 358 ? 18.141 -0.946 -73.921 1.00 95.75 358 THR A CA 1
ATOM 2634 C C . THR A 1 358 ? 19.268 -1.916 -74.265 1.00 95.75 358 THR A C 1
ATOM 2636 O O . THR A 1 358 ? 20.115 -2.194 -73.416 1.00 95.75 358 THR A O 1
ATOM 2639 N N . VAL A 1 359 ? 19.260 -2.468 -75.478 1.00 95.00 359 VAL A N 1
ATOM 2640 C CA . VAL A 1 359 ? 20.239 -3.452 -75.936 1.00 95.00 359 VAL A CA 1
ATOM 2641 C C . VAL A 1 359 ? 21.316 -2.716 -76.724 1.00 95.00 359 VAL A C 1
ATOM 2643 O O . VAL A 1 359 ? 21.026 -2.157 -77.771 1.00 95.00 359 VAL A O 1
ATOM 2646 N N . GLY A 1 360 ? 22.533 -2.672 -76.190 1.00 94.19 360 GLY A N 1
ATOM 2647 C CA . GLY A 1 360 ? 23.680 -2.057 -76.861 1.00 94.19 360 GLY A CA 1
ATOM 2648 C C . GLY A 1 360 ? 24.405 -3.011 -77.815 1.00 94.19 360 GLY A C 1
ATOM 2649 O O . GLY A 1 360 ? 23.855 -4.038 -78.222 1.00 94.19 360 GLY A O 1
ATOM 2650 N N . PHE A 1 361 ? 25.680 -2.713 -78.055 1.00 93.62 361 PHE A N 1
ATOM 2651 C CA . PHE A 1 361 ? 26.639 -3.476 -78.864 1.00 93.62 361 PHE A CA 1
ATOM 2652 C C . PHE A 1 361 ? 26.407 -3.492 -80.379 1.00 93.62 361 PHE A C 1
ATOM 2654 O O . PHE A 1 361 ? 26.941 -4.369 -81.057 1.00 93.62 361 PHE A O 1
ATOM 2661 N N . ASP A 1 362 ? 25.688 -2.517 -80.929 1.00 95.50 362 ASP A N 1
ATOM 2662 C CA . ASP A 1 362 ? 25.692 -2.320 -82.376 1.00 95.50 362 ASP A CA 1
ATOM 2663 C C . ASP A 1 362 ? 27.063 -1.784 -82.842 1.00 95.50 362 ASP A C 1
ATOM 2665 O O . ASP A 1 362 ? 27.521 -0.717 -82.419 1.00 95.50 362 ASP A O 1
ATOM 2669 N N . CYS A 1 363 ? 27.754 -2.556 -83.684 1.00 93.44 363 CYS A N 1
ATOM 2670 C CA . CYS A 1 363 ? 29.055 -2.192 -84.233 1.00 93.44 363 CYS A CA 1
ATOM 2671 C C . CYS A 1 363 ? 28.965 -1.288 -85.477 1.00 93.44 363 CYS A C 1
ATOM 2673 O O . CYS A 1 363 ? 29.981 -0.691 -85.860 1.00 93.44 363 CYS A O 1
ATOM 2675 N N . ASN A 1 364 ? 27.783 -1.143 -86.084 1.00 93.50 364 ASN A N 1
ATOM 2676 C CA . ASN A 1 364 ? 27.514 -0.244 -87.199 1.00 93.50 364 ASN A CA 1
ATOM 2677 C C . ASN A 1 364 ? 26.058 0.265 -87.188 1.00 93.50 364 ASN A C 1
ATOM 2679 O O . ASN A 1 364 ? 25.268 -0.125 -88.042 1.00 93.50 364 ASN A O 1
ATOM 2683 N N . ASP A 1 365 ? 25.802 1.258 -86.329 1.00 93.00 365 ASP A N 1
ATOM 2684 C CA . ASP A 1 365 ? 24.532 1.992 -86.113 1.00 93.00 365 ASP A CA 1
ATOM 2685 C C . ASP A 1 365 ? 24.103 2.874 -87.311 1.00 93.00 365 ASP A C 1
ATOM 2687 O O . ASP A 1 365 ? 23.770 4.056 -87.234 1.00 93.00 365 ASP A O 1
ATOM 2691 N N . SER A 1 366 ? 24.269 2.363 -88.517 1.00 95.12 366 SER A N 1
ATOM 2692 C CA . SER A 1 366 ? 23.862 2.957 -89.788 1.00 95.12 366 SER A CA 1
ATOM 2693 C C . SER A 1 366 ? 23.475 1.876 -90.802 1.00 95.12 366 SER A C 1
ATOM 2695 O O . SER A 1 366 ? 23.148 2.215 -91.947 1.00 95.12 366 SER A O 1
ATOM 2697 N N . ASP A 1 367 ? 23.530 0.602 -90.411 1.00 94.25 367 ASP A N 1
ATOM 2698 C CA . ASP A 1 367 ? 23.225 -0.572 -91.209 1.00 94.25 367 ASP A CA 1
ATOM 2699 C C . ASP A 1 367 ? 22.539 -1.657 -90.364 1.00 94.25 367 ASP A C 1
ATOM 2701 O O . ASP A 1 367 ? 23.193 -2.523 -89.792 1.00 94.25 367 ASP A O 1
ATOM 2705 N N . ALA A 1 368 ? 21.207 -1.699 -90.457 1.00 95.31 368 ALA A N 1
ATOM 2706 C CA . ALA A 1 368 ? 20.329 -2.637 -89.750 1.00 95.31 368 ALA A CA 1
ATOM 2707 C C . ALA A 1 368 ? 20.595 -4.140 -90.007 1.00 95.31 368 ALA A C 1
ATOM 2709 O O . ALA A 1 368 ? 19.854 -5.005 -89.531 1.00 95.31 368 ALA A O 1
ATOM 2710 N N . SER A 1 369 ? 21.559 -4.475 -90.870 1.00 93.31 369 SER A N 1
ATOM 2711 C CA . SER A 1 369 ? 22.017 -5.845 -91.109 1.00 93.31 369 SER A CA 1
ATOM 2712 C C . SER A 1 369 ? 23.312 -6.210 -90.379 1.00 93.31 369 SER A C 1
ATOM 2714 O O . SER A 1 369 ? 23.754 -7.349 -90.507 1.00 93.31 369 SER A O 1
ATOM 2716 N N . THR A 1 370 ? 23.904 -5.276 -89.631 1.00 94.19 370 THR A N 1
ATOM 2717 C CA . THR A 1 370 ? 25.157 -5.453 -88.893 1.00 94.19 370 THR A CA 1
ATOM 2718 C C . THR A 1 370 ? 24.921 -5.218 -87.400 1.00 94.19 370 THR A C 1
ATOM 2720 O O . THR A 1 370 ? 24.998 -4.091 -86.941 1.00 94.19 370 THR A O 1
ATOM 2723 N N . ASN A 1 371 ? 24.624 -6.273 -86.641 1.00 94.31 371 ASN A N 1
ATOM 2724 C CA . ASN A 1 371 ? 24.307 -6.200 -85.211 1.00 94.31 371 ASN A CA 1
ATOM 2725 C C . ASN A 1 371 ? 24.535 -7.552 -84.508 1.00 94.31 371 ASN A C 1
ATOM 2727 O O . ASN A 1 371 ? 24.554 -8.580 -85.179 1.00 94.31 371 ASN A O 1
ATOM 2731 N N . PRO A 1 372 ? 24.584 -7.614 -83.161 1.00 94.62 372 PRO A N 1
ATOM 2732 C CA . PRO A 1 372 ? 24.779 -8.852 -82.390 1.00 94.62 372 PRO A CA 1
ATOM 2733 C C . PRO A 1 372 ? 23.844 -10.035 -82.689 1.00 94.62 372 PRO A C 1
ATOM 2735 O O . PRO A 1 372 ? 24.107 -11.162 -82.264 1.00 94.62 372 PRO A O 1
ATOM 2738 N N . GLY A 1 373 ? 22.700 -9.785 -83.330 1.00 92.88 373 GLY A N 1
ATOM 2739 C CA . GLY A 1 373 ? 21.724 -10.800 -83.718 1.00 92.88 373 GLY A CA 1
ATOM 2740 C C . GLY A 1 373 ? 21.774 -11.203 -85.194 1.00 92.88 373 GLY A C 1
ATOM 2741 O O . GLY A 1 373 ? 20.998 -12.080 -85.588 1.00 92.88 373 GLY A O 1
ATOM 2742 N N . ALA A 1 374 ? 22.625 -10.577 -86.008 1.00 93.00 374 ALA A N 1
ATOM 2743 C CA . ALA A 1 374 ? 22.711 -10.827 -87.440 1.00 93.00 374 ALA A CA 1
ATOM 2744 C C . ALA A 1 374 ? 23.375 -12.180 -87.758 1.00 93.00 374 ALA A C 1
ATOM 2746 O O . ALA A 1 374 ? 24.159 -12.726 -86.982 1.00 93.00 374 ALA A O 1
ATOM 2747 N N . GLU A 1 375 ? 23.030 -12.748 -88.918 1.00 91.12 375 GLU A N 1
ATOM 2748 C CA . GLU A 1 375 ? 23.735 -13.913 -89.461 1.00 91.12 375 GLU A CA 1
ATOM 2749 C C . GLU A 1 375 ? 24.988 -13.447 -90.205 1.00 91.12 375 GLU A C 1
ATOM 2751 O O . GLU A 1 375 ? 24.908 -12.543 -91.036 1.00 91.12 375 GLU A O 1
ATOM 2756 N N . GLU A 1 376 ? 26.111 -14.116 -89.961 1.00 90.56 376 GLU A N 1
ATOM 2757 C CA . GLU A 1 376 ? 27.359 -13.856 -90.676 1.00 90.56 376 GLU A CA 1
ATOM 2758 C C . GLU A 1 376 ? 27.254 -14.166 -92.164 1.00 90.56 376 GLU A C 1
ATOM 2760 O O . GLU A 1 376 ? 26.709 -15.200 -92.587 1.00 90.56 376 GLU A O 1
ATOM 2765 N N . VAL A 1 377 ? 27.821 -13.278 -92.976 1.00 89.12 377 VAL A N 1
ATOM 2766 C CA . VAL A 1 377 ? 27.971 -13.490 -94.409 1.00 89.12 377 VAL A CA 1
ATOM 2767 C C . VAL A 1 377 ? 29.430 -13.325 -94.807 1.00 89.12 377 VAL A C 1
ATOM 2769 O O . VAL A 1 377 ? 30.148 -12.491 -94.294 1.00 89.12 377 VAL A O 1
ATOM 2772 N N . ASN A 1 378 ? 29.884 -14.137 -95.765 1.00 90.44 378 ASN A N 1
ATOM 2773 C CA . ASN A 1 378 ? 31.274 -14.093 -96.225 1.00 90.44 378 ASN A CA 1
ATOM 2774 C C . ASN A 1 378 ? 31.506 -12.899 -97.171 1.00 90.44 378 ASN A C 1
ATOM 2776 O O . ASN A 1 378 ? 31.596 -13.075 -98.397 1.00 90.44 378 ASN A O 1
ATOM 2780 N N . ASP A 1 379 ? 31.484 -11.691 -96.621 1.00 91.12 379 ASP A N 1
ATOM 2781 C CA . ASP A 1 379 ? 31.616 -10.423 -97.330 1.00 91.12 379 ASP A CA 1
ATOM 2782 C C . ASP A 1 379 ? 32.823 -9.583 -96.868 1.00 91.12 379 ASP A C 1
ATOM 2784 O O . ASP A 1 379 ? 33.127 -8.554 -97.488 1.00 91.12 379 ASP A O 1
ATOM 2788 N N . GLY A 1 380 ? 33.587 -10.082 -95.891 1.00 91.00 380 GLY A N 1
ATOM 2789 C CA . GLY A 1 380 ? 34.765 -9.427 -95.340 1.00 91.00 380 GLY A CA 1
ATOM 2790 C C . GLY A 1 380 ? 34.456 -8.366 -94.283 1.00 91.00 380 GLY A C 1
ATOM 2791 O O . GLY A 1 380 ? 35.350 -7.557 -93.992 1.00 91.00 380 GLY A O 1
ATOM 2792 N N . TYR A 1 381 ? 33.242 -8.358 -93.727 1.00 90.44 381 TYR A N 1
ATOM 2793 C CA . TYR A 1 381 ? 32.818 -7.538 -92.596 1.00 90.44 381 TYR A CA 1
ATOM 2794 C C . TYR A 1 381 ? 32.245 -8.415 -91.475 1.00 90.44 381 TYR A C 1
ATOM 2796 O O . TYR A 1 381 ? 31.592 -9.406 -91.735 1.00 90.44 381 TYR A O 1
ATOM 2804 N N . ASP A 1 382 ? 32.477 -8.011 -90.227 1.00 93.12 382 ASP A N 1
ATOM 2805 C CA . ASP A 1 382 ? 31.861 -8.615 -89.038 1.00 93.12 382 ASP A CA 1
ATOM 2806 C C . ASP A 1 382 ? 30.393 -8.166 -88.971 1.00 93.12 382 ASP A C 1
ATOM 2808 O O . ASP A 1 382 ? 30.130 -6.995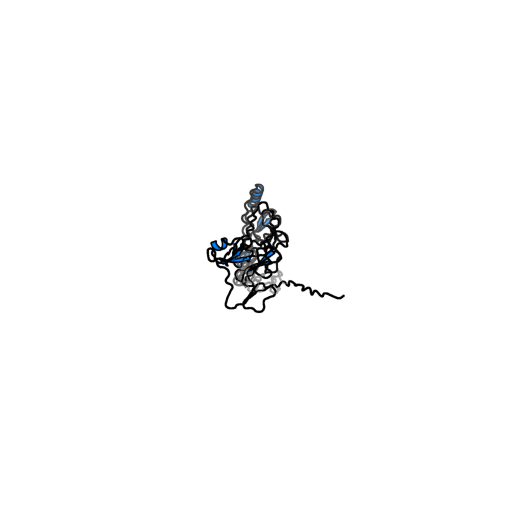 -88.673 1.00 93.12 382 ASP A O 1
ATOM 2812 N N . ASN A 1 383 ? 29.454 -9.037 -89.353 1.00 93.44 383 ASN A N 1
ATOM 2813 C CA . ASN A 1 383 ? 28.032 -8.691 -89.413 1.00 93.44 383 ASN A CA 1
ATOM 2814 C C . ASN A 1 383 ? 27.337 -8.898 -88.069 1.00 93.44 383 ASN A C 1
ATOM 2816 O O . ASN A 1 383 ? 26.366 -8.208 -87.777 1.00 93.44 383 ASN A O 1
ATOM 2820 N N . ASN A 1 384 ? 27.802 -9.846 -87.263 1.00 93.38 384 ASN A N 1
ATOM 2821 C CA . ASN A 1 384 ? 27.199 -10.228 -85.997 1.00 93.38 384 ASN A CA 1
ATOM 2822 C C . ASN A 1 384 ? 27.860 -9.543 -84.788 1.00 93.38 384 ASN A C 1
ATOM 2824 O O . ASN A 1 384 ? 27.533 -9.857 -83.645 1.00 93.38 384 ASN A O 1
ATOM 2828 N N . CYS A 1 385 ? 28.797 -8.626 -85.023 1.00 93.50 385 CYS A N 1
ATOM 2829 C CA . CYS A 1 385 ? 29.507 -7.850 -84.013 1.00 93.50 385 CYS A CA 1
ATOM 2830 C C . CYS A 1 385 ? 30.210 -8.700 -82.930 1.00 93.50 385 CYS A C 1
ATOM 2832 O O . CYS A 1 385 ? 30.365 -8.245 -81.789 1.00 93.50 385 CYS A O 1
ATOM 2834 N N . ASP A 1 386 ? 30.643 -9.926 -83.244 1.00 93.25 386 ASP A N 1
ATOM 2835 C CA . ASP A 1 386 ? 31.325 -10.819 -82.296 1.00 93.25 386 ASP A CA 1
ATOM 2836 C C . ASP A 1 386 ? 32.860 -10.669 -82.289 1.00 93.25 386 ASP A C 1
ATOM 2838 O O . ASP A 1 386 ? 33.555 -11.234 -81.428 1.00 93.25 386 ASP A O 1
ATOM 2842 N N . GLY A 1 387 ? 33.395 -9.856 -83.204 1.00 91.81 387 GLY A N 1
ATOM 2843 C CA . GLY A 1 387 ? 34.817 -9.592 -83.386 1.00 91.81 387 GLY A CA 1
ATOM 2844 C C . GLY A 1 387 ? 35.505 -10.478 -84.431 1.00 91.81 387 GLY A C 1
ATOM 2845 O O . GLY A 1 387 ? 36.726 -10.341 -84.606 1.00 91.81 387 GLY A O 1
ATOM 2846 N N . ASN A 1 388 ? 34.780 -11.370 -85.113 1.00 92.50 388 ASN A N 1
ATOM 2847 C CA . ASN A 1 388 ? 35.254 -12.191 -86.228 1.00 92.50 388 ASN A CA 1
ATOM 2848 C C . ASN A 1 388 ? 34.627 -11.715 -87.546 1.00 92.50 388 ASN A C 1
ATOM 2850 O O . ASN A 1 388 ? 33.487 -11.302 -87.593 1.00 92.50 388 ASN A O 1
ATOM 2854 N N . ILE A 1 389 ? 35.398 -11.745 -88.636 1.00 88.00 389 ILE A N 1
ATOM 2855 C CA . ILE A 1 389 ? 35.008 -11.081 -89.893 1.00 88.00 389 ILE A CA 1
ATOM 2856 C C . ILE A 1 389 ? 34.253 -12.007 -90.867 1.00 88.00 389 ILE A C 1
ATOM 2858 O O . ILE A 1 389 ? 33.654 -11.495 -91.789 1.00 88.00 389 ILE A O 1
ATOM 2862 N N . ASP A 1 390 ? 34.324 -13.338 -90.724 1.00 85.00 390 ASP A N 1
ATOM 2863 C CA . ASP A 1 390 ? 33.675 -14.307 -91.634 1.00 85.00 390 ASP A CA 1
ATOM 2864 C C . ASP A 1 390 ? 33.759 -15.741 -91.021 1.00 85.00 390 ASP A C 1
ATOM 2866 O O . ASP A 1 390 ? 34.662 -16.512 -91.391 1.00 85.00 390 ASP A O 1
ATOM 2870 N N . ASP A 1 391 ? 32.912 -16.110 -90.046 1.00 82.06 391 ASP A N 1
ATOM 2871 C CA . ASP A 1 391 ? 33.045 -17.372 -89.270 1.00 82.06 391 ASP A CA 1
ATOM 2872 C C . ASP A 1 391 ? 32.128 -18.563 -89.652 1.00 82.06 391 ASP A C 1
ATOM 2874 O O . ASP A 1 391 ? 31.103 -18.395 -90.356 1.00 82.06 391 ASP A O 1
#